Protein AF-0000000068137401 (afdb_homodimer)

Structure (mmCIF, N/CA/C/O backbone):
data_AF-0000000068137401-model_v1
#
loop_
_entity.id
_entity.type
_entity.pdbx_description
1 polymer 'Dehydrogenase/reductase SDR family member 6'
#
loop_
_atom_site.group_PDB
_atom_site.id
_atom_site.type_symbol
_atom_site.label_atom_id
_atom_site.label_alt_id
_atom_site.label_comp_id
_atom_site.label_asym_id
_atom_site.label_entity_id
_atom_site.label_seq_id
_atom_site.pdbx_PDB_ins_code
_atom_site.Cartn_x
_atom_site.Cartn_y
_atom_site.Cartn_z
_atom_site.occupancy
_atom_site.B_iso_or_equiv
_atom_site.auth_seq_id
_atom_site.auth_comp_id
_atom_site.auth_asym_id
_atom_site.auth_atom_id
_atom_site.pdbx_PDB_model_num
ATOM 1 N N . MET A 1 1 ? 6.516 -38.094 0.939 1 82.19 1 MET A N 1
ATOM 2 C CA . MET A 1 1 ? 5.812 -37.062 0.195 1 82.19 1 MET A CA 1
ATOM 3 C C . MET A 1 1 ? 6.242 -35.656 0.659 1 82.19 1 MET A C 1
ATOM 5 O O . MET A 1 1 ? 6.512 -35.469 1.843 1 82.19 1 MET A O 1
ATOM 9 N N . GLY A 1 2 ? 6.625 -34.875 -0.435 1 92.94 2 GLY A N 1
ATOM 10 C CA . GLY A 1 2 ? 7.168 -33.594 -0.04 1 92.94 2 GLY A CA 1
ATOM 11 C C . GLY A 1 2 ? 6.16 -32.719 0.669 1 92.94 2 GLY A C 1
ATOM 12 O O . GLY A 1 2 ? 4.961 -33 0.656 1 92.94 2 GLY A O 1
ATOM 13 N N . ARG A 1 3 ? 6.512 -31.828 1.413 1 96.62 3 ARG A N 1
ATOM 14 C CA . ARG A 1 3 ? 5.703 -30.938 2.236 1 96.62 3 ARG A CA 1
ATOM 15 C C . ARG A 1 3 ? 4.648 -30.219 1.397 1 96.62 3 ARG A C 1
ATOM 17 O O . ARG A 1 3 ? 3.676 -29.688 1.936 1 96.62 3 ARG A O 1
ATOM 24 N N . LEU A 1 4 ? 4.801 -30.266 -0.001 1 98.44 4 LEU A N 1
ATOM 25 C CA . LEU A 1 4 ? 3.91 -29.531 -0.886 1 98.44 4 LEU A CA 1
ATOM 26 C C . LEU A 1 4 ? 3.299 -30.453 -1.937 1 98.44 4 LEU A C 1
ATOM 28 O O . LEU A 1 4 ? 2.887 -30 -3.006 1 98.44 4 LEU A O 1
ATOM 32 N N . ASP A 1 5 ? 3.346 -31.703 -1.618 1 97.5 5 ASP A N 1
ATOM 33 C CA . ASP A 1 5 ? 2.824 -32.688 -2.559 1 97.5 5 ASP A CA 1
ATOM 34 C C . ASP A 1 5 ? 1.378 -32.375 -2.936 1 97.5 5 ASP A C 1
ATOM 36 O O . ASP A 1 5 ? 0.535 -32.156 -2.062 1 97.5 5 ASP A O 1
ATOM 40 N N . GLY A 1 6 ? 1.179 -32.312 -4.238 1 95.06 6 GLY A N 1
ATOM 41 C CA . GLY A 1 6 ? -0.168 -32.125 -4.758 1 95.06 6 GLY A CA 1
ATOM 42 C C . GLY A 1 6 ? -0.564 -30.656 -4.875 1 95.06 6 GLY A C 1
ATOM 43 O O . GLY A 1 6 ? -1.617 -30.344 -5.43 1 95.06 6 GLY A O 1
ATOM 44 N N . LYS A 1 7 ? 0.212 -29.812 -4.426 1 97.94 7 LYS A N 1
ATOM 45 C CA . LYS A 1 7 ? -0.122 -28.391 -4.477 1 97.94 7 LYS A CA 1
ATOM 46 C C . LYS A 1 7 ? 0.263 -27.781 -5.82 1 97.94 7 LYS A C 1
ATOM 48 O O . LYS A 1 7 ? 1.309 -28.109 -6.383 1 97.94 7 LYS A O 1
ATOM 53 N N . VAL A 1 8 ? -0.596 -26.875 -6.281 1 98.75 8 VAL A N 1
ATOM 54 C CA . VAL A 1 8 ? -0.31 -26.062 -7.461 1 98.75 8 VAL A CA 1
ATOM 55 C C . VAL A 1 8 ? 0.09 -24.656 -7.039 1 98.75 8 VAL A C 1
ATOM 57 O O . VAL A 1 8 ? -0.681 -23.953 -6.375 1 98.75 8 VAL A O 1
ATOM 60 N N . ILE A 1 9 ? 1.311 -24.266 -7.477 1 98.94 9 ILE A N 1
ATOM 61 C CA . ILE A 1 9 ? 1.869 -23 -7.035 1 98.94 9 ILE A CA 1
ATOM 62 C C . ILE A 1 9 ? 2.229 -22.141 -8.25 1 98.94 9 ILE A C 1
ATOM 64 O O . ILE A 1 9 ? 2.887 -22.609 -9.18 1 98.94 9 ILE A O 1
ATOM 68 N N . ILE A 1 10 ? 1.747 -20.938 -8.289 1 98.94 10 ILE A N 1
ATOM 69 C CA . ILE A 1 10 ? 2.182 -19.922 -9.25 1 98.94 10 ILE A CA 1
ATOM 70 C C . ILE A 1 10 ? 3.068 -18.891 -8.555 1 98.94 10 ILE A C 1
ATOM 72 O O . ILE A 1 10 ? 2.74 -18.422 -7.469 1 98.94 10 ILE A O 1
ATOM 76 N N . LEU A 1 11 ? 4.234 -18.641 -9.102 1 98.88 11 LEU A N 1
ATOM 77 C CA . LEU A 1 11 ? 5.055 -17.562 -8.555 1 98.88 11 LEU A CA 1
ATOM 78 C C . LEU A 1 11 ? 5.562 -16.641 -9.672 1 98.88 11 LEU A C 1
ATOM 80 O O . LEU A 1 11 ? 5.73 -17.094 -10.812 1 98.88 11 LEU A O 1
ATOM 84 N N . THR A 1 12 ? 5.727 -15.352 -9.336 1 98.88 12 THR A N 1
ATOM 85 C CA . THR A 1 12 ? 6.23 -14.344 -10.258 1 98.88 12 THR A CA 1
ATOM 86 C C . THR A 1 12 ? 7.723 -14.117 -10.055 1 98.88 12 THR A C 1
ATOM 88 O O . THR A 1 12 ? 8.266 -14.438 -8.992 1 98.88 12 THR A O 1
ATOM 91 N N . ALA A 1 13 ? 8.398 -13.586 -11.117 1 98.69 13 ALA A N 1
ATOM 92 C CA . ALA A 1 13 ? 9.82 -13.281 -11.078 1 98.69 13 ALA A CA 1
ATOM 93 C C . ALA A 1 13 ? 10.633 -14.508 -10.68 1 98.69 13 ALA A C 1
ATOM 95 O O . ALA A 1 13 ? 11.461 -14.438 -9.766 1 98.69 13 ALA A O 1
ATOM 96 N N . ALA A 1 14 ? 10.43 -15.633 -11.43 1 98.75 14 ALA A N 1
ATOM 97 C CA . ALA A 1 14 ? 10.992 -16.922 -11.047 1 98.75 14 ALA A CA 1
ATOM 98 C C . ALA A 1 14 ? 12.367 -17.141 -11.672 1 98.75 14 ALA A C 1
ATOM 100 O O . ALA A 1 14 ? 13.07 -18.094 -11.336 1 98.75 14 ALA A O 1
ATOM 101 N N . ALA A 1 15 ? 12.781 -16.25 -12.555 1 98.19 15 ALA A N 1
ATOM 102 C CA . ALA A 1 15 ? 13.93 -16.531 -13.406 1 98.19 15 ALA A CA 1
ATOM 103 C C . ALA A 1 15 ? 15.234 -16.438 -12.617 1 98.19 15 ALA A C 1
ATOM 105 O O . ALA A 1 15 ? 16.25 -17.031 -13 1 98.19 15 ALA A O 1
ATOM 106 N N . GLN A 1 16 ? 15.281 -15.695 -11.602 1 96.94 16 GLN A N 1
ATOM 107 C CA . GLN A 1 16 ? 16.516 -15.539 -10.852 1 96.94 16 GLN A CA 1
ATOM 108 C C . GLN A 1 16 ? 16.234 -15.234 -9.383 1 96.94 16 GLN A C 1
ATOM 110 O O . GLN A 1 16 ? 15.086 -15.031 -9 1 96.94 16 GLN A O 1
ATOM 115 N N . GLY A 1 17 ? 17.266 -15.281 -8.562 1 97.88 17 GLY A N 1
ATOM 116 C CA . GLY A 1 17 ? 17.203 -14.828 -7.184 1 97.88 17 GLY A CA 1
ATOM 117 C C . GLY A 1 17 ? 16.266 -15.664 -6.328 1 97.88 17 GLY A C 1
ATOM 118 O O . GLY A 1 17 ? 16.281 -16.891 -6.398 1 97.88 17 GLY A O 1
ATOM 119 N N . ILE A 1 18 ? 15.57 -14.969 -5.496 1 98.56 18 ILE A N 1
ATOM 120 C CA . ILE A 1 18 ? 14.672 -15.594 -4.535 1 98.56 18 ILE A CA 1
ATOM 121 C C . ILE A 1 18 ? 13.586 -16.375 -5.273 1 98.56 18 ILE A C 1
ATOM 123 O O . ILE A 1 18 ? 13.234 -17.484 -4.875 1 98.56 18 ILE A O 1
ATOM 127 N N . GLY A 1 19 ? 13.055 -15.75 -6.383 1 98.75 19 GLY A N 1
ATOM 128 C CA . GLY A 1 19 ? 12.039 -16.438 -7.164 1 98.75 19 GLY A CA 1
ATOM 129 C C . GLY A 1 19 ? 12.508 -17.781 -7.695 1 98.75 19 GLY A C 1
ATOM 130 O O . GLY A 1 19 ? 11.805 -18.781 -7.57 1 98.75 19 GLY A O 1
ATOM 131 N N . ARG A 1 20 ? 13.664 -17.766 -8.203 1 98.81 20 ARG A N 1
ATOM 132 C CA . ARG A 1 20 ? 14.211 -19.016 -8.742 1 98.81 20 ARG A CA 1
ATOM 133 C C . ARG A 1 20 ? 14.43 -20.047 -7.637 1 98.81 20 ARG A C 1
ATOM 135 O O . ARG A 1 20 ? 14.055 -21.203 -7.785 1 98.81 20 ARG A O 1
ATOM 142 N N . ALA A 1 21 ? 15.039 -19.609 -6.52 1 98.81 21 ALA A N 1
ATOM 143 C CA . ALA A 1 21 ? 15.281 -20.5 -5.395 1 98.81 21 ALA A CA 1
ATOM 144 C C . ALA A 1 21 ? 13.969 -21.094 -4.871 1 98.81 21 ALA A C 1
ATOM 146 O O . ALA A 1 21 ? 13.898 -22.266 -4.535 1 98.81 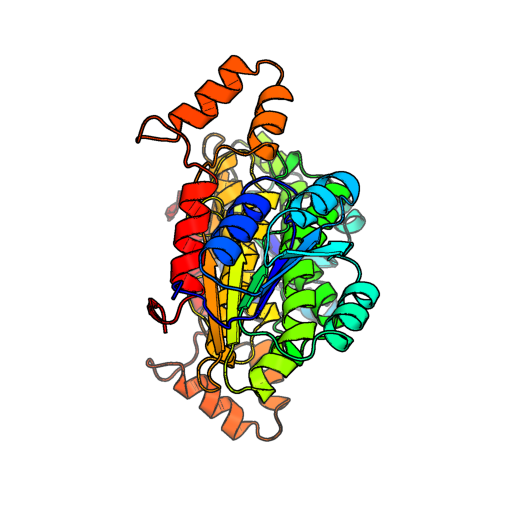21 ALA A O 1
ATOM 147 N N . ALA A 1 22 ? 12.969 -20.281 -4.824 1 98.88 22 ALA A N 1
ATOM 148 C CA . ALA A 1 22 ? 11.672 -20.734 -4.332 1 98.88 22 ALA A CA 1
ATOM 149 C C . ALA A 1 22 ? 11.039 -21.734 -5.297 1 98.88 22 ALA A C 1
ATOM 151 O O . ALA A 1 22 ? 10.516 -22.781 -4.875 1 98.88 22 ALA A O 1
ATOM 152 N N . ALA A 1 23 ? 11.078 -21.391 -6.59 1 98.94 23 ALA A N 1
ATOM 153 C CA . ALA A 1 23 ? 10.531 -22.328 -7.582 1 98.94 23 ALA A CA 1
ATOM 154 C C . ALA A 1 23 ? 11.148 -23.703 -7.434 1 98.94 23 ALA A C 1
ATOM 156 O O . ALA A 1 23 ? 10.438 -24.719 -7.406 1 98.94 23 ALA A O 1
ATOM 157 N N . LEU A 1 24 ? 12.414 -23.719 -7.301 1 98.81 24 LEU A N 1
ATOM 158 C CA . LEU A 1 24 ? 13.125 -24.984 -7.184 1 98.81 24 LEU A CA 1
ATOM 159 C C . LEU A 1 24 ? 12.773 -25.688 -5.879 1 98.81 24 LEU A C 1
ATOM 161 O O . LEU A 1 24 ? 12.547 -26.891 -5.867 1 98.81 24 LEU A O 1
ATOM 165 N N . ALA A 1 25 ? 12.727 -24.969 -4.805 1 98.81 25 ALA A N 1
ATOM 166 C CA . ALA A 1 25 ? 12.406 -25.547 -3.508 1 98.81 25 ALA A CA 1
ATOM 167 C C . ALA A 1 25 ? 10.984 -26.094 -3.494 1 98.81 25 ALA A C 1
ATOM 169 O O . ALA A 1 25 ? 10.734 -27.188 -2.961 1 98.81 25 ALA A O 1
ATOM 170 N N . PHE A 1 26 ? 10.039 -25.359 -4.078 1 98.88 26 PHE A N 1
ATOM 171 C CA . PHE A 1 26 ? 8.664 -25.812 -4.156 1 98.88 26 PHE A CA 1
ATOM 172 C C . PHE A 1 26 ? 8.57 -27.141 -4.914 1 98.88 26 PHE A C 1
ATOM 174 O O . PHE A 1 26 ? 7.91 -28.078 -4.465 1 98.88 26 PHE A O 1
ATOM 181 N N . ALA A 1 27 ? 9.211 -27.172 -6.039 1 98.62 27 ALA A N 1
ATOM 182 C CA . ALA A 1 27 ? 9.188 -28.375 -6.859 1 98.62 27 ALA A CA 1
ATOM 183 C C . ALA A 1 27 ? 9.82 -29.547 -6.125 1 98.62 27 ALA A C 1
ATOM 185 O O . ALA A 1 27 ? 9.305 -30.672 -6.164 1 98.62 27 ALA A O 1
ATOM 186 N N . ARG A 1 28 ? 10.906 -29.281 -5.465 1 98.25 28 ARG A N 1
ATOM 187 C CA . ARG A 1 28 ? 11.594 -30.328 -4.711 1 98.25 28 ARG A CA 1
ATOM 188 C C . ARG A 1 28 ? 10.68 -30.922 -3.639 1 98.25 28 ARG A C 1
ATOM 190 O O . ARG A 1 28 ? 10.781 -32.094 -3.309 1 98.25 28 ARG A O 1
ATOM 197 N N . GLU A 1 29 ? 9.797 -30.125 -3.195 1 98.56 29 GLU A N 1
ATOM 198 C CA . GLU A 1 29 ? 8.891 -30.562 -2.135 1 98.56 29 GLU A CA 1
ATOM 199 C C . GLU A 1 29 ? 7.613 -31.156 -2.715 1 98.56 29 GLU A C 1
ATOM 201 O O . GLU A 1 29 ? 6.664 -31.422 -1.979 1 98.56 29 GLU A O 1
ATOM 206 N N . GLY A 1 30 ? 7.504 -31.266 -3.984 1 98.25 30 GLY A N 1
ATOM 207 C CA . GLY A 1 30 ? 6.445 -32.062 -4.586 1 98.25 30 GLY A CA 1
ATOM 208 C C . GLY A 1 30 ? 5.363 -31.219 -5.242 1 98.25 30 GLY A C 1
ATOM 209 O O . GLY A 1 30 ? 4.402 -31.75 -5.797 1 98.25 30 GLY A O 1
ATOM 210 N N . ALA A 1 31 ? 5.496 -29.969 -5.312 1 98.69 31 ALA A N 1
ATOM 211 C CA . ALA A 1 31 ? 4.484 -29.094 -5.898 1 98.69 31 ALA A CA 1
ATOM 212 C C . ALA A 1 31 ? 4.551 -29.109 -7.422 1 98.69 31 ALA A C 1
ATOM 214 O O . ALA A 1 31 ? 5.602 -29.406 -8 1 98.69 31 ALA A O 1
ATOM 215 N N . LYS A 1 32 ? 3.438 -28.844 -7.992 1 98.62 32 LYS A N 1
ATOM 216 C CA . LYS A 1 32 ? 3.395 -28.406 -9.383 1 98.62 32 LYS A CA 1
ATOM 217 C C . LYS A 1 32 ? 3.541 -26.891 -9.492 1 98.62 32 LYS A C 1
ATOM 219 O O . LYS A 1 32 ? 2.631 -26.141 -9.125 1 98.62 32 LYS A O 1
ATOM 224 N N . VAL A 1 33 ? 4.652 -26.531 -10.062 1 98.88 33 VAL A N 1
ATOM 225 C CA . VAL A 1 33 ? 5.008 -25.109 -10.047 1 98.88 33 VAL A CA 1
ATOM 226 C C . VAL A 1 33 ? 4.809 -24.516 -11.438 1 98.88 33 VAL A C 1
ATOM 228 O O . VAL A 1 33 ? 5.258 -25.078 -12.438 1 98.88 33 VAL A O 1
ATOM 231 N N . ILE A 1 34 ? 4.086 -23.453 -11.516 1 98.88 34 ILE A N 1
ATOM 232 C CA . ILE A 1 34 ? 4.062 -22.609 -12.703 1 98.88 34 ILE A CA 1
ATOM 233 C C . ILE A 1 34 ? 4.875 -21.344 -12.445 1 98.88 34 ILE A C 1
ATOM 235 O O . ILE A 1 34 ? 4.406 -20.422 -11.773 1 98.88 34 ILE A O 1
ATOM 239 N N . ALA A 1 35 ? 6.059 -21.391 -12.984 1 98.94 35 ALA A N 1
ATOM 240 C CA . ALA A 1 35 ? 7.02 -20.297 -12.797 1 98.94 35 ALA A CA 1
ATOM 241 C C . ALA A 1 35 ? 6.855 -19.234 -13.875 1 98.94 35 ALA A C 1
ATOM 243 O O . ALA A 1 35 ? 6.891 -19.531 -15.07 1 98.94 35 ALA A O 1
ATOM 244 N N . THR A 1 36 ? 6.66 -17.969 -13.461 1 98.94 36 THR A N 1
ATOM 245 C CA . THR A 1 36 ? 6.473 -16.906 -14.445 1 98.94 36 THR A CA 1
ATOM 246 C C . THR A 1 36 ? 7.559 -15.836 -14.305 1 98.94 36 THR A C 1
ATOM 248 O O . THR A 1 36 ? 8.125 -15.656 -13.227 1 98.94 36 THR A O 1
ATOM 251 N N . ASP A 1 37 ? 7.875 -15.258 -15.367 1 98.81 37 ASP A N 1
ATOM 252 C CA . ASP A 1 37 ? 8.82 -14.148 -15.453 1 98.81 37 ASP A CA 1
ATOM 253 C C . ASP A 1 37 ? 8.734 -13.469 -16.812 1 98.81 37 ASP A C 1
ATOM 255 O O . ASP A 1 37 ? 8.266 -14.07 -17.797 1 98.81 37 ASP A O 1
ATOM 259 N N . ILE A 1 38 ? 9.156 -12.242 -16.828 1 98.44 38 ILE A N 1
ATOM 260 C CA . ILE A 1 38 ? 9.203 -11.555 -18.125 1 98.44 38 ILE A CA 1
ATOM 261 C C . ILE A 1 38 ? 10.461 -11.969 -18.875 1 98.44 38 ILE A C 1
ATOM 263 O O . ILE A 1 38 ? 10.508 -11.867 -20.109 1 98.44 38 ILE A O 1
ATOM 267 N N . ASN A 1 39 ? 11.555 -12.344 -18.156 1 97.81 39 ASN A N 1
ATOM 268 C CA . ASN A 1 39 ? 12.805 -12.789 -18.766 1 97.81 39 ASN A CA 1
ATOM 269 C C . ASN A 1 39 ? 12.695 -14.211 -19.297 1 97.81 39 ASN A C 1
ATOM 271 O O . ASN A 1 39 ? 13.023 -15.172 -18.594 1 97.81 39 ASN A O 1
ATOM 275 N N . GLU A 1 40 ? 12.359 -14.305 -20.547 1 97.94 40 GLU A N 1
ATOM 276 C CA . GLU A 1 40 ? 12.062 -15.602 -21.141 1 97.94 40 GLU A CA 1
ATOM 277 C C . GLU A 1 40 ? 13.297 -16.5 -21.141 1 97.94 40 GLU A C 1
ATOM 279 O O . GLU A 1 40 ? 13.211 -17.672 -20.781 1 97.94 40 GLU A O 1
ATOM 284 N N . SER A 1 41 ? 14.43 -15.969 -21.516 1 98 41 SER A N 1
ATOM 285 C CA . SER A 1 41 ? 15.625 -16.781 -21.688 1 98 41 SER A CA 1
ATOM 286 C C . SER A 1 41 ? 16.047 -17.438 -20.375 1 98 41 SER A C 1
ATOM 288 O O . SER A 1 41 ? 16.281 -18.641 -20.328 1 98 41 SER A O 1
ATOM 290 N N . LYS A 1 42 ? 16.078 -16.703 -19.266 1 97.69 42 LYS A N 1
ATOM 291 C CA . LYS A 1 42 ? 16.438 -17.25 -17.969 1 97.69 42 LYS A CA 1
ATOM 292 C C . LYS A 1 42 ? 15.336 -18.125 -17.406 1 97.69 42 LYS A C 1
ATOM 294 O O . LYS A 1 42 ? 15.602 -19.141 -16.75 1 97.69 42 LYS A O 1
ATOM 299 N N . LEU A 1 43 ? 14.148 -17.75 -17.703 1 98.62 43 LEU A N 1
ATOM 300 C CA . LEU A 1 43 ? 12.992 -18.5 -17.219 1 98.62 43 LEU A CA 1
ATOM 301 C C . LEU A 1 43 ? 12.984 -19.922 -17.781 1 98.62 43 LEU A C 1
ATOM 303 O O . LEU A 1 43 ? 12.695 -20.875 -17.062 1 98.62 43 LEU A O 1
ATOM 307 N N . GLN A 1 44 ? 13.297 -20.062 -19.016 1 98 44 GLN A N 1
ATOM 308 C CA . GLN A 1 44 ? 13.234 -21.344 -19.719 1 98 44 GLN A CA 1
ATOM 309 C C . GLN A 1 44 ? 14.18 -22.359 -19.094 1 98 44 GLN A C 1
ATOM 311 O O . GLN A 1 44 ? 13.969 -23.578 -19.219 1 98 44 GLN A O 1
ATOM 316 N N . GLU A 1 45 ? 15.195 -21.844 -18.359 1 98.12 45 GLU A N 1
ATOM 317 C CA . GLU A 1 45 ? 16.141 -22.75 -17.703 1 98.12 45 GLU A CA 1
ATOM 318 C C . GLU A 1 45 ? 15.445 -23.594 -16.641 1 98.12 45 GLU A C 1
ATOM 320 O O . GLU A 1 45 ? 15.945 -24.641 -16.25 1 98.12 45 GLU A O 1
ATOM 325 N N . LEU A 1 46 ? 14.352 -23.156 -16.156 1 98.62 46 LEU A N 1
ATOM 326 C CA . LEU A 1 46 ? 13.641 -23.844 -15.078 1 98.62 46 LEU A CA 1
ATOM 327 C C . LEU A 1 46 ? 12.867 -25.031 -15.617 1 98.62 46 LEU A C 1
ATOM 329 O O . LEU A 1 46 ? 12.445 -25.906 -14.852 1 98.62 46 LEU A O 1
ATOM 333 N N . GLU A 1 47 ? 12.68 -25.109 -16.906 1 97.06 47 GLU A N 1
ATOM 334 C CA . GLU A 1 47 ? 11.891 -26.188 -17.516 1 97.06 47 GLU A CA 1
ATOM 335 C C . GLU A 1 47 ? 12.57 -27.531 -17.344 1 97.06 47 GLU A C 1
ATOM 337 O O . GLU A 1 47 ? 11.922 -28.578 -17.438 1 97.06 47 GLU A O 1
ATOM 342 N N . LYS A 1 48 ? 13.805 -27.531 -17.141 1 97.38 48 LYS A N 1
ATOM 343 C CA . LYS A 1 48 ? 14.539 -28.797 -17.016 1 97.38 48 LYS A CA 1
ATOM 344 C C . LYS A 1 48 ? 14.258 -29.469 -15.68 1 97.38 48 LYS A C 1
ATOM 346 O O . LYS A 1 48 ? 14.602 -30.641 -15.484 1 97.38 48 LYS A O 1
ATOM 351 N N . TYR A 1 49 ? 13.711 -28.797 -14.758 1 97.69 49 TYR A N 1
ATOM 352 C CA . TYR A 1 49 ? 13.438 -29.359 -13.438 1 97.69 49 TYR A CA 1
ATOM 353 C C . TYR A 1 49 ? 12.039 -29.969 -13.383 1 97.69 49 TYR A C 1
ATOM 355 O O . TYR A 1 49 ? 11.055 -29.297 -13.711 1 97.69 49 TYR A O 1
ATOM 363 N N . PRO A 1 50 ? 11.977 -31.203 -12.961 1 97.38 50 PRO A N 1
ATOM 364 C CA . PRO A 1 50 ? 10.656 -31.828 -12.852 1 97.38 50 PRO A CA 1
ATOM 365 C C . PRO A 1 50 ? 9.719 -31.04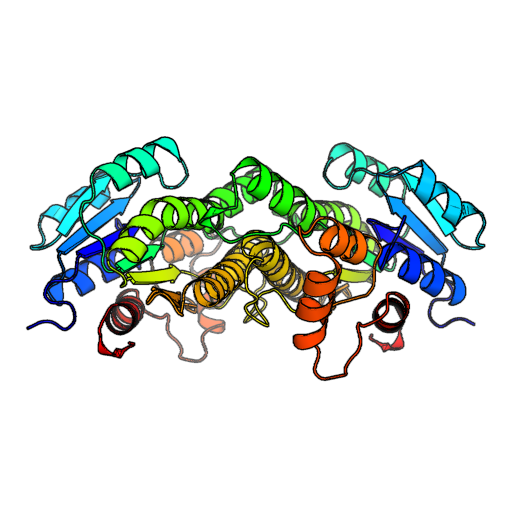7 -11.93 1 97.38 50 PRO A C 1
ATOM 367 O O . PRO A 1 50 ? 10.141 -30.547 -10.891 1 97.38 50 PRO A O 1
ATOM 370 N N . GLY A 1 51 ? 8.5 -30.891 -12.406 1 97.81 51 GLY A N 1
ATOM 371 C CA . GLY A 1 51 ? 7.48 -30.25 -11.594 1 97.81 51 GLY A CA 1
ATOM 372 C C . GLY A 1 51 ? 7.344 -28.766 -11.867 1 97.81 51 GLY A C 1
ATOM 373 O O . GLY A 1 51 ? 6.469 -28.094 -11.305 1 97.81 51 GLY A O 1
ATOM 374 N N . ILE A 1 52 ? 8.18 -28.25 -12.773 1 98.69 52 ILE A N 1
ATOM 375 C CA . ILE A 1 52 ? 8.125 -26.812 -13.07 1 98.69 52 ILE A CA 1
ATOM 376 C C . ILE A 1 52 ? 7.723 -26.609 -14.523 1 98.69 52 ILE A C 1
ATOM 378 O O . ILE A 1 52 ? 8.328 -27.188 -15.43 1 98.69 52 ILE A O 1
ATOM 382 N N . GLN A 1 53 ? 6.695 -25.891 -14.68 1 98.44 53 GLN A N 1
ATOM 383 C CA . GLN A 1 53 ? 6.332 -25.328 -15.969 1 98.44 53 GLN A CA 1
ATOM 384 C C . GLN A 1 53 ? 6.559 -23.812 -15.992 1 98.44 53 GLN A C 1
ATOM 386 O O . GLN A 1 53 ? 6.445 -23.156 -14.961 1 98.44 53 GLN A O 1
ATOM 391 N N . THR A 1 54 ? 6.891 -23.344 -17.203 1 98.62 54 THR A N 1
ATOM 392 C CA . THR A 1 54 ? 7.188 -21.922 -17.281 1 98.62 54 THR A CA 1
ATOM 393 C C . THR A 1 54 ? 6.133 -21.188 -18.109 1 98.62 54 THR A C 1
ATOM 395 O O . THR A 1 54 ? 5.5 -21.781 -18.984 1 98.62 54 THR A O 1
ATOM 398 N N . ARG A 1 55 ? 5.898 -19.953 -17.797 1 98.5 55 ARG A N 1
ATOM 399 C CA . ARG A 1 55 ? 5.023 -19.031 -18.531 1 98.5 55 ARG A CA 1
ATOM 400 C C . ARG A 1 55 ? 5.578 -17.609 -18.516 1 98.5 55 ARG A C 1
ATOM 402 O O . ARG A 1 55 ? 5.77 -17.031 -17.438 1 98.5 55 ARG A O 1
ATOM 409 N N . VAL A 1 56 ? 5.852 -17.125 -19.75 1 98.81 56 VAL A N 1
ATOM 410 C CA . VAL A 1 56 ? 6.273 -15.727 -19.812 1 98.81 56 VAL A CA 1
ATOM 411 C C . VAL A 1 56 ? 5.109 -14.812 -19.438 1 98.81 56 VAL A C 1
ATOM 413 O O . VAL A 1 56 ? 4.016 -14.93 -20 1 98.81 56 VAL A O 1
ATOM 416 N N . LEU A 1 57 ? 5.352 -13.938 -18.484 1 98.88 57 LEU A N 1
ATOM 417 C CA . LEU A 1 57 ? 4.285 -13.086 -17.984 1 98.88 57 LEU A CA 1
ATOM 418 C C . LEU A 1 57 ? 4.836 -11.734 -17.547 1 98.88 57 LEU A C 1
ATOM 420 O O . LEU A 1 57 ? 5.809 -11.672 -16.781 1 98.88 57 LEU A O 1
ATOM 424 N N . ASP A 1 58 ? 4.32 -10.695 -18.156 1 98.88 58 ASP A N 1
ATOM 425 C CA . ASP A 1 58 ? 4.512 -9.352 -17.625 1 98.88 58 ASP A CA 1
ATOM 426 C C . ASP A 1 58 ? 3.426 -9 -16.609 1 98.88 58 ASP A C 1
ATOM 428 O O . ASP A 1 58 ? 2.287 -8.719 -16.984 1 98.88 58 ASP A O 1
ATOM 432 N N . VAL A 1 59 ? 3.826 -8.984 -15.312 1 98.88 59 VAL A N 1
ATOM 433 C CA . VAL A 1 59 ? 2.85 -8.883 -14.227 1 98.88 59 VAL A CA 1
ATOM 434 C C . VAL A 1 59 ? 2.316 -7.457 -14.148 1 98.88 59 VAL A C 1
ATOM 436 O O . VAL A 1 59 ? 1.435 -7.164 -13.336 1 98.88 59 VAL A O 1
ATOM 439 N N . THR A 1 60 ? 2.826 -6.543 -14.969 1 98.62 60 THR A N 1
ATOM 440 C CA . THR A 1 60 ? 2.293 -5.184 -15.008 1 98.62 60 THR A CA 1
ATOM 441 C C . THR A 1 60 ? 1.206 -5.059 -16.062 1 98.62 60 THR A C 1
ATOM 443 O O . THR A 1 60 ? 0.611 -3.992 -16.234 1 98.62 60 THR A O 1
ATOM 446 N N . LYS A 1 61 ? 0.966 -6.117 -16.828 1 98.62 61 LYS A N 1
ATOM 447 C CA . LYS A 1 61 ? -0.04 -6.109 -17.891 1 98.62 61 LYS A CA 1
ATOM 448 C C . LYS A 1 61 ? -1.27 -6.918 -17.484 1 98.62 61 LYS A C 1
ATOM 450 O O . LYS A 1 61 ? -1.271 -8.148 -17.578 1 98.62 61 LYS A O 1
ATOM 455 N N . LYS A 1 62 ? -2.309 -6.215 -17.172 1 98.31 62 LYS A N 1
ATOM 456 C CA . LYS A 1 62 ? -3.539 -6.824 -16.672 1 98.31 62 LYS A CA 1
ATOM 457 C C . LYS A 1 62 ? -4.086 -7.852 -17.672 1 98.31 62 LYS A C 1
ATOM 459 O O . LYS A 1 62 ? -4.535 -8.93 -17.266 1 98.31 62 LYS A O 1
ATOM 464 N N . LYS A 1 63 ? -4.109 -7.52 -18.875 1 98.38 63 LYS A N 1
ATOM 465 C CA . LYS A 1 63 ? -4.664 -8.422 -19.891 1 98.38 63 LYS A CA 1
ATOM 466 C C . LYS A 1 63 ? -3.928 -9.758 -19.891 1 98.38 63 LYS A C 1
ATOM 468 O O . LYS A 1 63 ? -4.551 -10.812 -20 1 98.38 63 LYS A O 1
ATOM 473 N N . GLN A 1 64 ? -2.59 -9.68 -19.828 1 98.75 64 GLN A N 1
ATOM 474 C CA . GLN A 1 64 ? -1.81 -10.914 -19.766 1 98.75 64 GLN A CA 1
ATOM 475 C C . GLN A 1 64 ? -2.135 -11.719 -18.516 1 98.75 64 GLN A C 1
ATOM 477 O O . GLN A 1 64 ? -2.26 -12.945 -18.578 1 98.75 64 GLN A O 1
ATOM 482 N N . ILE A 1 65 ? -2.291 -11.086 -17.406 1 98.88 65 ILE A N 1
ATOM 483 C CA . ILE A 1 65 ? -2.598 -11.742 -16.141 1 98.88 65 ILE A CA 1
ATOM 484 C C . ILE A 1 65 ? -3.971 -12.406 -16.219 1 98.88 65 ILE A C 1
ATOM 486 O O . ILE A 1 65 ? -4.129 -13.562 -15.844 1 98.88 65 ILE A O 1
ATOM 490 N N . ASP A 1 66 ? -4.945 -11.672 -16.734 1 98.5 66 ASP A N 1
ATOM 491 C CA . ASP A 1 66 ? -6.301 -12.211 -16.828 1 98.5 66 ASP A CA 1
ATOM 492 C C . ASP A 1 66 ? -6.34 -13.438 -17.75 1 98.5 66 ASP A C 1
ATOM 494 O O . ASP A 1 66 ? -6.992 -14.438 -17.422 1 98.5 66 ASP A O 1
ATOM 498 N N . GLN A 1 67 ? -5.699 -13.344 -18.875 1 98.56 67 GLN A N 1
ATOM 499 C CA . GLN A 1 67 ? -5.621 -14.492 -19.766 1 98.56 67 GLN A CA 1
ATOM 500 C C . GLN A 1 67 ? -4.988 -15.695 -19.078 1 98.56 67 GLN A C 1
ATOM 502 O O . GLN A 1 67 ? -5.496 -16.812 -19.188 1 98.56 67 GLN A O 1
ATOM 507 N N . PHE A 1 68 ? -3.922 -15.438 -18.422 1 98.75 68 PHE A N 1
ATOM 508 C CA . PHE A 1 68 ? -3.232 -16.5 -17.703 1 98.75 68 PHE A CA 1
ATOM 509 C C . PHE A 1 68 ? -4.129 -17.109 -16.625 1 98.75 68 PHE A C 1
ATOM 511 O O . PHE A 1 68 ? -4.242 -18.328 -16.516 1 98.75 68 PHE A O 1
ATOM 518 N N . ALA A 1 69 ? -4.766 -16.312 -15.859 1 98.5 69 ALA A N 1
ATOM 519 C CA . ALA A 1 69 ? -5.652 -16.781 -14.797 1 98.5 69 ALA A CA 1
ATOM 520 C C . ALA A 1 69 ? -6.762 -17.656 -15.359 1 98.5 69 ALA A C 1
ATOM 522 O O . ALA A 1 69 ? -7.148 -18.656 -14.742 1 98.5 69 ALA A O 1
ATOM 523 N N . ASN A 1 70 ? -7.238 -17.281 -16.531 1 97.81 70 ASN A N 1
ATOM 524 C CA . ASN A 1 70 ? -8.305 -18.047 -17.172 1 97.81 70 ASN A CA 1
ATOM 525 C C . ASN A 1 70 ? -7.828 -19.438 -17.578 1 97.81 70 ASN A C 1
ATOM 527 O O . ASN A 1 70 ? -8.633 -20.359 -17.688 1 97.81 70 ASN A O 1
ATOM 531 N N . GLU A 1 71 ? -6.578 -19.562 -17.797 1 97.62 71 GLU A N 1
ATOM 532 C CA . GLU A 1 71 ? -6.008 -20.828 -18.219 1 97.62 71 GLU A CA 1
ATOM 533 C C . GLU A 1 71 ? -5.746 -21.75 -17.031 1 97.62 71 GLU A C 1
ATOM 535 O O . GLU A 1 71 ? -5.535 -22.953 -17.219 1 97.62 71 GLU A O 1
ATOM 540 N N . VAL A 1 72 ? -5.703 -21.234 -15.852 1 97.25 72 VAL A N 1
ATOM 541 C CA . VAL A 1 72 ? -5.367 -22 -14.656 1 97.25 72 VAL A CA 1
ATOM 542 C C . VAL A 1 72 ? -6.641 -22.547 -14.016 1 97.25 72 VAL A C 1
ATOM 544 O O . VAL A 1 72 ? -7.562 -21.797 -13.703 1 97.25 72 VAL A O 1
ATOM 547 N N . GLU A 1 73 ? -6.691 -23.859 -13.883 1 94.75 73 GLU A N 1
ATOM 548 C CA . GLU A 1 73 ? -7.895 -24.5 -13.359 1 94.75 73 GLU A CA 1
ATOM 549 C C . GLU A 1 73 ? -7.926 -24.453 -11.836 1 94.75 73 GLU A C 1
ATOM 551 O O . GLU A 1 73 ? -8.977 -24.203 -11.234 1 94.75 73 GLU A O 1
ATOM 556 N N . ARG A 1 74 ? -6.793 -24.719 -11.281 1 96 74 ARG A N 1
ATOM 557 C CA . ARG A 1 74 ? -6.684 -24.781 -9.828 1 96 74 ARG A CA 1
ATOM 558 C C . ARG A 1 74 ? -5.414 -24.094 -9.344 1 96 74 ARG A C 1
ATOM 560 O O . ARG A 1 74 ? -4.371 -24.172 -10 1 96 74 ARG A O 1
ATOM 567 N N . LEU A 1 75 ? -5.539 -23.438 -8.18 1 98.5 75 LEU A N 1
ATOM 568 C CA . LEU A 1 75 ? -4.379 -22.766 -7.59 1 98.5 75 LEU A CA 1
ATOM 569 C C . LEU A 1 75 ? -4.418 -22.875 -6.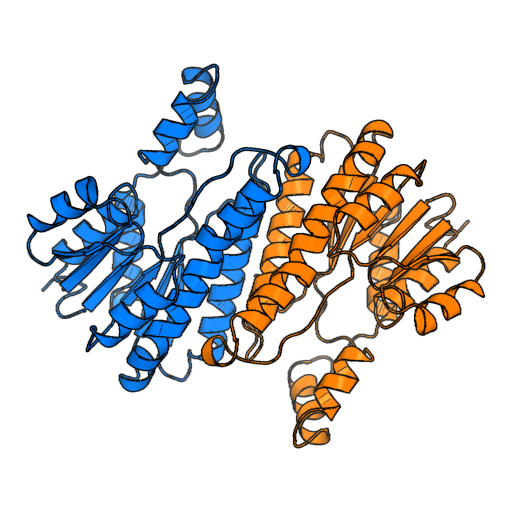07 1 98.5 75 LEU A C 1
ATOM 571 O O . LEU A 1 75 ? -5.387 -22.438 -5.438 1 98.5 75 LEU A O 1
ATOM 575 N N . ASP A 1 76 ? -3.365 -23.438 -5.504 1 98.69 76 ASP A N 1
ATOM 576 C CA . ASP A 1 76 ? -3.281 -23.578 -4.055 1 98.69 76 ASP A CA 1
ATOM 577 C C . ASP A 1 76 ? -2.484 -22.422 -3.436 1 98.69 76 ASP A C 1
ATOM 579 O O . ASP A 1 76 ? -2.801 -21.969 -2.338 1 98.69 76 ASP A O 1
ATOM 583 N N . VAL A 1 77 ? -1.414 -22.016 -4.129 1 98.88 77 VAL A N 1
ATOM 584 C CA . VAL A 1 77 ? -0.516 -21 -3.568 1 98.88 77 VAL A CA 1
ATOM 585 C C . VAL A 1 77 ? -0.129 -20 -4.648 1 98.88 77 VAL A C 1
ATOM 587 O O . VAL A 1 77 ? 0.278 -20.375 -5.746 1 98.88 77 VAL A O 1
ATOM 590 N N . LEU A 1 78 ? -0.362 -18.734 -4.426 1 98.94 78 LEU A N 1
ATOM 591 C CA . LEU A 1 78 ? 0.146 -17.625 -5.227 1 98.94 78 LEU A CA 1
ATOM 592 C C . LEU A 1 78 ? 1.287 -16.922 -4.508 1 98.94 78 LEU A C 1
ATOM 594 O O . LEU A 1 78 ? 1.1 -16.375 -3.41 1 98.94 78 LEU A O 1
ATOM 598 N N . PHE A 1 79 ? 2.506 -17 -5.062 1 98.94 79 PHE A N 1
ATOM 599 C CA . PHE A 1 79 ? 3.672 -16.344 -4.484 1 98.94 79 PHE A CA 1
ATOM 600 C C . PHE A 1 79 ? 4.121 -15.18 -5.355 1 98.94 79 PHE A C 1
ATOM 602 O O . PHE A 1 79 ? 4.727 -15.383 -6.41 1 98.94 79 PHE A O 1
ATOM 609 N N . ASN A 1 80 ? 3.814 -13.953 -4.918 1 98.94 80 ASN A N 1
ATOM 610 C CA . ASN A 1 80 ? 4.195 -12.727 -5.609 1 98.94 80 ASN A CA 1
ATOM 611 C C . ASN A 1 80 ? 5.582 -12.25 -5.184 1 98.94 80 ASN A C 1
ATOM 613 O O . ASN A 1 80 ? 5.742 -11.68 -4.102 1 98.94 80 ASN A O 1
ATOM 617 N N . VAL A 1 81 ? 6.582 -12.406 -6.176 1 98.75 81 VAL A N 1
ATOM 618 C CA . VAL A 1 81 ? 7.969 -12.133 -5.816 1 98.75 81 VAL A CA 1
ATOM 619 C C . VAL A 1 81 ? 8.5 -10.977 -6.656 1 98.75 81 VAL A C 1
ATOM 621 O O . VAL A 1 81 ? 9.508 -10.352 -6.297 1 98.75 81 VAL A O 1
ATOM 624 N N . ALA A 1 82 ? 7.836 -10.672 -7.793 1 98.56 82 ALA A N 1
ATOM 625 C CA . ALA A 1 82 ? 8.328 -9.641 -8.703 1 98.56 82 ALA A CA 1
ATOM 626 C C . ALA A 1 82 ? 8.531 -8.32 -7.977 1 98.56 82 ALA A C 1
ATOM 628 O O . ALA A 1 82 ? 7.691 -7.914 -7.168 1 98.56 82 ALA A O 1
ATOM 629 N N . GLY A 1 83 ? 9.672 -7.723 -8.219 1 97.75 83 GLY A N 1
ATOM 630 C CA . GLY A 1 83 ? 9.977 -6.441 -7.598 1 97.75 83 GLY A CA 1
ATOM 631 C C . GLY A 1 83 ? 11.273 -5.828 -8.094 1 97.75 83 GLY A C 1
ATOM 632 O O . GLY A 1 83 ? 12.055 -6.488 -8.781 1 97.75 83 GLY A O 1
ATOM 633 N N . PHE A 1 84 ? 11.438 -4.625 -7.762 1 97.56 84 PHE A N 1
ATOM 634 C CA . PHE A 1 84 ? 12.586 -3.809 -8.133 1 97.56 84 PHE A CA 1
ATOM 635 C C . PHE A 1 84 ? 13.031 -2.93 -6.969 1 97.56 84 PHE A C 1
ATOM 637 O O . PHE A 1 84 ? 12.195 -2.359 -6.266 1 97.56 84 PHE A O 1
ATOM 644 N N . VAL A 1 85 ? 14.406 -2.93 -6.797 1 97.69 85 VAL A N 1
ATOM 645 C CA . VAL A 1 85 ? 14.977 -2.1 -5.742 1 97.69 85 VAL A CA 1
ATOM 646 C C . VAL A 1 85 ? 15.531 -0.81 -6.34 1 97.69 85 VAL A C 1
ATOM 648 O O . VAL A 1 85 ? 16.594 -0.819 -6.98 1 97.69 85 VAL A O 1
ATOM 651 N N . HIS A 1 86 ? 14.812 0.277 -6.191 1 97.19 86 HIS A N 1
ATOM 652 C CA . HIS A 1 86 ? 15.344 1.588 -6.555 1 97.19 86 HIS A CA 1
ATOM 653 C C . HIS A 1 86 ? 16.328 2.094 -5.512 1 97.19 86 HIS A C 1
ATOM 655 O O . HIS A 1 86 ? 16.109 1.93 -4.312 1 97.19 86 HIS A O 1
ATOM 661 N N . HIS A 1 87 ? 17.453 2.66 -5.98 1 94.5 87 HIS A N 1
ATOM 662 C CA . HIS A 1 87 ? 18.453 3.281 -5.117 1 94.5 87 HIS A CA 1
ATOM 663 C C . HIS A 1 87 ? 18.297 4.801 -5.105 1 94.5 87 HIS A C 1
ATOM 665 O O . HIS A 1 87 ? 18.344 5.441 -6.156 1 94.5 87 HIS A O 1
ATOM 671 N N . GLY A 1 88 ? 18.109 5.363 -3.814 1 96.69 88 GLY A N 1
ATOM 672 C CA . GLY A 1 88 ? 18.062 6.812 -3.723 1 96.69 88 GLY A CA 1
ATOM 673 C C . GLY A 1 88 ? 17.062 7.316 -2.701 1 96.69 88 GLY A C 1
ATOM 674 O O . GLY A 1 88 ? 16.203 6.559 -2.236 1 96.69 88 GLY A O 1
ATOM 675 N N . THR A 1 89 ? 17.266 8.57 -2.316 1 98.62 89 THR A N 1
ATOM 676 C CA . THR A 1 89 ? 16.328 9.266 -1.437 1 98.62 89 THR A CA 1
ATOM 677 C C . THR A 1 89 ? 15.125 9.766 -2.219 1 98.62 89 THR A C 1
ATOM 679 O O . THR A 1 89 ? 15.031 9.562 -3.432 1 98.62 89 THR A O 1
ATOM 682 N N . VAL A 1 90 ? 14.211 10.438 -1.505 1 98.81 90 VAL A N 1
ATOM 683 C CA . VAL A 1 90 ? 13.031 11.039 -2.127 1 98.81 90 VAL A CA 1
ATOM 684 C C . VAL A 1 90 ? 13.469 12.07 -3.164 1 98.81 90 VAL A C 1
ATOM 686 O O . VAL A 1 90 ? 12.789 12.266 -4.18 1 98.81 90 VAL A O 1
ATOM 689 N N . LEU A 1 91 ? 14.625 12.719 -2.939 1 98.62 91 LEU A N 1
ATOM 690 C CA . LEU A 1 91 ? 15.109 13.758 -3.838 1 98.62 91 LEU A CA 1
ATOM 691 C C . LEU A 1 91 ? 15.695 13.156 -5.109 1 98.62 91 LEU A C 1
ATOM 693 O O . LEU A 1 91 ? 15.727 13.805 -6.156 1 98.62 91 LEU A O 1
ATOM 697 N N . ASP A 1 92 ? 16.141 11.883 -5.066 1 98.12 92 ASP A N 1
ATOM 698 C CA . ASP A 1 92 ? 16.734 11.195 -6.203 1 98.12 92 ASP A CA 1
ATOM 699 C C . ASP A 1 92 ? 15.68 10.5 -7.055 1 98.12 92 ASP A C 1
ATOM 701 O O . ASP A 1 92 ? 15.938 10.125 -8.195 1 98.12 92 ASP A O 1
ATOM 705 N N . CYS A 1 93 ? 14.539 10.32 -6.48 1 98.5 93 CYS A N 1
ATOM 706 C CA . CYS A 1 93 ? 13.5 9.539 -7.133 1 98.5 93 CYS A CA 1
ATOM 707 C C . CYS A 1 93 ? 12.711 10.398 -8.117 1 98.5 93 CYS A C 1
ATOM 709 O O . CYS A 1 93 ? 11.938 11.266 -7.715 1 98.5 93 CYS A O 1
ATOM 711 N N . GLU A 1 94 ? 12.891 10.133 -9.383 1 98.19 94 GLU A N 1
ATOM 712 C CA . GLU A 1 94 ? 12.109 10.812 -10.406 1 98.19 94 GLU A CA 1
ATOM 713 C C . GLU A 1 94 ? 10.742 10.156 -10.578 1 98.19 94 GLU A C 1
ATOM 715 O O . GLU A 1 94 ? 10.539 9.008 -10.172 1 98.19 94 GLU A O 1
ATOM 720 N N . GLU A 1 95 ? 9.852 10.891 -11.203 1 98 95 GLU A N 1
ATOM 721 C CA . GLU A 1 95 ? 8.484 10.406 -11.367 1 98 95 GLU A CA 1
ATOM 722 C C . GLU A 1 95 ? 8.453 9.07 -12.102 1 98 95 GLU A C 1
ATOM 724 O O . GLU A 1 95 ? 7.668 8.18 -11.766 1 98 95 GLU A O 1
ATOM 729 N N . LYS A 1 96 ? 9.242 8.938 -13.141 1 98.19 96 LYS A N 1
ATOM 730 C CA . LYS A 1 96 ? 9.281 7.684 -13.891 1 98.19 96 LYS A CA 1
ATOM 731 C C . LYS A 1 96 ? 9.719 6.52 -13.008 1 98.19 96 LYS A C 1
ATOM 733 O O . LYS A 1 96 ? 9.203 5.406 -13.133 1 98.19 96 LYS A O 1
ATOM 738 N N . ASP A 1 97 ? 10.688 6.77 -12.086 1 98.38 97 ASP A N 1
ATOM 739 C CA . ASP A 1 97 ? 11.148 5.746 -11.156 1 98.38 97 ASP A CA 1
ATOM 740 C C . ASP A 1 97 ? 10.07 5.402 -10.141 1 98.38 97 ASP A C 1
ATOM 742 O O . ASP A 1 97 ? 9.867 4.23 -9.812 1 98.38 97 ASP A O 1
ATOM 746 N N . TRP A 1 98 ? 9.391 6.418 -9.672 1 98.75 98 TRP A N 1
ATOM 747 C CA . TRP A 1 98 ? 8.273 6.219 -8.758 1 98.75 98 TRP A CA 1
ATOM 748 C C . TRP A 1 98 ? 7.199 5.344 -9.391 1 98.75 98 TRP A C 1
ATOM 750 O O . TRP A 1 98 ? 6.781 4.344 -8.797 1 98.75 98 TRP A O 1
ATOM 760 N N . ASP A 1 99 ? 6.801 5.75 -10.57 1 98.38 99 ASP A N 1
ATOM 761 C CA . ASP A 1 99 ? 5.719 5.059 -11.266 1 98.38 99 ASP A CA 1
ATOM 762 C C . ASP A 1 99 ? 6.098 3.607 -11.555 1 98.38 99 ASP A C 1
ATOM 764 O O . ASP A 1 99 ? 5.285 2.699 -11.367 1 98.38 99 ASP A O 1
ATOM 768 N N . PHE A 1 100 ? 7.309 3.402 -12.023 1 98.62 100 PHE A N 1
ATOM 769 C CA . PHE A 1 100 ? 7.762 2.047 -12.32 1 98.62 100 PHE A CA 1
ATOM 770 C C . PHE A 1 100 ? 7.781 1.197 -11.055 1 98.62 100 PHE A C 1
ATOM 772 O O . PHE A 1 100 ? 7.281 0.071 -11.047 1 98.62 100 PHE A O 1
ATOM 779 N N . SER A 1 101 ? 8.328 1.731 -9.93 1 98.88 101 SER A N 1
ATOM 780 C CA . SER A 1 101 ? 8.438 0.995 -8.672 1 98.88 101 SER A CA 1
ATOM 781 C C . SER A 1 101 ? 7.066 0.623 -8.125 1 98.88 101 SER A C 1
ATOM 783 O O . SER A 1 101 ? 6.836 -0.524 -7.738 1 98.88 101 SER A O 1
ATOM 785 N N . MET A 1 102 ? 6.176 1.569 -8.156 1 98.88 102 MET A N 1
ATOM 786 C CA . MET A 1 102 ? 4.836 1.31 -7.625 1 98.88 102 MET A CA 1
ATOM 787 C C . MET A 1 102 ? 4.094 0.308 -8.5 1 98.88 102 MET A C 1
ATOM 789 O O . MET A 1 102 ? 3.371 -0.552 -7.992 1 98.88 102 MET A O 1
ATOM 793 N N . ASN A 1 103 ? 4.246 0.478 -9.797 1 98.81 103 ASN A N 1
ATOM 794 C CA . ASN A 1 103 ? 3.574 -0.416 -10.734 1 98.81 103 ASN A CA 1
ATOM 795 C C . ASN A 1 103 ? 4.047 -1.858 -10.57 1 98.81 103 ASN A C 1
ATOM 797 O O . ASN A 1 103 ? 3.229 -2.773 -10.453 1 98.81 103 ASN A O 1
ATOM 801 N N . LEU A 1 104 ? 5.316 -2.023 -10.5 1 98.81 104 LEU A N 1
ATOM 802 C CA . LEU A 1 104 ? 5.879 -3.369 -10.453 1 98.81 104 LEU A CA 1
ATOM 803 C C . LEU A 1 104 ? 5.773 -3.959 -9.055 1 98.81 104 LEU A C 1
ATOM 805 O O . LEU A 1 104 ? 5.34 -5.102 -8.883 1 98.81 104 LEU A O 1
ATOM 809 N N . ASN A 1 105 ? 6.137 -3.188 -8.031 1 98.94 105 ASN A N 1
ATOM 810 C CA . ASN A 1 105 ? 6.289 -3.746 -6.691 1 98.94 105 ASN A CA 1
ATOM 811 C C . ASN A 1 105 ? 4.938 -3.914 -6 1 98.94 105 ASN A C 1
ATOM 813 O O . ASN A 1 105 ? 4.809 -4.719 -5.074 1 98.94 105 ASN A O 1
ATOM 817 N N . VAL A 1 106 ? 3.957 -3.137 -6.367 1 98.94 106 VAL A N 1
ATOM 818 C CA . VAL A 1 106 ? 2.719 -3.146 -5.594 1 98.94 106 VAL A CA 1
ATOM 819 C C . VAL A 1 106 ? 1.543 -3.484 -6.512 1 98.94 106 VAL A C 1
ATOM 821 O O . VAL A 1 106 ? 0.843 -4.477 -6.293 1 98.94 106 VAL A O 1
ATOM 824 N N . ARG A 1 107 ? 1.311 -2.67 -7.547 1 98.88 107 ARG A N 1
ATOM 825 C CA . ARG A 1 107 ? 0.145 -2.832 -8.406 1 98.88 107 ARG A CA 1
ATOM 826 C C . ARG A 1 107 ? 0.124 -4.219 -9.047 1 98.88 107 ARG A C 1
ATOM 828 O O . ARG A 1 107 ? -0.944 -4.797 -9.25 1 98.88 107 ARG A O 1
ATOM 835 N N . SER A 1 108 ? 1.308 -4.711 -9.391 1 98.88 108 SER A N 1
ATOM 836 C CA . SER A 1 108 ? 1.385 -6.047 -9.969 1 98.88 108 SER A CA 1
ATOM 837 C C . SER A 1 108 ? 0.798 -7.094 -9.031 1 98.88 108 SER A C 1
ATOM 839 O O . SER A 1 108 ? 0.111 -8.016 -9.469 1 98.88 108 SER A O 1
ATOM 841 N N . MET A 1 109 ? 1.056 -7.004 -7.711 1 98.94 109 MET A N 1
ATOM 842 C CA . MET A 1 109 ? 0.516 -7.949 -6.738 1 98.94 109 MET A CA 1
ATOM 843 C C . MET A 1 109 ? -0.995 -7.789 -6.605 1 98.94 109 MET A C 1
ATOM 845 O O . MET A 1 109 ? -1.72 -8.781 -6.484 1 98.94 109 MET A O 1
ATOM 849 N N . TYR A 1 110 ? -1.463 -6.547 -6.613 1 98.94 110 TYR A N 1
ATOM 850 C CA . TYR A 1 110 ? -2.895 -6.273 -6.645 1 98.94 110 TYR A CA 1
ATOM 851 C C . TYR A 1 110 ? -3.561 -6.977 -7.824 1 98.94 110 TYR A C 1
ATOM 853 O O . TYR A 1 110 ? -4.562 -7.672 -7.652 1 98.94 110 TYR A O 1
ATOM 861 N N . LEU A 1 111 ? -2.988 -6.844 -9.016 1 98.88 111 LEU A N 1
ATOM 862 C CA . LEU A 1 111 ? -3.553 -7.438 -10.227 1 98.88 111 LEU A CA 1
ATOM 863 C C . LEU A 1 111 ? -3.535 -8.961 -10.141 1 98.88 111 LEU A C 1
ATOM 865 O O . LEU A 1 111 ? -4.527 -9.617 -10.477 1 98.88 111 LEU A O 1
ATOM 869 N N . MET A 1 112 ? -2.449 -9.5 -9.672 1 98.94 112 MET A N 1
ATOM 870 C CA . MET A 1 112 ? -2.326 -10.953 -9.562 1 98.94 112 MET A CA 1
ATOM 871 C C . MET A 1 112 ? -3.336 -11.508 -8.562 1 98.94 112 MET A C 1
ATOM 873 O O . MET A 1 112 ? -4.016 -12.5 -8.852 1 98.94 112 MET A O 1
ATOM 877 N N . ILE A 1 113 ? -3.416 -10.906 -7.426 1 98.94 113 ILE A N 1
ATOM 878 C CA . ILE A 1 113 ? -4.34 -11.367 -6.398 1 98.94 113 ILE A CA 1
ATOM 879 C C . ILE A 1 113 ? -5.773 -11.281 -6.918 1 98.94 113 ILE A C 1
ATOM 881 O O . ILE A 1 113 ? -6.547 -12.242 -6.789 1 98.94 113 ILE A O 1
ATOM 885 N N . LYS A 1 114 ? -6.109 -10.133 -7.504 1 98.81 114 LYS A N 1
ATOM 886 C CA . LYS A 1 114 ? -7.469 -9.945 -7.996 1 98.81 114 LYS A CA 1
ATOM 887 C C . LYS A 1 114 ? -7.832 -11.008 -9.031 1 98.81 114 LYS A C 1
ATOM 889 O O . LYS A 1 114 ? -8.961 -11.5 -9.055 1 98.81 114 LYS A O 1
ATOM 894 N N . ALA A 1 115 ? -6.914 -11.383 -9.859 1 98.75 115 ALA A N 1
ATOM 895 C CA . ALA A 1 115 ? -7.16 -12.336 -10.938 1 98.75 115 ALA A CA 1
ATOM 896 C C . ALA A 1 115 ? -7.301 -13.75 -10.398 1 98.75 115 ALA A C 1
ATOM 898 O O . ALA A 1 115 ? -8.125 -14.531 -10.883 1 98.75 115 ALA A O 1
ATOM 899 N N . PHE A 1 116 ? -6.598 -14.133 -9.352 1 98.88 116 PHE A N 1
ATOM 900 C CA . PHE A 1 116 ? -6.496 -15.547 -9 1 98.88 116 PHE A CA 1
ATOM 901 C C . PHE A 1 116 ? -7.312 -15.844 -7.746 1 98.88 116 PHE A C 1
ATOM 903 O O . PHE A 1 116 ? -7.66 -17 -7.492 1 98.88 116 PHE A O 1
ATOM 910 N N . LEU A 1 117 ? -7.609 -14.859 -6.969 1 98.75 117 LEU A N 1
ATOM 911 C CA . LEU A 1 117 ? -8.305 -15.047 -5.699 1 98.75 117 LEU A CA 1
ATOM 912 C C . LEU A 1 117 ? -9.648 -15.727 -5.914 1 98.75 117 LEU A C 1
ATOM 914 O O . LEU A 1 117 ? -10.047 -16.594 -5.129 1 98.75 117 LEU A O 1
ATOM 918 N N . PRO A 1 118 ? -10.422 -15.359 -6.953 1 98.31 118 PRO A N 1
ATOM 919 C CA . PRO A 1 118 ? -11.711 -16.016 -7.156 1 98.31 118 PRO A CA 1
ATOM 920 C C . PRO A 1 118 ? -11.586 -17.547 -7.258 1 98.31 118 PRO A C 1
ATOM 922 O O . PRO A 1 118 ? -12.469 -18.266 -6.801 1 98.31 118 PRO A O 1
ATOM 925 N N . LYS A 1 119 ? -10.523 -18.016 -7.879 1 98 119 LYS A N 1
ATOM 926 C CA . LYS A 1 119 ? -10.297 -19.453 -7.973 1 98 119 LYS A CA 1
ATOM 927 C C . LYS A 1 119 ? -10.086 -20.062 -6.594 1 98 119 LYS A C 1
ATOM 929 O O . LYS A 1 119 ? -10.648 -21.125 -6.289 1 98 119 LYS A O 1
ATOM 934 N N . MET A 1 120 ? -9.344 -19.469 -5.758 1 98.44 120 MET A N 1
ATOM 935 C CA . MET A 1 120 ? -9.102 -19.938 -4.395 1 98.44 120 MET A CA 1
ATOM 936 C C . MET A 1 120 ? -10.391 -19.922 -3.582 1 98.44 120 MET A C 1
ATOM 938 O O . MET A 1 120 ? -10.641 -20.844 -2.805 1 98.44 120 MET A O 1
ATOM 942 N N . LEU A 1 121 ? -11.141 -18.859 -3.789 1 98.38 121 LEU A N 1
ATOM 943 C CA . LEU A 1 121 ? -12.406 -18.766 -3.07 1 98.38 121 LEU A CA 1
ATOM 944 C C . LEU A 1 121 ? -13.352 -19.891 -3.473 1 98.38 121 LEU A C 1
ATOM 946 O O . LEU A 1 121 ? -14.031 -20.469 -2.621 1 98.38 121 LEU A O 1
ATOM 950 N N . ALA A 1 122 ? -13.375 -20.219 -4.738 1 97.69 122 ALA A N 1
ATOM 951 C CA . ALA A 1 122 ? -14.188 -21.328 -5.215 1 97.69 122 ALA A CA 1
ATOM 952 C C . ALA A 1 122 ? -13.734 -22.656 -4.59 1 97.69 122 ALA A C 1
ATOM 954 O O . ALA A 1 122 ? -14.555 -23.516 -4.297 1 97.69 122 ALA A O 1
ATOM 955 N N . GLN A 1 123 ? -12.508 -22.781 -4.375 1 97.38 123 GLN A N 1
ATOM 956 C CA . GLN A 1 123 ? -11.914 -23.969 -3.771 1 97.38 123 GLN A CA 1
ATOM 957 C C . GLN A 1 123 ? -12.07 -23.953 -2.254 1 97.38 123 GLN A C 1
ATOM 959 O O . GLN A 1 123 ? -11.836 -24.969 -1.589 1 97.38 123 GLN A O 1
ATOM 964 N N . LYS A 1 124 ? -12.398 -22.812 -1.663 1 97.62 124 LYS A N 1
ATOM 965 C CA . LYS A 1 124 ? -12.492 -22.578 -0.225 1 97.62 124 LYS A CA 1
ATOM 966 C C . LYS A 1 124 ? -11.156 -22.844 0.465 1 97.62 124 LYS A C 1
ATOM 968 O O . LYS A 1 124 ? -11.125 -23.328 1.601 1 97.62 124 LYS A O 1
ATOM 973 N N . SER A 1 125 ? -10.141 -22.719 -0.322 1 97.5 125 SER A N 1
ATOM 974 C CA . SER A 1 125 ? -8.773 -22.859 0.151 1 97.5 125 SER A CA 1
ATOM 975 C C . SER A 1 125 ? -7.797 -22.094 -0.743 1 97.5 125 SER A C 1
ATOM 977 O O . SER A 1 125 ? -7.953 -22.078 -1.966 1 97.5 125 SER A O 1
ATOM 979 N N . GLY A 1 126 ? -6.887 -21.438 -0.165 1 97.81 126 GLY A N 1
ATOM 980 C CA . GLY A 1 126 ? -5.871 -20.703 -0.894 1 97.81 126 GLY A CA 1
ATOM 981 C C . GLY A 1 126 ? -4.879 -20 0.015 1 97.81 126 GLY A C 1
ATOM 982 O O . GLY A 1 126 ? -5.195 -19.688 1.163 1 97.81 126 GLY A O 1
ATOM 983 N N . ASN A 1 127 ? -3.691 -19.891 -0.521 1 98.62 127 ASN A N 1
ATOM 984 C CA . ASN A 1 127 ? -2.588 -19.25 0.195 1 98.62 127 ASN A CA 1
ATOM 985 C C . ASN A 1 127 ? -1.857 -18.25 -0.682 1 98.62 127 ASN A C 1
ATOM 987 O O . ASN A 1 127 ? -1.378 -18.578 -1.764 1 98.62 127 ASN A O 1
ATOM 991 N N . ILE A 1 128 ? -1.874 -17.016 -0.217 1 98.88 128 ILE A N 1
ATOM 992 C CA . ILE A 1 128 ? -1.165 -15.953 -0.92 1 98.88 128 ILE A CA 1
ATOM 993 C C . ILE A 1 128 ? 0.055 -15.523 -0.109 1 98.88 128 ILE A C 1
ATOM 995 O O . ILE A 1 128 ? -0.05 -15.258 1.092 1 98.88 128 ILE A O 1
ATOM 999 N N . ILE A 1 129 ? 1.22 -15.555 -0.744 1 98.94 129 ILE A N 1
ATOM 1000 C CA . ILE A 1 129 ? 2.475 -15.094 -0.158 1 98.94 129 ILE A CA 1
ATOM 1001 C C . ILE A 1 129 ? 3.02 -13.922 -0.966 1 98.94 129 ILE A C 1
ATOM 1003 O O . ILE A 1 129 ? 3.232 -14.031 -2.176 1 98.94 129 ILE A O 1
ATOM 1007 N N . ASN A 1 130 ? 3.188 -12.797 -0.328 1 98.94 130 ASN A N 1
ATOM 1008 C CA . ASN A 1 130 ? 3.76 -11.617 -0.965 1 98.94 130 ASN A CA 1
ATOM 1009 C C . ASN A 1 130 ? 5.176 -11.336 -0.469 1 98.94 130 ASN A C 1
ATOM 1011 O O . ASN A 1 130 ? 5.473 -11.531 0.711 1 98.94 130 ASN A O 1
ATOM 1015 N N . MET A 1 131 ? 6.055 -10.938 -1.395 1 98.88 131 MET A N 1
ATOM 1016 C CA . MET A 1 131 ? 7.418 -10.586 -1.007 1 98.88 131 MET A CA 1
ATOM 1017 C C . MET A 1 131 ? 7.52 -9.109 -0.632 1 98.88 131 MET A C 1
ATOM 1019 O O . MET A 1 131 ? 7.348 -8.234 -1.483 1 98.88 131 MET A O 1
ATOM 1023 N N . SER A 1 132 ? 7.664 -8.867 0.592 1 98.81 132 SER A N 1
ATOM 1024 C CA . SER A 1 132 ? 7.973 -7.527 1.091 1 98.81 132 SER A CA 1
ATOM 1025 C C . SER A 1 132 ? 9.453 -7.398 1.441 1 98.81 132 SER A C 1
ATOM 1027 O O . SER A 1 132 ? 10.312 -7.875 0.699 1 98.81 132 SER A O 1
ATOM 1029 N N . SER A 1 133 ? 9.828 -6.629 2.436 1 98.56 133 SER A N 1
ATOM 1030 C CA . SER A 1 133 ? 11.195 -6.383 2.883 1 98.56 133 SER A CA 1
ATOM 1031 C C . SER A 1 133 ? 11.219 -5.844 4.309 1 98.56 133 SER A C 1
ATOM 1033 O O . SER A 1 133 ? 10.219 -5.316 4.797 1 98.56 133 SER A O 1
ATOM 1035 N N . VAL A 1 134 ? 12.43 -6.031 4.957 1 97.69 134 VAL A N 1
ATOM 1036 C CA . VAL A 1 134 ? 12.633 -5.305 6.207 1 97.69 134 VAL A CA 1
ATOM 1037 C C . VAL A 1 134 ? 12.633 -3.801 5.934 1 97.69 134 VAL A C 1
ATOM 1039 O O . VAL A 1 134 ? 12.219 -3.012 6.785 1 97.69 134 VAL A O 1
ATOM 1042 N N . ALA A 1 135 ? 13.234 -3.43 4.738 1 97.81 135 ALA A N 1
ATOM 1043 C CA . ALA A 1 135 ? 13.07 -2.049 4.293 1 97.81 135 ALA A CA 1
ATOM 1044 C C . ALA A 1 135 ? 11.625 -1.767 3.904 1 97.81 135 ALA A C 1
ATOM 1046 O O . ALA A 1 135 ? 11.234 -1.959 2.748 1 97.81 135 ALA A O 1
ATOM 1047 N N . SER A 1 136 ? 10.75 -1.381 4.824 1 98.69 136 SER A N 1
ATOM 1048 C CA . SER A 1 136 ? 9.305 -1.187 4.75 1 98.69 136 SER A CA 1
ATOM 1049 C C . SER A 1 136 ? 8.789 -0.416 5.961 1 98.69 136 SER A C 1
ATOM 1051 O O . SER A 1 136 ? 9.453 0.506 6.441 1 98.69 136 SER A O 1
ATOM 1053 N N . SER A 1 137 ? 7.574 -0.779 6.461 1 98.44 137 SER A N 1
ATOM 1054 C CA . SER A 1 137 ? 7.066 -0.219 7.707 1 98.44 137 SER A CA 1
ATOM 1055 C C . SER A 1 137 ? 7.781 -0.818 8.914 1 98.44 137 SER A C 1
ATOM 1057 O O . SER A 1 137 ? 7.645 -0.318 10.031 1 98.44 137 SER A O 1
ATOM 1059 N N . ILE A 1 138 ? 8.57 -1.849 8.688 1 97.31 138 ILE A N 1
ATOM 1060 C CA . ILE A 1 138 ? 9.312 -2.508 9.758 1 97.31 138 ILE A CA 1
ATOM 1061 C C . ILE A 1 138 ? 10.523 -1.665 10.141 1 97.31 138 ILE A C 1
ATOM 1063 O O . ILE A 1 138 ? 10.742 -1.388 11.32 1 97.31 138 ILE A O 1
ATOM 1067 N N . LYS A 1 139 ? 11.328 -1.256 9.203 1 96.31 139 LYS A N 1
ATOM 1068 C CA . LYS A 1 139 ? 12.562 -0.511 9.445 1 96.31 139 LYS A CA 1
ATOM 1069 C C . LYS A 1 139 ? 12.789 0.54 8.359 1 96.31 139 LYS A C 1
ATOM 1071 O O . LYS A 1 139 ? 12.617 0.262 7.176 1 96.31 139 LYS A O 1
ATOM 1076 N N . GLY A 1 140 ? 13.117 1.717 8.797 1 96.38 140 GLY A N 1
ATOM 1077 C CA . GLY A 1 140 ? 13.609 2.717 7.863 1 96.38 140 GLY A CA 1
ATOM 1078 C C . GLY A 1 140 ? 15.039 2.459 7.41 1 96.38 140 GLY A C 1
ATOM 1079 O O . GLY A 1 140 ? 15.93 2.248 8.234 1 96.38 140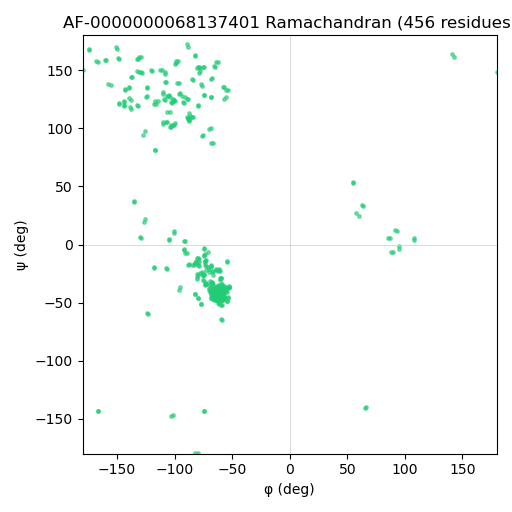 GLY A O 1
ATOM 1080 N N . VAL A 1 141 ? 15.25 2.465 6.137 1 95.75 141 VAL A N 1
ATOM 1081 C CA . VAL A 1 141 ? 16.562 2.207 5.559 1 95.75 141 VAL A CA 1
ATOM 1082 C C . VAL A 1 141 ? 16.969 3.371 4.656 1 95.75 141 VAL A C 1
ATOM 1084 O O . VAL A 1 141 ? 16.172 3.842 3.846 1 95.75 141 VAL A O 1
ATOM 1087 N N . VAL A 1 142 ? 18.234 3.82 4.766 1 96 142 VAL A N 1
ATOM 1088 C CA . VAL A 1 142 ? 18.734 4.965 4.012 1 96 142 VAL A CA 1
ATOM 1089 C C . VAL A 1 142 ? 18.812 4.613 2.529 1 96 142 VAL A C 1
ATOM 1091 O O . VAL A 1 142 ? 19.141 3.482 2.168 1 96 142 VAL A O 1
ATOM 1094 N N . ASN A 1 143 ? 18.484 5.598 1.694 1 96.06 143 ASN A N 1
ATOM 1095 C CA . ASN A 1 143 ? 18.625 5.531 0.243 1 96.06 143 ASN A CA 1
ATOM 1096 C C . ASN A 1 143 ? 17.719 4.441 -0.346 1 96.06 143 ASN A C 1
ATOM 1098 O O . ASN A 1 143 ? 18.109 3.775 -1.311 1 96.06 143 ASN A O 1
ATOM 1102 N N . ARG A 1 144 ? 16.578 4.246 0.265 1 97.94 144 ARG A N 1
ATOM 1103 C CA . ARG A 1 144 ? 15.609 3.26 -0.213 1 97.94 144 ARG A CA 1
ATOM 1104 C C . ARG A 1 144 ? 14.195 3.832 -0.21 1 97.94 144 ARG A C 1
ATOM 1106 O O . ARG A 1 144 ? 13.234 3.113 0.057 1 97.94 144 ARG A O 1
ATOM 1113 N N . CYS A 1 145 ? 14.086 5.078 -0.534 1 98.75 145 CYS A N 1
ATOM 1114 C CA . CYS A 1 145 ? 12.836 5.781 -0.276 1 98.75 145 CYS A CA 1
ATOM 1115 C C . CYS A 1 145 ? 11.672 5.109 -0.993 1 98.75 145 CYS A C 1
ATOM 1117 O O . CYS A 1 145 ? 10.75 4.602 -0.349 1 98.75 145 CYS A O 1
ATOM 1119 N N . VAL A 1 146 ? 11.672 5.109 -2.361 1 98.88 146 VAL A N 1
ATOM 1120 C CA . VAL A 1 146 ? 10.516 4.574 -3.068 1 98.88 146 VAL A CA 1
ATOM 1121 C C . VAL A 1 146 ? 10.43 3.062 -2.857 1 98.88 146 VAL A C 1
ATOM 1123 O O . VAL A 1 146 ? 9.336 2.502 -2.756 1 98.88 146 VAL A O 1
ATOM 1126 N N . TYR A 1 147 ? 11.562 2.383 -2.74 1 98.75 147 TYR A N 1
ATOM 1127 C CA . TYR A 1 147 ? 11.547 0.949 -2.477 1 98.75 147 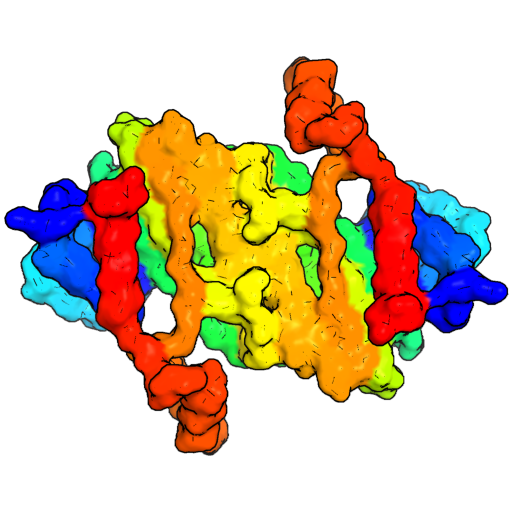TYR A CA 1
ATOM 1128 C C . TYR A 1 147 ? 10.867 0.646 -1.146 1 98.75 147 TYR A C 1
ATOM 1130 O O . TYR A 1 147 ? 9.945 -0.173 -1.084 1 98.75 147 TYR A O 1
ATOM 1138 N N . SER A 1 148 ? 11.281 1.324 -0.046 1 98.88 148 SER A N 1
ATOM 1139 C CA . SER A 1 148 ? 10.68 1.134 1.27 1 98.88 148 SER A CA 1
ATOM 1140 C C . SER A 1 148 ? 9.195 1.459 1.25 1 98.88 148 SER A C 1
ATOM 1142 O O . SER A 1 148 ? 8.398 0.783 1.904 1 98.88 148 SER A O 1
ATOM 1144 N N . THR A 1 149 ? 8.867 2.504 0.513 1 98.94 149 THR A N 1
ATOM 1145 C CA . THR A 1 149 ? 7.465 2.885 0.384 1 98.94 149 THR A CA 1
ATOM 1146 C C . THR A 1 149 ? 6.648 1.747 -0.226 1 98.94 149 THR A C 1
ATOM 1148 O O . THR A 1 149 ? 5.598 1.378 0.302 1 98.94 149 THR A O 1
ATOM 1151 N N . THR A 1 150 ? 7.141 1.147 -1.308 1 98.94 150 THR A N 1
ATOM 1152 C CA . THR A 1 150 ? 6.43 0.074 -1.991 1 98.94 150 THR A CA 1
ATOM 1153 C C . THR A 1 150 ? 6.316 -1.157 -1.097 1 98.94 150 THR A C 1
ATOM 1155 O O . THR A 1 150 ? 5.266 -1.796 -1.041 1 98.94 150 THR A O 1
ATOM 1158 N N . LYS A 1 151 ? 7.383 -1.508 -0.408 1 98.94 151 LYS A N 1
ATOM 1159 C CA . LYS A 1 151 ? 7.363 -2.74 0.373 1 98.94 151 LYS A CA 1
ATOM 1160 C C . LYS A 1 151 ? 6.531 -2.576 1.642 1 98.94 151 LYS A C 1
ATOM 1162 O O . LYS A 1 151 ? 5.938 -3.539 2.131 1 98.94 151 LYS A O 1
ATOM 1167 N N . ALA A 1 152 ? 6.383 -1.361 2.164 1 98.94 152 ALA A N 1
ATOM 1168 C CA . ALA A 1 152 ? 5.387 -1.096 3.199 1 98.94 152 ALA A CA 1
ATOM 1169 C C . ALA A 1 152 ? 3.973 -1.274 2.656 1 98.94 152 ALA A C 1
ATOM 1171 O O . ALA A 1 152 ? 3.107 -1.832 3.334 1 98.94 152 ALA A O 1
ATOM 1172 N N . ALA A 1 153 ? 3.742 -0.746 1.445 1 98.94 153 ALA A N 1
ATOM 1173 C CA . ALA A 1 153 ? 2.443 -0.929 0.801 1 98.94 153 ALA A CA 1
ATOM 1174 C C . ALA A 1 153 ? 2.082 -2.408 0.706 1 98.94 153 ALA A C 1
ATOM 1176 O O . ALA A 1 153 ? 0.931 -2.787 0.933 1 98.94 153 ALA A O 1
ATOM 1177 N N . VAL A 1 154 ? 3.039 -3.252 0.388 1 98.94 154 VAL A N 1
ATOM 1178 C CA . VAL A 1 154 ? 2.824 -4.688 0.262 1 98.94 154 VAL A CA 1
ATOM 1179 C C . VAL A 1 154 ? 2.34 -5.258 1.593 1 98.94 154 VAL A C 1
ATOM 1181 O O . VAL A 1 154 ? 1.445 -6.109 1.624 1 98.94 154 VAL A O 1
ATOM 1184 N N . ILE A 1 155 ? 2.924 -4.812 2.711 1 98.94 155 ILE A N 1
ATOM 1185 C CA . ILE A 1 155 ? 2.484 -5.27 4.023 1 98.94 155 ILE A CA 1
ATOM 1186 C C . ILE A 1 155 ? 1.028 -4.871 4.25 1 98.94 155 ILE A C 1
ATOM 1188 O O . ILE A 1 155 ? 0.222 -5.68 4.719 1 98.94 155 ILE A O 1
ATOM 1192 N N . GLY A 1 156 ? 0.667 -3.617 3.932 1 98.94 156 GLY A N 1
ATOM 1193 C CA . GLY A 1 156 ? -0.716 -3.188 4.055 1 98.94 156 GLY A CA 1
ATOM 1194 C C . GLY A 1 156 ? -1.671 -3.988 3.191 1 98.94 156 GLY A C 1
ATOM 1195 O O . GLY A 1 156 ? -2.75 -4.375 3.643 1 98.94 156 GLY A O 1
ATOM 1196 N N . LEU A 1 157 ? -1.308 -4.238 1.951 1 98.94 157 LEU A N 1
ATOM 1197 C CA . LEU A 1 157 ? -2.088 -5.059 1.029 1 98.94 157 LEU A CA 1
ATOM 1198 C C . LEU A 1 157 ? -2.314 -6.453 1.601 1 98.94 157 LEU A C 1
ATOM 1200 O O . LEU A 1 157 ? -3.439 -6.961 1.584 1 98.94 157 LEU A O 1
ATOM 1204 N N . THR A 1 158 ? -1.236 -7.055 2.143 1 98.94 158 THR A N 1
ATOM 1205 C CA . THR A 1 158 ? -1.277 -8.406 2.695 1 98.94 158 THR A CA 1
ATOM 1206 C C . THR A 1 158 ? -2.256 -8.477 3.863 1 98.94 158 THR A C 1
ATOM 1208 O O . THR A 1 158 ? -3.109 -9.367 3.908 1 98.94 158 THR A O 1
ATOM 1211 N N . LYS A 1 159 ? -2.176 -7.559 4.781 1 98.81 159 LYS A N 1
ATOM 1212 C CA . LYS A 1 159 ? -3.049 -7.555 5.949 1 98.81 159 LYS A CA 1
ATOM 1213 C C . LYS A 1 159 ? -4.508 -7.355 5.551 1 98.81 159 LYS A C 1
ATOM 1215 O O . LYS A 1 159 ? -5.41 -7.941 6.152 1 98.81 159 LYS A O 1
ATOM 1220 N N . SER A 1 160 ? -4.734 -6.484 4.57 1 98.75 160 SER A N 1
ATOM 1221 C CA . SER A 1 160 ? -6.105 -6.219 4.148 1 98.75 160 SER A CA 1
ATOM 1222 C C . SER A 1 160 ? -6.73 -7.453 3.504 1 98.75 160 SER A C 1
ATOM 1224 O O . SER A 1 160 ? -7.883 -7.785 3.785 1 98.75 160 SER A O 1
ATOM 1226 N N . VAL A 1 161 ? -5.992 -8.156 2.629 1 98.88 161 VAL A N 1
ATOM 1227 C CA . VAL A 1 161 ? -6.496 -9.375 1.994 1 98.88 161 VAL A CA 1
ATOM 1228 C C . VAL A 1 161 ? -6.766 -10.438 3.055 1 98.88 161 VAL A C 1
ATOM 1230 O O . VAL A 1 161 ? -7.801 -11.109 3.021 1 98.88 161 VAL A O 1
ATOM 1233 N N . ALA A 1 162 ? -5.828 -10.586 3.984 1 98.75 162 ALA A N 1
ATOM 1234 C CA . ALA A 1 162 ? -6.023 -11.555 5.059 1 98.75 162 ALA A CA 1
ATOM 1235 C C . ALA A 1 162 ? -7.293 -11.258 5.852 1 98.75 162 ALA A C 1
ATOM 1237 O O . ALA A 1 162 ? -8.102 -12.148 6.098 1 98.75 162 ALA A O 1
ATOM 1238 N N . ALA A 1 163 ? -7.477 -10.016 6.238 1 98.38 163 ALA A N 1
ATOM 1239 C CA . ALA A 1 163 ? -8.633 -9.617 7.031 1 98.38 163 ALA A CA 1
ATOM 1240 C C . ALA A 1 163 ? -9.938 -9.891 6.285 1 98.38 163 ALA A C 1
ATOM 1242 O O . ALA A 1 163 ? -10.922 -10.328 6.887 1 98.38 163 ALA A O 1
ATOM 1243 N N . ASP A 1 164 ? -9.938 -9.68 5.023 1 98.56 164 ASP A N 1
ATOM 1244 C CA . ASP A 1 164 ? -11.156 -9.781 4.227 1 98.56 164 ASP A CA 1
ATOM 1245 C C . ASP A 1 164 ? -11.547 -11.242 4.012 1 98.56 164 ASP A C 1
ATOM 1247 O O . ASP A 1 164 ? -12.734 -11.57 3.945 1 98.56 164 ASP A O 1
ATOM 1251 N N . PHE A 1 165 ? -10.555 -12.164 3.947 1 98.75 165 PHE A N 1
ATOM 1252 C CA . PHE A 1 165 ? -10.922 -13.445 3.344 1 98.75 165 PHE A CA 1
ATOM 1253 C C . PHE A 1 165 ? -10.508 -14.602 4.238 1 98.75 165 PHE A C 1
ATOM 1255 O O . PHE A 1 165 ? -10.688 -15.766 3.873 1 98.75 165 PHE A O 1
ATOM 1262 N N . ILE A 1 166 ? -10.008 -14.328 5.434 1 97.69 166 ILE A N 1
ATOM 1263 C CA . ILE A 1 166 ? -9.523 -15.383 6.316 1 97.69 166 ILE A CA 1
ATOM 1264 C C . ILE A 1 166 ? -10.672 -16.344 6.652 1 97.69 166 ILE A C 1
ATOM 1266 O O . ILE A 1 166 ? -10.469 -17.547 6.754 1 97.69 166 ILE A O 1
ATOM 1270 N N . GLN A 1 167 ? -11.859 -15.828 6.797 1 97.62 167 GLN A N 1
ATOM 1271 C CA . GLN A 1 167 ? -13 -16.656 7.168 1 97.62 167 GLN A CA 1
ATOM 1272 C C . GLN A 1 167 ? -13.445 -17.531 5.996 1 97.62 167 GLN A C 1
ATOM 1274 O O . GLN A 1 167 ? -14.242 -18.469 6.176 1 97.62 167 GLN A O 1
ATOM 1279 N N . GLN A 1 168 ? -12.969 -17.219 4.887 1 98 168 GLN A N 1
ATOM 1280 C CA . GLN A 1 168 ? -13.336 -17.984 3.703 1 98 168 GLN A CA 1
ATOM 1281 C C . GLN A 1 168 ? -12.242 -18.984 3.324 1 98 168 GLN A C 1
ATOM 1283 O O . GLN A 1 168 ? -12.219 -19.484 2.201 1 98 168 GLN A O 1
ATOM 1288 N N . GLY A 1 169 ? -11.281 -19.156 4.191 1 97.38 169 GLY A N 1
ATOM 1289 C CA . GLY A 1 169 ? -10.273 -20.203 4.004 1 97.38 169 GLY A CA 1
ATOM 1290 C C . GLY A 1 169 ? -9.039 -19.703 3.277 1 97.38 169 GLY A C 1
ATOM 1291 O O . GLY A 1 169 ? -8.227 -20.516 2.818 1 97.38 169 GLY A O 1
ATOM 1292 N N . ILE A 1 170 ? -8.961 -18.375 3.145 1 98.38 170 ILE A N 1
ATOM 1293 C CA . ILE A 1 170 ? -7.809 -17.812 2.441 1 98.38 170 ILE A CA 1
ATOM 1294 C C . ILE A 1 170 ? -6.793 -17.281 3.451 1 98.38 170 ILE A C 1
ATOM 1296 O O . ILE A 1 170 ? -7.137 -16.5 4.34 1 98.38 170 ILE A O 1
ATOM 1300 N N . ARG A 1 171 ? -5.566 -17.781 3.344 1 98.12 171 ARG A N 1
ATOM 1301 C CA . ARG A 1 171 ? -4.449 -17.219 4.102 1 98.12 171 ARG A CA 1
ATOM 1302 C C . ARG A 1 171 ? -3.648 -16.25 3.25 1 98.12 171 ARG A C 1
ATOM 1304 O O . ARG A 1 171 ? -3.453 -16.469 2.055 1 98.12 171 ARG A O 1
ATOM 1311 N N . CYS A 1 172 ? -3.25 -15.18 3.807 1 98.69 172 CYS A N 1
ATOM 1312 C CA . CYS A 1 172 ? -2.408 -14.203 3.127 1 98.69 172 CYS A CA 1
ATOM 1313 C C . CYS A 1 172 ? -1.325 -13.68 4.062 1 98.69 172 CYS A C 1
ATOM 1315 O O . CYS A 1 172 ? -1.628 -13.078 5.098 1 98.69 172 CYS A O 1
ATOM 1317 N N . ASN A 1 173 ? 0.003 -13.922 3.695 1 98.31 173 ASN A N 1
ATOM 1318 C CA . ASN A 1 173 ? 1.173 -13.5 4.453 1 98.31 173 ASN A CA 1
ATOM 1319 C C . ASN A 1 173 ? 2.197 -12.805 3.561 1 98.31 173 ASN A C 1
ATOM 1321 O O . ASN A 1 173 ? 2.109 -12.875 2.334 1 98.31 173 ASN A O 1
ATOM 1325 N N . CYS A 1 174 ? 3.045 -12.086 4.195 1 98.62 174 CYS A N 1
ATOM 1326 C CA . CYS A 1 174 ? 4.18 -11.578 3.434 1 98.62 174 CYS A CA 1
ATOM 1327 C C . CYS A 1 174 ? 5.496 -11.891 4.141 1 98.62 174 CYS A C 1
ATOM 1329 O O . CYS A 1 174 ? 5.523 -12.062 5.359 1 98.62 174 CYS A O 1
ATOM 1331 N N . VAL A 1 175 ? 6.578 -12.102 3.334 1 98.62 175 VAL A N 1
ATOM 1332 C CA . VAL A 1 175 ? 7.945 -12.32 3.795 1 98.62 175 VAL A CA 1
ATOM 1333 C C . VAL A 1 175 ? 8.711 -10.992 3.77 1 98.62 175 VAL A C 1
ATOM 1335 O O . VAL A 1 175 ? 8.609 -10.234 2.809 1 98.62 175 VAL A O 1
ATOM 1338 N N . CYS A 1 176 ? 9.375 -10.641 4.863 1 98.62 176 CYS A N 1
ATOM 1339 C CA . CYS A 1 176 ? 10.141 -9.406 4.957 1 98.62 176 CYS A CA 1
ATOM 1340 C C . CYS A 1 176 ? 11.625 -9.703 5.176 1 98.62 176 CYS A C 1
ATOM 1342 O O . CYS A 1 176 ? 12.125 -9.602 6.297 1 98.62 176 CYS A O 1
ATOM 1344 N N . PRO A 1 177 ? 12.359 -10.008 4.102 1 97.06 177 PRO A N 1
ATOM 1345 C CA . PRO A 1 177 ? 13.773 -10.359 4.25 1 97.06 177 PRO A CA 1
ATOM 1346 C C . PRO A 1 177 ? 14.656 -9.148 4.531 1 97.06 177 PRO A C 1
ATOM 1348 O O . PRO A 1 177 ? 14.281 -8.016 4.203 1 97.06 177 PRO A O 1
ATOM 1351 N N . GLY A 1 178 ? 15.781 -9.445 5.215 1 95.25 178 GLY A N 1
ATOM 1352 C CA . GLY A 1 178 ? 16.891 -8.492 5.176 1 95.25 178 GLY A CA 1
ATOM 1353 C C . GLY A 1 178 ? 17.641 -8.508 3.857 1 95.25 178 GLY A C 1
ATOM 1354 O O . GLY A 1 178 ? 17.031 -8.609 2.791 1 95.25 178 GLY A O 1
ATOM 1355 N N . THR A 1 179 ? 18.953 -8.328 3.969 1 95.12 179 THR A N 1
ATOM 1356 C CA . THR A 1 179 ? 19.734 -8.344 2.742 1 95.12 179 THR A CA 1
ATOM 1357 C C . THR A 1 179 ? 20 -9.773 2.287 1 95.12 179 THR A C 1
ATOM 1359 O O . THR A 1 179 ? 20.578 -10.57 3.031 1 95.12 179 THR A O 1
ATOM 1362 N N . VAL A 1 180 ? 19.547 -10.102 1.107 1 96.31 180 VAL A N 1
ATOM 1363 C CA . VAL A 1 180 ? 19.688 -11.438 0.539 1 96.31 180 VAL A CA 1
ATOM 1364 C C . VAL A 1 180 ? 20.672 -11.406 -0.629 1 96.31 180 VAL A C 1
ATOM 1366 O O . VAL A 1 180 ? 20.609 -10.516 -1.477 1 96.31 180 VAL A O 1
ATOM 1369 N N . ASP A 1 181 ? 21.594 -12.344 -0.578 1 96.12 181 ASP A N 1
ATOM 1370 C CA . ASP A 1 181 ? 22.547 -12.453 -1.675 1 96.12 181 ASP A CA 1
ATOM 1371 C C . ASP A 1 181 ? 21.875 -12.961 -2.945 1 96.12 181 ASP A C 1
ATOM 1373 O O . ASP A 1 181 ? 21.641 -14.164 -3.098 1 96.12 181 ASP A O 1
ATOM 1377 N N . THR A 1 182 ? 21.547 -12.031 -3.863 1 96.44 182 THR A N 1
ATOM 1378 C CA . THR A 1 182 ? 20.891 -12.297 -5.141 1 96.44 182 THR A CA 1
ATOM 1379 C C . THR A 1 182 ? 21.625 -11.594 -6.281 1 96.44 182 THR A C 1
ATOM 1381 O O . THR A 1 182 ? 22.438 -10.703 -6.043 1 96.44 182 THR A O 1
ATOM 1384 N N . PRO A 1 183 ? 21.375 -12.102 -7.539 1 94.19 183 PRO A N 1
ATOM 1385 C CA . PRO A 1 183 ? 21.953 -11.367 -8.664 1 94.19 183 PRO A CA 1
ATOM 1386 C C . PRO A 1 183 ? 21.594 -9.883 -8.648 1 94.19 183 PRO A C 1
ATOM 1388 O O . PRO A 1 183 ? 22.422 -9.039 -8.984 1 94.19 183 PRO A O 1
ATOM 1391 N N . SER A 1 184 ? 20.375 -9.602 -8.227 1 92 184 SER A N 1
ATOM 1392 C CA . SER A 1 184 ? 19.953 -8.211 -8.133 1 92 184 SER A CA 1
ATOM 1393 C C . SER A 1 184 ? 20.812 -7.43 -7.145 1 92 184 SER A C 1
ATOM 1395 O O . SER A 1 184 ? 21.188 -6.285 -7.406 1 92 184 SER A O 1
ATOM 1397 N N . LEU A 1 185 ? 21.125 -7.965 -5.969 1 94.38 185 LEU A N 1
ATOM 1398 C CA . LEU A 1 185 ? 22 -7.309 -5.008 1 94.38 185 LEU A CA 1
ATOM 1399 C C . LEU A 1 185 ? 23.391 -7.102 -5.594 1 94.38 185 LEU A C 1
ATOM 1401 O O . LEU A 1 185 ? 23.969 -6.016 -5.473 1 94.38 185 LEU A O 1
ATOM 1405 N N . GLN A 1 186 ? 23.875 -8.172 -6.258 1 93.69 186 GLN A N 1
ATOM 1406 C CA . GLN A 1 186 ? 25.219 -8.102 -6.844 1 93.69 186 GLN A CA 1
ATOM 1407 C C . GLN A 1 186 ? 25.297 -7.016 -7.91 1 93.69 186 GLN A C 1
ATOM 1409 O O . GLN A 1 186 ? 26.297 -6.301 -8.008 1 93.69 186 GLN A O 1
ATOM 1414 N N . GLU A 1 187 ? 24.234 -6.98 -8.664 1 92.69 187 GLU A N 1
ATOM 1415 C CA . GLU A 1 187 ? 24.172 -5.938 -9.688 1 92.69 187 GLU A CA 1
ATOM 1416 C C . GLU A 1 187 ? 24.203 -4.547 -9.055 1 92.69 187 GLU A C 1
ATOM 1418 O O . GLU A 1 187 ? 24.891 -3.648 -9.562 1 92.69 187 GLU A O 1
ATOM 1423 N N . ARG A 1 188 ? 23.562 -4.297 -7.988 1 90.38 188 ARG A N 1
ATOM 1424 C CA . ARG A 1 188 ? 23.516 -3.006 -7.309 1 90.38 188 ARG A CA 1
ATOM 1425 C C . ARG A 1 188 ? 24.859 -2.662 -6.695 1 90.38 188 ARG A C 1
ATOM 1427 O O . ARG A 1 188 ? 25.281 -1.503 -6.715 1 90.38 188 ARG A O 1
ATOM 1434 N N . ILE A 1 189 ? 25.5 -3.699 -6.133 1 92.44 189 ILE A N 1
ATOM 1435 C CA . ILE A 1 189 ? 26.812 -3.508 -5.555 1 92.44 189 ILE A CA 1
ATOM 1436 C C . ILE A 1 189 ? 27.812 -3.105 -6.648 1 92.44 189 ILE A C 1
ATOM 1438 O O . ILE A 1 189 ? 28.562 -2.143 -6.488 1 92.44 189 ILE A O 1
ATOM 1442 N N . GLN A 1 190 ? 27.672 -3.811 -7.824 1 92 190 GLN A N 1
ATOM 1443 C CA . GLN A 1 190 ? 28.609 -3.586 -8.922 1 92 190 GLN A CA 1
ATOM 1444 C C . GLN A 1 190 ? 28.359 -2.238 -9.594 1 92 190 GLN A C 1
ATOM 1446 O O . GLN A 1 190 ? 29.266 -1.668 -10.211 1 92 190 GLN A O 1
ATOM 1451 N N . ALA A 1 191 ? 27.156 -1.741 -9.43 1 88.06 191 ALA A N 1
ATOM 1452 C CA . ALA A 1 191 ? 26.781 -0.498 -10.094 1 88.06 191 ALA A CA 1
ATOM 1453 C C . ALA A 1 191 ? 27.297 0.715 -9.328 1 88.06 191 ALA A C 1
ATOM 1455 O O . ALA A 1 191 ? 27.328 1.829 -9.859 1 88.06 191 ALA A O 1
ATOM 1456 N N . ARG A 1 192 ? 27.75 0.457 -8.148 1 87.5 192 ARG A N 1
ATOM 1457 C CA . ARG A 1 192 ? 28.281 1.557 -7.352 1 87.5 192 ARG A CA 1
ATOM 1458 C C . ARG A 1 192 ? 29.719 1.897 -7.773 1 87.5 192 ARG A C 1
ATOM 1460 O O . ARG A 1 192 ? 30.391 1.082 -8.406 1 87.5 192 ARG A O 1
ATOM 1467 N N . GLY A 1 193 ? 30.047 3.164 -7.559 1 86 193 GLY A N 1
ATOM 1468 C CA . GLY A 1 193 ? 31.391 3.6 -7.926 1 86 193 GLY A CA 1
ATOM 1469 C C . GLY A 1 193 ? 32.469 2.734 -7.332 1 86 193 GLY A C 1
ATOM 1470 O O . GLY A 1 193 ? 33.5 2.486 -7.973 1 86 193 GLY A O 1
ATOM 1471 N N . ASN A 1 194 ? 32.281 2.256 -6.168 1 92.5 194 ASN A N 1
ATOM 1472 C CA . ASN A 1 194 ? 33.188 1.363 -5.469 1 92.5 194 ASN A CA 1
ATOM 1473 C C . ASN A 1 194 ? 32.5 0.112 -4.965 1 92.5 194 ASN A C 1
ATOM 1475 O O . ASN A 1 194 ? 32 0.083 -3.83 1 92.5 194 ASN A O 1
ATOM 1479 N N . PRO A 1 195 ? 32.562 -0.943 -5.754 1 92.31 195 PRO A N 1
ATOM 1480 C CA . PRO A 1 195 ? 31.812 -2.146 -5.418 1 92.31 195 PRO A CA 1
ATOM 1481 C C . PRO A 1 195 ? 32.219 -2.762 -4.086 1 92.31 195 PRO A C 1
ATOM 1483 O O . PRO A 1 195 ? 31.391 -3.277 -3.346 1 92.31 195 PRO A O 1
ATOM 1486 N N . GLU A 1 196 ? 33.5 -2.725 -3.834 1 91.31 196 GLU A N 1
ATOM 1487 C CA . GLU A 1 196 ? 33.969 -3.291 -2.574 1 91.31 196 GLU A CA 1
ATOM 1488 C C . GLU A 1 196 ? 33.406 -2.516 -1.38 1 91.31 196 GLU A C 1
ATOM 1490 O O . GLU A 1 196 ? 32.969 -3.113 -0.402 1 91.31 196 GLU A O 1
ATOM 1495 N N . GLU A 1 197 ? 33.531 -1.312 -1.506 1 91.44 197 GLU A N 1
ATOM 1496 C CA . GLU A 1 197 ? 32.969 -0.47 -0.446 1 91.44 197 GLU A CA 1
ATOM 1497 C C . GLU A 1 197 ? 31.469 -0.651 -0.321 1 91.44 197 GLU A C 1
ATOM 1499 O O . GLU A 1 197 ? 30.922 -0.696 0.789 1 91.44 197 GLU A O 1
ATOM 1504 N N . ALA A 1 198 ? 30.844 -0.746 -1.438 1 90.44 198 ALA A N 1
ATOM 1505 C CA . ALA A 1 198 ? 29.406 -0.975 -1.44 1 90.44 198 ALA A CA 1
ATOM 1506 C C . ALA A 1 198 ? 29.062 -2.279 -0.728 1 90.44 198 ALA A C 1
ATOM 1508 O O . ALA A 1 198 ? 28.141 -2.318 0.09 1 90.44 198 ALA A O 1
ATOM 1509 N N . ARG A 1 199 ? 29.812 -3.252 -1.07 1 90.69 199 ARG A N 1
ATOM 1510 C CA . ARG A 1 199 ? 29.594 -4.547 -0.435 1 90.69 199 ARG A CA 1
ATOM 1511 C C . ARG A 1 199 ? 29.781 -4.457 1.075 1 90.69 199 ARG A C 1
ATOM 1513 O O . ARG A 1 199 ? 28.984 -4.996 1.842 1 90.69 199 ARG A O 1
ATOM 1520 N N . ASN A 1 200 ? 30.766 -3.77 1.429 1 90.19 200 ASN A N 1
ATOM 1521 C CA . ASN A 1 200 ? 31.047 -3.596 2.852 1 90.19 200 ASN A CA 1
ATOM 1522 C C . ASN A 1 200 ? 29.938 -2.811 3.545 1 90.19 200 ASN A C 1
ATOM 1524 O O . ASN A 1 200 ? 29.594 -3.102 4.691 1 90.19 200 ASN A O 1
ATOM 1528 N N . ASP A 1 201 ? 29.469 -1.925 2.883 1 87.62 201 ASP A N 1
ATOM 1529 C CA . ASP A 1 201 ? 28.375 -1.125 3.434 1 87.62 201 ASP A CA 1
ATOM 1530 C C . ASP A 1 201 ? 27.141 -1.98 3.68 1 87.62 201 ASP A C 1
ATOM 1532 O O . ASP A 1 201 ? 26.469 -1.834 4.707 1 87.62 201 ASP A O 1
ATOM 1536 N N . PHE A 1 202 ? 26.844 -2.83 2.766 1 90.44 202 PHE A N 1
ATOM 1537 C CA . PHE A 1 202 ? 25.703 -3.732 2.951 1 90.44 202 PHE A CA 1
ATOM 1538 C C . PHE A 1 202 ? 25.969 -4.695 4.105 1 90.44 202 PHE A C 1
ATOM 1540 O O . PHE A 1 202 ? 25.062 -4.973 4.902 1 90.44 202 PHE A O 1
ATOM 1547 N N . LEU A 1 203 ? 27.219 -5.129 4.16 1 89.38 203 LEU A N 1
ATOM 1548 C CA . LEU A 1 203 ? 27.562 -6.109 5.188 1 89.38 203 LEU A CA 1
ATOM 1549 C C . LEU A 1 203 ? 27.516 -5.48 6.574 1 89.38 203 LEU A C 1
ATOM 1551 O O . LEU A 1 203 ? 27.156 -6.141 7.551 1 89.38 203 LEU A O 1
ATOM 1555 N N . LYS A 1 204 ? 27.875 -4.258 6.734 1 86.75 204 LYS A N 1
ATOM 1556 C CA . LYS A 1 204 ? 27.891 -3.545 8.008 1 86.75 204 LYS A CA 1
ATOM 1557 C C . LYS A 1 204 ? 26.5 -3.471 8.609 1 86.75 204 LYS A C 1
ATOM 1559 O O . LYS A 1 204 ? 26.344 -3.375 9.828 1 86.75 204 LYS A O 1
ATOM 1564 N N . ARG A 1 205 ? 25.531 -3.615 7.801 1 84.31 205 ARG A N 1
ATOM 1565 C CA . ARG A 1 205 ? 24.156 -3.568 8.266 1 84.31 205 ARG A CA 1
ATOM 1566 C C . ARG A 1 205 ? 23.719 -4.91 8.844 1 84.31 205 ARG A C 1
ATOM 1568 O O . ARG A 1 205 ? 22.672 -5.012 9.492 1 84.31 205 ARG A O 1
ATOM 1575 N N . GLN A 1 206 ? 24.516 -5.895 8.523 1 89.31 206 GLN A N 1
ATOM 1576 C CA . GLN A 1 206 ? 24.188 -7.254 8.938 1 89.31 206 GLN A CA 1
ATOM 1577 C C . GLN A 1 206 ? 25.047 -7.688 10.125 1 89.31 206 GLN A C 1
ATOM 1579 O O . GLN A 1 206 ? 26.156 -8.195 9.953 1 89.31 206 GLN A O 1
ATOM 1584 N N . LYS A 1 207 ? 24.484 -7.688 11.32 1 86.94 207 LYS A N 1
ATOM 1585 C CA . LYS A 1 207 ? 25.219 -8.031 12.531 1 86.94 207 LYS A CA 1
ATOM 1586 C C . LYS A 1 207 ? 25.594 -9.508 12.547 1 86.94 207 LYS A C 1
ATOM 1588 O O . LYS A 1 207 ? 26.516 -9.914 13.266 1 86.94 207 LYS A O 1
ATOM 1593 N N . THR A 1 208 ? 24.953 -10.359 11.719 1 89.62 208 THR A N 1
ATOM 1594 C CA . THR A 1 208 ? 25.297 -11.773 11.594 1 89.62 208 THR A CA 1
ATOM 1595 C C . THR A 1 208 ? 26.609 -11.953 10.836 1 89.62 208 THR A C 1
ATOM 1597 O O . THR A 1 208 ? 27.203 -13.031 10.867 1 89.62 208 THR A O 1
ATOM 1600 N N . GLY A 1 209 ? 27.047 -10.938 10.094 1 89.75 209 GLY A N 1
ATOM 1601 C CA . GLY A 1 209 ? 28.297 -10.977 9.352 1 89.75 209 GLY A CA 1
ATOM 1602 C C . GLY A 1 209 ? 28.156 -11.586 7.969 1 89.75 209 GLY A C 1
ATOM 1603 O O . GLY A 1 209 ? 29.156 -11.836 7.293 1 89.75 209 GLY A O 1
ATOM 1604 N N . ARG A 1 210 ? 26.891 -11.875 7.625 1 92.62 210 ARG A N 1
ATOM 1605 C CA . ARG A 1 210 ? 26.688 -12.438 6.297 1 92.62 210 ARG A CA 1
ATOM 1606 C C . ARG A 1 210 ? 25.328 -12.023 5.738 1 92.62 210 ARG A C 1
ATOM 1608 O O . ARG A 1 210 ? 24.453 -11.578 6.484 1 92.62 210 ARG A O 1
ATOM 1615 N N . PHE A 1 211 ? 25.203 -12.133 4.398 1 95.06 211 PHE A N 1
ATOM 1616 C CA . PHE A 1 211 ? 23.906 -11.992 3.748 1 95.06 211 PHE A CA 1
ATOM 1617 C C . PHE A 1 211 ? 23.078 -13.266 3.889 1 95.06 211 PHE A C 1
ATOM 1619 O O . PHE A 1 211 ? 23.641 -14.359 3.963 1 95.06 211 PHE A O 1
ATOM 1626 N N . ALA A 1 212 ? 21.781 -13.086 3.963 1 95.88 212 ALA A N 1
ATOM 1627 C CA . ALA A 1 212 ? 20.906 -14.25 3.766 1 95.88 212 ALA A CA 1
ATOM 1628 C C . ALA A 1 212 ? 21.031 -14.781 2.342 1 95.88 212 ALA A C 1
ATOM 1630 O O . ALA A 1 212 ? 21.406 -14.047 1.426 1 95.88 212 ALA A O 1
ATOM 1631 N N . THR A 1 213 ? 20.766 -16.062 2.197 1 97.38 213 THR A N 1
ATOM 1632 C CA . THR A 1 213 ? 20.781 -16.641 0.858 1 97.38 213 THR A CA 1
ATOM 1633 C C . THR A 1 213 ? 19.359 -16.766 0.316 1 97.38 213 THR A C 1
ATOM 1635 O O . THR A 1 213 ? 18.391 -16.797 1.085 1 97.38 213 THR A O 1
ATOM 1638 N N . ALA A 1 214 ? 19.25 -16.781 -0.961 1 98.38 214 ALA A N 1
ATOM 1639 C CA . ALA A 1 214 ? 17.969 -17 -1.603 1 98.38 214 ALA A CA 1
ATOM 1640 C C . ALA A 1 214 ? 17.312 -18.281 -1.12 1 98.38 214 ALA A C 1
ATOM 1642 O O . ALA A 1 214 ? 16.094 -18.359 -0.951 1 98.38 214 ALA A O 1
ATOM 1643 N N . GLU A 1 215 ? 18.094 -19.312 -0.885 1 98.12 215 GLU A N 1
ATOM 1644 C CA . GLU A 1 215 ? 17.609 -20.609 -0.438 1 98.12 215 GLU A CA 1
ATOM 1645 C C . GLU A 1 215 ? 17 -20.531 0.957 1 98.12 215 GLU A C 1
ATOM 1647 O O . GLU A 1 215 ? 16.016 -21.203 1.25 1 98.12 215 GLU A O 1
ATOM 1652 N N . GLU A 1 216 ? 17.641 -19.75 1.817 1 97.88 216 GLU A N 1
ATOM 1653 C CA . GLU A 1 216 ? 17.078 -19.562 3.156 1 97.88 216 GLU A CA 1
ATOM 1654 C C . GLU A 1 216 ? 15.688 -18.938 3.096 1 97.88 216 GLU A C 1
ATOM 1656 O O . GLU A 1 216 ? 14.789 -19.359 3.828 1 97.88 216 GLU A O 1
ATOM 1661 N N . ILE A 1 217 ? 15.484 -17.969 2.186 1 98.56 217 ILE A N 1
ATOM 1662 C CA . ILE A 1 217 ? 14.164 -17.375 2.014 1 98.56 217 ILE A CA 1
ATOM 1663 C C . ILE A 1 217 ? 13.203 -18.391 1.42 1 98.56 217 ILE A C 1
ATOM 1665 O O . ILE A 1 217 ? 12.047 -18.469 1.836 1 98.56 217 ILE A O 1
ATOM 1669 N N . ALA A 1 218 ? 13.703 -19.141 0.48 1 98.62 218 ALA A N 1
ATOM 1670 C CA . ALA A 1 218 ? 12.875 -20.156 -0.171 1 98.62 218 ALA A CA 1
ATOM 1671 C C . ALA A 1 218 ? 12.305 -21.141 0.85 1 98.62 218 ALA A C 1
ATOM 1673 O O . ALA A 1 218 ? 11.148 -21.547 0.742 1 98.62 218 ALA A O 1
ATOM 1674 N N . MET A 1 219 ? 13.07 -21.516 1.806 1 98.06 219 MET A N 1
ATOM 1675 C CA . MET A 1 219 ? 12.609 -22.5 2.795 1 98.06 219 MET A CA 1
ATOM 1676 C C . MET A 1 219 ? 11.492 -21.906 3.652 1 98.06 219 MET A C 1
ATOM 1678 O O . MET A 1 219 ? 10.562 -22.625 4.039 1 98.06 219 MET A O 1
ATOM 1682 N N . LEU A 1 220 ? 11.625 -20.672 3.979 1 98.31 220 LEU A N 1
ATOM 1683 C CA . LEU A 1 220 ? 10.523 -20 4.66 1 98.31 220 LEU A CA 1
ATOM 1684 C C . LEU A 1 220 ? 9.25 -20.062 3.816 1 98.31 220 LEU A C 1
ATOM 1686 O O . LEU A 1 220 ? 8.164 -20.297 4.34 1 98.31 220 LEU A O 1
ATOM 1690 N N . CYS A 1 221 ? 9.359 -19.859 2.486 1 98.62 221 CYS A N 1
ATOM 1691 C CA . CYS A 1 221 ? 8.211 -19.891 1.588 1 98.62 221 CYS A CA 1
ATOM 1692 C C . CYS A 1 221 ? 7.621 -21.281 1.495 1 98.62 221 CYS A C 1
ATOM 1694 O O . CYS A 1 221 ? 6.41 -21.453 1.347 1 98.62 221 CYS A O 1
ATOM 1696 N N . VAL A 1 222 ? 8.523 -22.281 1.591 1 98.75 222 VAL A N 1
ATOM 1697 C CA . VAL A 1 222 ? 8.023 -23.656 1.629 1 98.75 222 VAL A CA 1
ATOM 1698 C C . VAL A 1 222 ? 7.152 -23.859 2.867 1 98.75 222 VAL A C 1
ATOM 1700 O O . VAL A 1 222 ? 6.051 -24.406 2.779 1 98.75 222 VAL A O 1
ATOM 1703 N N . TYR A 1 223 ? 7.602 -23.438 3.994 1 98.56 223 TYR A N 1
ATOM 1704 C CA . TYR A 1 223 ? 6.828 -23.531 5.227 1 98.56 223 TYR A CA 1
ATOM 1705 C C . TYR A 1 223 ? 5.484 -22.828 5.086 1 98.56 223 TYR A C 1
ATOM 1707 O O . TYR A 1 223 ? 4.438 -23.406 5.398 1 98.56 223 TYR A O 1
ATOM 1715 N N . LEU A 1 224 ? 5.492 -21.594 4.523 1 98.44 224 LEU A N 1
ATOM 1716 C CA . LEU A 1 224 ? 4.273 -20.797 4.402 1 98.44 224 LEU A CA 1
ATOM 1717 C C . LEU A 1 224 ? 3.307 -21.453 3.412 1 98.44 224 LEU A C 1
ATOM 1719 O O . LEU A 1 224 ? 2.088 -21.344 3.578 1 98.44 224 LEU A O 1
ATOM 1723 N N . ALA A 1 225 ? 3.836 -22.109 2.395 1 98.25 225 ALA A N 1
ATOM 1724 C CA . ALA A 1 225 ? 3.014 -22.719 1.354 1 98.25 225 ALA A CA 1
ATOM 1725 C C . ALA A 1 225 ? 2.449 -24.062 1.821 1 98.25 225 ALA A C 1
ATOM 1727 O O . ALA A 1 225 ? 1.523 -24.609 1.21 1 98.25 225 ALA A O 1
ATOM 1728 N N . SER A 1 226 ? 3.061 -24.641 2.9 1 97.69 226 SER A N 1
ATOM 1729 C CA . SER A 1 226 ? 2.693 -25.984 3.338 1 97.69 226 SER A CA 1
ATOM 1730 C C . SER A 1 226 ? 1.542 -25.938 4.336 1 97.69 226 SER A C 1
ATOM 1732 O O . SER A 1 226 ? 1.121 -24.859 4.762 1 97.69 226 SER A O 1
ATOM 1734 N N . ASP A 1 227 ? 1.038 -27.125 4.602 1 94.88 227 ASP A N 1
ATOM 1735 C CA . ASP A 1 227 ? -0.04 -27.266 5.574 1 94.88 227 ASP A CA 1
ATOM 1736 C C . ASP A 1 227 ? 0.468 -27.031 6.996 1 94.88 227 ASP A C 1
ATOM 1738 O O . ASP A 1 227 ? -0.326 -26.859 7.926 1 94.88 227 ASP A O 1
ATOM 1742 N N . GLU A 1 228 ? 1.806 -26.875 7.125 1 93.56 228 GLU A N 1
ATOM 1743 C CA . GLU A 1 228 ? 2.404 -26.641 8.438 1 93.56 228 GLU A CA 1
ATOM 1744 C C . GLU A 1 228 ? 2.062 -25.234 8.953 1 93.56 228 GLU A C 1
ATOM 1746 O O . GLU A 1 228 ? 2.172 -24.969 10.148 1 93.56 228 GLU A O 1
ATOM 1751 N N . SER A 1 229 ? 1.683 -24.391 8.039 1 89.69 229 SER A N 1
ATOM 1752 C CA . SER A 1 229 ? 1.388 -23.016 8.414 1 89.69 229 SER A CA 1
ATOM 1753 C C . SER A 1 229 ? -0.115 -22.766 8.438 1 89.69 229 SER A C 1
ATOM 1755 O O . SER A 1 229 ? -0.552 -21.609 8.469 1 89.69 229 SER A O 1
ATOM 1757 N N . ALA A 1 230 ? -0.932 -23.828 8.219 1 83.25 230 ALA A N 1
ATOM 1758 C CA . ALA A 1 230 ? -2.383 -23.672 8.164 1 83.25 230 ALA A CA 1
ATOM 1759 C C . ALA A 1 230 ? -2.941 -23.281 9.531 1 83.25 230 ALA A C 1
ATOM 1761 O O . ALA A 1 230 ? -2.367 -23.625 10.57 1 83.25 230 ALA A O 1
ATOM 1762 N N . MET B 1 1 ? 3 32.875 24.172 1 81.44 1 MET B N 1
ATOM 1763 C CA . MET B 1 1 ? 3.309 32.5 22.797 1 81.44 1 MET B CA 1
ATOM 1764 C C . MET B 1 1 ? 2.893 31.078 22.5 1 81.44 1 MET B C 1
ATOM 1766 O O . MET B 1 1 ? 2.996 30.203 23.375 1 81.44 1 MET B O 1
ATOM 1770 N N . GLY B 1 2 ? 2.078 31 21.406 1 92.75 2 GLY B N 1
ATOM 1771 C CA . GLY B 1 2 ? 1.552 29.672 21.156 1 92.75 2 GLY B CA 1
ATOM 1772 C C . GLY B 1 2 ? 2.633 28.641 20.859 1 92.75 2 GLY B C 1
ATOM 1773 O O . GLY B 1 2 ? 3.785 29 20.625 1 92.75 2 GLY B O 1
ATOM 1774 N N . ARG B 1 3 ? 2.43 27.516 21.031 1 96.56 3 ARG B N 1
ATOM 1775 C CA . ARG B 1 3 ? 3.355 26.406 20.891 1 96.56 3 ARG B CA 1
ATOM 1776 C C . ARG B 1 3 ? 3.994 26.391 19.5 1 96.56 3 ARG B C 1
ATOM 1778 O O . ARG B 1 3 ? 5.023 25.75 19.297 1 96.56 3 ARG B O 1
ATOM 1785 N N . LEU B 1 4 ? 3.4 27.172 18.547 1 98.38 4 LEU B N 1
ATOM 1786 C CA . LEU B 1 4 ? 3.869 27.156 17.172 1 98.38 4 LEU B CA 1
ATOM 1787 C C . LEU B 1 4 ? 4.199 28.562 16.688 1 98.38 4 LEU B C 1
ATOM 1789 O O . LEU B 1 4 ? 4.184 28.844 15.484 1 98.38 4 LEU B O 1
ATOM 1793 N N . ASP B 1 5 ? 4.438 29.422 17.672 1 97.25 5 ASP B N 1
ATOM 1794 C CA . ASP B 1 5 ? 4.727 30.812 17.344 1 97.25 5 ASP B CA 1
ATOM 1795 C C . ASP B 1 5 ? 5.922 30.922 16.406 1 97.25 5 ASP B C 1
ATOM 1797 O O . ASP B 1 5 ? 6.973 30.328 16.656 1 97.25 5 ASP B O 1
ATOM 1801 N N . GLY B 1 6 ? 5.645 31.609 15.289 1 94.88 6 GLY B N 1
ATOM 1802 C CA . GLY B 1 6 ? 6.715 31.891 14.344 1 94.88 6 GLY B CA 1
ATOM 1803 C C . GLY B 1 6 ? 6.891 30.812 13.305 1 94.88 6 GLY B C 1
ATOM 1804 O O . GLY B 1 6 ? 7.652 30.969 12.352 1 94.88 6 GLY B O 1
ATOM 1805 N N . LYS B 1 7 ? 6.234 29.766 13.406 1 97.94 7 LYS B N 1
ATOM 1806 C CA . LYS B 1 7 ? 6.383 28.672 12.461 1 97.94 7 LYS B CA 1
ATOM 1807 C C . LYS B 1 7 ? 5.516 28.891 11.219 1 97.94 7 LYS B C 1
ATOM 1809 O O . LYS B 1 7 ? 4.387 29.375 11.328 1 97.94 7 LYS B O 1
ATOM 1814 N N . VAL B 1 8 ? 6.059 28.531 10.094 1 98.75 8 VAL B N 1
ATOM 1815 C CA . VAL B 1 8 ? 5.32 28.5 8.836 1 98.75 8 VAL B CA 1
ATOM 1816 C C . VAL B 1 8 ? 4.934 27.062 8.492 1 98.75 8 VAL B C 1
ATOM 1818 O O . VAL B 1 8 ? 5.801 26.203 8.352 1 98.75 8 VAL B O 1
ATOM 1821 N N . ILE B 1 9 ? 3.617 26.875 8.352 1 98.94 9 ILE B N 1
ATOM 1822 C CA . ILE B 1 9 ? 3.104 25.516 8.156 1 98.94 9 ILE B CA 1
ATOM 1823 C C . ILE B 1 9 ? 2.277 25.453 6.871 1 98.94 9 ILE B C 1
ATOM 1825 O O . ILE B 1 9 ? 1.407 26.297 6.648 1 98.94 9 ILE B O 1
ATOM 1829 N N . ILE B 1 10 ? 2.566 24.547 6.004 1 98.94 10 ILE B N 1
ATOM 1830 C CA . ILE B 1 10 ? 1.737 24.203 4.852 1 98.94 10 ILE B CA 1
ATOM 1831 C C . ILE B 1 10 ? 1.023 22.891 5.098 1 98.94 10 ILE B C 1
ATOM 1833 O O . ILE B 1 10 ? 1.637 21.922 5.551 1 98.94 10 ILE B O 1
ATOM 1837 N N . LEU B 1 11 ? -0.266 22.844 4.91 1 98.88 11 LEU B N 1
ATOM 1838 C CA . LEU B 1 11 ? -0.972 21.562 4.984 1 98.88 11 LEU B CA 1
ATOM 1839 C C . LEU B 1 11 ? -1.91 21.391 3.797 1 98.88 11 LEU B C 1
ATOM 1841 O O . LEU B 1 11 ? -2.396 22.375 3.234 1 98.88 11 LEU B O 1
ATOM 1845 N N . THR B 1 12 ? -2.105 20.141 3.383 1 98.88 12 THR B N 1
ATOM 1846 C CA . THR B 1 12 ? -2.988 19.781 2.279 1 98.88 12 THR B CA 1
ATOM 1847 C C . THR B 1 12 ? -4.348 19.312 2.801 1 98.88 12 THR B C 1
ATOM 1849 O O . THR B 1 12 ? -4.473 18.938 3.965 1 98.88 12 THR B O 1
ATOM 1852 N N . ALA B 1 13 ? -5.406 19.406 1.887 1 98.69 13 ALA B N 1
ATOM 1853 C CA . ALA B 1 13 ? -6.766 18.984 2.215 1 98.69 13 ALA B CA 1
ATOM 1854 C C . ALA B 1 13 ? -7.266 19.688 3.477 1 98.69 13 ALA B C 1
ATOM 1856 O O . ALA B 1 13 ? -7.75 19.031 4.402 1 98.69 13 ALA B O 1
ATOM 1857 N N . ALA B 1 14 ? -7.18 21.031 3.479 1 98.75 14 ALA B N 1
ATOM 1858 C CA . ALA B 1 14 ? -7.445 21.828 4.68 1 98.75 14 ALA B CA 1
ATOM 1859 C C . ALA B 1 14 ? -8.922 22.203 4.77 1 98.75 14 ALA B C 1
ATOM 1861 O O . ALA B 1 14 ? -9.375 22.719 5.797 1 98.75 14 ALA B O 1
ATOM 1862 N N . ALA B 1 15 ? -9.688 21.922 3.75 1 98.12 15 ALA B N 1
ATOM 1863 C CA . ALA B 1 15 ? -11.016 22.531 3.648 1 98.12 15 ALA B CA 1
ATOM 1864 C C . ALA B 1 15 ? -11.992 21.875 4.617 1 98.12 15 ALA B C 1
ATOM 1866 O O . ALA B 1 15 ? -13 22.469 4.996 1 98.12 15 ALA B O 1
ATOM 1867 N N . GLN B 1 16 ? -11.789 20.672 4.961 1 96.69 16 GLN B N 1
ATOM 1868 C CA . GLN B 1 16 ? -12.727 20 5.852 1 96.69 16 GLN B CA 1
ATOM 1869 C C . GLN B 1 16 ? -12.016 18.938 6.703 1 96.69 16 GLN B C 1
ATOM 1871 O O . GLN B 1 16 ? -10.82 18.688 6.508 1 96.69 16 GLN B O 1
ATOM 1876 N N . GLY B 1 17 ? -12.703 18.438 7.703 1 97.81 17 GLY B N 1
ATOM 1877 C CA . GLY B 1 17 ? -12.25 17.297 8.484 1 97.81 17 GLY B CA 1
ATOM 1878 C C . GLY B 1 17 ? -11 17.594 9.289 1 97.81 17 GLY B C 1
ATOM 1879 O O . GLY B 1 17 ? -10.898 18.641 9.93 1 97.81 17 GLY B O 1
ATOM 1880 N N . ILE B 1 18 ? -10.141 16.609 9.297 1 98.56 18 ILE B N 1
ATOM 1881 C CA . ILE B 1 18 ? -8.914 16.672 10.078 1 98.56 18 ILE B CA 1
ATOM 1882 C C . ILE B 1 18 ? -8.062 17.844 9.602 1 98.56 18 ILE B C 1
ATOM 1884 O O . ILE B 1 18 ? -7.48 18.578 10.414 1 98.56 18 ILE B O 1
ATOM 1888 N N . GLY B 1 19 ? -7.992 18.031 8.25 1 98.75 19 GLY B N 1
ATOM 1889 C CA . GLY B 1 19 ? -7.223 19.125 7.707 1 98.75 19 GLY B CA 1
ATOM 1890 C C . GLY B 1 19 ? -7.691 20.484 8.203 1 98.75 19 GLY B C 1
ATOM 1891 O O . GLY B 1 19 ? -6.879 21.312 8.625 1 98.75 19 GLY B O 1
ATOM 1892 N N . ARG B 1 20 ? -8.945 20.609 8.211 1 98.75 20 ARG B N 1
ATOM 1893 C CA . ARG B 1 20 ? -9.5 21.875 8.68 1 98.75 20 ARG B CA 1
ATOM 1894 C C . ARG B 1 20 ? -9.227 22.078 10.164 1 98.75 20 ARG B C 1
ATOM 1896 O O . ARG B 1 20 ? -8.805 23.156 10.586 1 98.75 20 ARG B O 1
ATOM 1903 N N . ALA B 1 21 ? -9.477 21.062 10.938 1 98.81 21 ALA B N 1
ATOM 1904 C CA . ALA B 1 21 ? -9.234 21.141 12.375 1 98.81 21 ALA B CA 1
ATOM 1905 C C . ALA B 1 21 ? -7.773 21.453 12.672 1 98.81 21 ALA B C 1
ATOM 1907 O O . ALA B 1 21 ? -7.469 22.25 13.562 1 98.81 21 ALA B O 1
ATOM 1908 N N . ALA B 1 22 ? -6.914 20.875 11.938 1 98.88 22 ALA B N 1
ATOM 1909 C CA . ALA B 1 22 ? -5.484 21.109 12.141 1 98.88 22 ALA B CA 1
ATOM 1910 C C . ALA B 1 22 ? -5.102 22.531 11.766 1 98.88 22 ALA B C 1
ATOM 1912 O O . ALA B 1 22 ? -4.359 23.203 12.492 1 98.88 22 ALA B O 1
ATOM 1913 N N . ALA B 1 23 ? -5.594 22.984 10.609 1 98.88 23 ALA B N 1
ATOM 1914 C CA . ALA B 1 23 ? -5.309 24.359 10.203 1 98.88 23 ALA B CA 1
ATOM 1915 C C . ALA B 1 23 ? -5.691 25.344 11.297 1 98.88 23 ALA B C 1
ATOM 1917 O O . ALA B 1 23 ? -4.906 26.234 11.641 1 98.88 23 ALA B O 1
ATOM 1918 N N . LEU B 1 24 ? -6.82 25.125 11.82 1 98.81 24 LEU B N 1
ATOM 1919 C CA . LEU B 1 24 ? -7.32 26.031 12.859 1 98.81 24 LEU B CA 1
ATOM 1920 C C . LEU B 1 24 ? -6.48 25.906 14.133 1 98.81 24 LEU B C 1
ATOM 1922 O O . LEU B 1 24 ? -6.129 26.922 14.742 1 98.81 24 LEU B O 1
ATOM 1926 N N . ALA B 1 25 ? -6.176 24.734 14.492 1 98.81 25 ALA B N 1
ATOM 1927 C CA . ALA B 1 25 ? -5.387 24.516 15.703 1 98.81 25 ALA B CA 1
ATOM 1928 C C . ALA B 1 25 ? -3.986 25.109 15.555 1 98.81 25 ALA B C 1
ATOM 1930 O O . ALA B 1 25 ? -3.467 25.719 16.484 1 98.81 25 ALA B O 1
ATOM 1931 N N . PHE B 1 26 ? -3.381 24.922 14.406 1 98.88 26 PHE B N 1
ATOM 1932 C CA . PHE B 1 26 ? -2.061 25.484 14.148 1 98.88 26 PHE B CA 1
ATOM 1933 C C . PHE B 1 26 ? -2.084 27 14.289 1 98.88 26 PHE B C 1
ATOM 1935 O O . PHE B 1 26 ? -1.214 27.594 14.938 1 98.88 26 PHE B O 1
ATOM 1942 N N . ALA B 1 27 ? -3.049 27.594 13.672 1 98.62 27 ALA B N 1
ATOM 1943 C CA . ALA B 1 27 ? -3.166 29.047 13.719 1 98.62 27 ALA B CA 1
ATOM 1944 C C . ALA B 1 27 ? -3.395 29.531 15.148 1 98.62 27 ALA B C 1
ATOM 1946 O O . ALA B 1 27 ? -2.801 30.516 15.578 1 98.62 27 ALA B O 1
ATOM 1947 N N . ARG B 1 28 ? -4.199 28.844 15.836 1 98.25 28 ARG B N 1
ATOM 1948 C CA . ARG B 1 28 ? -4.48 29.203 17.219 1 98.25 28 ARG B CA 1
ATOM 1949 C C . ARG B 1 28 ? -3.213 29.172 18.062 1 98.25 28 ARG B C 1
ATOM 1951 O O . ARG B 1 28 ? -3.07 29.938 19.016 1 98.25 28 ARG B O 1
ATOM 1958 N N . GLU B 1 29 ? -2.348 28.359 17.672 1 98.5 29 GLU B N 1
ATOM 1959 C CA . GLU B 1 29 ? -1.104 28.203 18.422 1 98.5 29 GLU B CA 1
ATOM 1960 C C . GLU B 1 29 ? -0.026 29.156 17.906 1 98.5 29 GLU B C 1
ATOM 1962 O O . GLU B 1 29 ? 1.136 29.062 18.297 1 98.5 29 GLU B O 1
ATOM 1967 N N . GLY B 1 30 ? -0.323 30 16.953 1 98.25 30 GLY B N 1
ATOM 1968 C CA . GLY B 1 30 ? 0.563 31.094 16.609 1 98.25 30 GLY B CA 1
ATOM 1969 C C . GLY B 1 30 ? 1.273 30.875 15.281 1 98.25 30 GLY B C 1
ATOM 1970 O O . GLY B 1 30 ? 2.049 31.734 14.836 1 98.25 30 GLY B O 1
ATOM 1971 N N . ALA B 1 31 ? 0.975 29.844 14.586 1 98.69 31 ALA B N 1
ATOM 1972 C CA . ALA B 1 31 ? 1.641 29.562 13.312 1 98.69 31 ALA B CA 1
ATOM 1973 C C . ALA B 1 31 ? 1.08 30.438 12.195 1 98.69 31 ALA B C 1
ATOM 1975 O O . ALA B 1 31 ? -0.062 30.891 12.266 1 98.69 31 ALA B O 1
ATOM 1976 N N . LYS B 1 32 ? 1.946 30.688 11.211 1 98.56 32 LYS B N 1
ATOM 1977 C CA . LYS B 1 32 ? 1.489 31.125 9.891 1 98.56 32 LYS B CA 1
ATOM 1978 C C . LYS B 1 32 ? 1.153 29.922 9.008 1 98.56 32 LYS B C 1
ATOM 1980 O O . LYS B 1 32 ? 2.049 29.188 8.57 1 98.56 32 LYS B O 1
ATOM 1985 N N . VAL B 1 33 ? -0.15 29.812 8.773 1 98.88 33 VAL B N 1
ATOM 1986 C CA . VAL B 1 33 ? -0.628 28.609 8.109 1 98.88 33 VAL B CA 1
ATOM 1987 C C . VAL B 1 33 ? -0.96 28.922 6.652 1 98.88 33 VAL B C 1
ATOM 1989 O O . VAL B 1 33 ? -1.655 29.891 6.363 1 98.88 33 VAL B O 1
ATOM 1992 N N . ILE B 1 34 ? -0.404 28.172 5.73 1 98.88 34 ILE B N 1
ATOM 1993 C CA . ILE B 1 34 ? -0.859 28.156 4.344 1 98.88 34 ILE B CA 1
ATOM 1994 C C . ILE B 1 34 ? -1.677 26.891 4.094 1 98.88 34 ILE B C 1
ATOM 1996 O O . ILE B 1 34 ? -1.116 25.797 3.939 1 98.88 34 ILE B O 1
ATOM 2000 N N . ALA B 1 35 ? -2.965 27.094 4.105 1 98.94 35 ALA B N 1
ATOM 2001 C CA . ALA B 1 35 ? -3.92 26 3.953 1 98.94 35 ALA B CA 1
ATOM 2002 C C . ALA B 1 35 ? -4.234 25.75 2.48 1 98.94 35 ALA B C 1
ATOM 2004 O O . ALA B 1 35 ? -4.629 26.672 1.757 1 98.94 35 ALA B O 1
ATOM 2005 N N . THR B 1 36 ? -4.055 24.5 2.018 1 98.94 36 THR B N 1
ATOM 2006 C CA . THR B 1 36 ? -4.312 24.203 0.614 1 98.94 36 THR B CA 1
ATOM 2007 C C . THR B 1 36 ? -5.398 23.141 0.478 1 98.94 36 THR B C 1
ATOM 2009 O O . THR B 1 36 ? -5.594 22.328 1.385 1 98.94 36 THR B O 1
ATOM 2012 N N . ASP B 1 37 ? -6.094 23.203 -0.547 1 98.81 37 ASP B N 1
ATOM 2013 C CA . ASP B 1 37 ? -7.125 22.25 -0.929 1 98.81 37 ASP B CA 1
ATOM 2014 C C . ASP B 1 37 ? -7.566 22.469 -2.375 1 98.81 37 ASP B C 1
ATOM 2016 O O . ASP B 1 37 ? -7.391 23.547 -2.928 1 98.81 37 ASP B O 1
ATOM 2020 N N . ILE B 1 38 ? -8.109 21.438 -2.93 1 98.44 38 ILE B N 1
ATOM 2021 C CA . ILE B 1 38 ? -8.648 21.578 -4.277 1 98.44 38 ILE B CA 1
ATOM 2022 C C . ILE B 1 38 ? -10.031 22.219 -4.211 1 98.44 38 ILE B C 1
ATOM 2024 O O . ILE B 1 38 ? -10.492 22.828 -5.184 1 98.44 38 ILE B O 1
ATOM 2028 N N . ASN B 1 39 ? -10.781 22 -3.102 1 97.81 39 ASN B N 1
ATOM 2029 C CA . ASN B 1 39 ? -12.102 22.578 -2.9 1 97.81 39 ASN B CA 1
ATOM 2030 C C . ASN B 1 39 ? -12.016 24.062 -2.541 1 97.81 39 ASN B C 1
ATOM 2032 O O . ASN B 1 39 ? -11.977 24.422 -1.362 1 97.81 39 ASN B O 1
ATOM 2036 N N . GLU B 1 40 ? -12.117 24.875 -3.531 1 97.88 40 GLU B N 1
ATOM 2037 C CA . GLU B 1 40 ? -11.898 26.312 -3.359 1 97.88 40 GLU B CA 1
ATOM 2038 C C . GLU B 1 40 ? -12.953 26.922 -2.449 1 97.88 40 GLU B C 1
ATOM 2040 O O . GLU B 1 40 ? -12.633 27.688 -1.542 1 97.88 40 GLU B O 1
ATOM 2045 N N . SER B 1 41 ? -14.195 26.578 -2.672 1 97.88 41 SER B N 1
ATOM 2046 C CA . SER B 1 41 ? -15.289 27.203 -1.947 1 97.88 41 SER B CA 1
ATOM 2047 C C . SER B 1 41 ? -15.172 26.969 -0.446 1 97.88 41 SER B C 1
ATOM 2049 O O . SER B 1 41 ? -15.25 27.906 0.35 1 97.88 41 SER B O 1
ATOM 2051 N N . LYS B 1 42 ? -14.93 25.719 -0.019 1 97.62 42 LYS B N 1
ATOM 2052 C CA . LYS B 1 42 ? -14.789 25.406 1.399 1 97.62 42 LYS B CA 1
ATOM 2053 C C . LYS B 1 42 ? -13.469 25.922 1.956 1 97.62 42 LYS B C 1
ATOM 2055 O O . LYS B 1 42 ? -13.406 26.359 3.107 1 97.62 42 LYS B O 1
ATOM 2060 N N . LEU B 1 43 ? -12.516 25.906 1.142 1 98.62 43 LEU B N 1
ATOM 2061 C CA . LEU B 1 43 ? -11.188 26.375 1.544 1 98.62 43 LEU B CA 1
ATOM 2062 C C . LEU B 1 43 ? -11.219 27.859 1.909 1 98.62 43 LEU B C 1
ATOM 2064 O O . LEU B 1 43 ? -10.609 28.266 2.896 1 98.62 43 LEU B O 1
ATOM 2068 N N . GLN B 1 44 ? -11.891 28.625 1.182 1 97.88 44 GLN B N 1
ATOM 2069 C CA . GLN B 1 44 ? -11.93 30.078 1.346 1 97.88 44 GLN B CA 1
ATOM 2070 C C . GLN B 1 44 ? -12.5 30.469 2.709 1 97.88 44 GLN B C 1
ATOM 2072 O O . GLN B 1 44 ? -12.211 31.547 3.223 1 97.88 44 GLN B O 1
ATOM 2077 N N . GLU B 1 45 ? -13.266 29.531 3.279 1 98.06 45 GLU B N 1
ATOM 2078 C CA . GLU B 1 45 ? -13.836 29.797 4.594 1 98.06 45 GLU B CA 1
ATOM 2079 C C . GLU B 1 45 ? -12.742 29.953 5.648 1 98.06 45 GLU B C 1
ATOM 2081 O O . GLU B 1 45 ? -12.969 30.562 6.703 1 98.06 45 GLU B O 1
ATOM 2086 N N . LEU B 1 46 ? -11.602 29.453 5.414 1 98.62 46 LEU B N 1
ATOM 2087 C CA . LEU B 1 46 ? -10.508 29.484 6.379 1 98.62 46 LEU B CA 1
ATOM 2088 C C . LEU B 1 46 ? -9.828 30.844 6.387 1 98.62 46 LEU B C 1
ATOM 2090 O O . LEU B 1 46 ? -9.102 31.172 7.324 1 98.62 46 LEU B O 1
ATOM 2094 N N . GLU B 1 47 ? -10.102 31.656 5.43 1 96.88 47 GLU B N 1
ATOM 2095 C CA . GLU B 1 47 ? -9.438 32.938 5.316 1 96.88 47 GLU B CA 1
ATOM 2096 C C . GLU B 1 47 ? -9.883 33.906 6.43 1 96.88 47 GLU B C 1
ATOM 2098 O O . GLU B 1 47 ? -9.188 34.875 6.734 1 96.88 47 GLU B O 1
ATOM 2103 N N . LYS B 1 48 ? -10.953 33.656 6.98 1 97.25 48 LYS B N 1
ATOM 2104 C CA . LYS B 1 48 ? -11.469 34.531 8.023 1 97.25 48 LYS B CA 1
ATOM 2105 C C . LYS B 1 48 ? -10.688 34.375 9.32 1 97.25 48 LYS B C 1
ATOM 2107 O O . LYS B 1 48 ? -10.812 35.188 10.234 1 97.25 48 LYS B O 1
ATOM 2112 N N . TYR B 1 49 ? -9.93 33.375 9.422 1 97.62 49 TYR B N 1
ATOM 2113 C CA . TYR B 1 49 ? -9.18 33.125 10.648 1 97.62 49 TYR B CA 1
ATOM 2114 C C . TYR B 1 49 ? -7.785 33.719 10.57 1 97.62 49 TYR B C 1
ATOM 2116 O O . TYR B 1 49 ? -7.039 33.469 9.625 1 97.62 49 TYR B O 1
ATOM 2124 N N . PRO B 1 50 ? -7.469 34.531 11.625 1 97.12 50 PRO B N 1
ATOM 2125 C CA . PRO B 1 50 ? -6.121 35.094 11.617 1 97.12 50 PRO B CA 1
ATOM 2126 C C . PRO B 1 50 ? -5.023 34.031 11.562 1 97.12 50 PRO B C 1
ATOM 2128 O O . PRO B 1 50 ? -5.145 32.969 12.195 1 97.12 50 PRO B O 1
ATOM 2131 N N . GLY B 1 51 ? -4.035 34.312 10.695 1 97.81 51 GLY B N 1
ATOM 2132 C CA . GLY B 1 51 ? -2.881 33.438 10.617 1 97.81 51 GLY B CA 1
ATOM 2133 C C . GLY B 1 51 ? -3.002 32.406 9.531 1 97.81 51 GLY B C 1
ATOM 2134 O O . GLY B 1 51 ? -2.068 31.625 9.297 1 97.81 51 GLY B O 1
ATOM 2135 N N . ILE B 1 52 ? -4.137 32.375 8.875 1 98.75 52 ILE B N 1
ATOM 2136 C CA . ILE B 1 52 ? -4.332 31.375 7.828 1 98.75 52 ILE B CA 1
ATOM 2137 C C . ILE B 1 52 ? -4.457 32.062 6.473 1 98.75 52 ILE B C 1
ATOM 2139 O O . ILE B 1 52 ? -5.258 33 6.309 1 98.75 52 ILE B O 1
ATOM 2143 N N . GLN B 1 53 ? -3.623 31.688 5.555 1 98.44 53 GLN B N 1
ATOM 2144 C CA . GLN B 1 53 ? -3.764 31.984 4.133 1 98.44 53 GLN B CA 1
ATOM 2145 C C . GLN B 1 53 ? -4.141 30.734 3.344 1 98.44 53 GLN B C 1
ATOM 2147 O O . GLN B 1 53 ? -3.756 29.625 3.709 1 98.44 53 GLN B O 1
ATOM 2152 N N . THR B 1 54 ? -4.922 30.984 2.301 1 98.62 54 THR B N 1
ATOM 2153 C CA . THR B 1 54 ? -5.375 29.828 1.538 1 98.62 54 THR B CA 1
ATOM 2154 C C . THR B 1 54 ? -4.738 29.797 0.152 1 98.62 54 THR B C 1
ATOM 2156 O O . THR B 1 54 ? -4.375 30.844 -0.385 1 98.62 54 THR B O 1
ATOM 2159 N N . ARG B 1 55 ? -4.539 28.656 -0.398 1 98.44 55 ARG B N 1
ATOM 2160 C CA . ARG B 1 55 ? -4.059 28.406 -1.754 1 98.44 55 ARG B CA 1
ATOM 2161 C C . ARG B 1 55 ? -4.727 27.172 -2.357 1 98.44 55 ARG B C 1
ATOM 2163 O O . ARG B 1 55 ? -4.625 26.078 -1.812 1 98.44 55 ARG B O 1
ATOM 2170 N N . VAL B 1 56 ? -5.434 27.406 -3.484 1 98.81 56 VAL B N 1
ATOM 2171 C CA . VAL B 1 56 ? -6 26.266 -4.18 1 98.81 56 VAL B CA 1
ATOM 2172 C C . VAL B 1 56 ? -4.879 25.422 -4.797 1 98.81 56 VAL B C 1
ATOM 2174 O O . VAL B 1 56 ? -4.027 25.953 -5.512 1 98.81 56 VAL B O 1
ATOM 2177 N N . LEU B 1 57 ? -4.902 24.156 -4.492 1 98.88 57 LEU B N 1
ATOM 2178 C CA . LEU B 1 57 ? -3.822 23.281 -4.938 1 98.88 57 LEU B CA 1
ATOM 2179 C C . LEU B 1 57 ? -4.336 21.875 -5.184 1 98.88 57 LEU B C 1
ATOM 2181 O O . LEU B 1 57 ? -5.012 21.297 -4.328 1 98.88 57 LEU B O 1
ATOM 2185 N N . ASP B 1 58 ? -4.172 21.406 -6.387 1 98.88 58 ASP B N 1
ATOM 2186 C CA . ASP B 1 58 ? -4.312 19.984 -6.68 1 98.88 58 ASP B CA 1
ATOM 2187 C C . ASP B 1 58 ? -2.998 19.25 -6.461 1 98.88 58 ASP B C 1
ATOM 2189 O O . ASP B 1 58 ? -2.08 19.344 -7.277 1 98.88 58 ASP B O 1
ATOM 2193 N N . VAL B 1 59 ? -2.961 18.469 -5.348 1 98.88 59 VAL B N 1
ATOM 2194 C CA . VAL B 1 59 ? -1.702 17.875 -4.902 1 98.88 59 VAL B CA 1
ATOM 2195 C C . VAL B 1 59 ? -1.323 16.719 -5.816 1 98.88 59 VAL B C 1
ATOM 2197 O O . VAL B 1 59 ? -0.261 16.109 -5.656 1 98.88 59 VAL B O 1
ATOM 2200 N N . THR B 1 60 ? -2.174 16.375 -6.785 1 98.62 60 THR B N 1
ATOM 2201 C CA . THR B 1 60 ? -1.824 15.336 -7.746 1 98.62 60 THR B CA 1
ATOM 2202 C C . THR B 1 60 ? -1.168 15.945 -8.984 1 98.62 60 THR B C 1
ATOM 2204 O O . THR B 1 60 ? -0.777 15.219 -9.906 1 98.62 60 THR B O 1
ATOM 2207 N N . LYS B 1 61 ? -1.075 17.25 -9.055 1 98.69 61 LYS B N 1
ATOM 2208 C CA . LYS B 1 61 ? -0.482 17.938 -10.195 1 98.69 61 LYS B CA 1
ATOM 2209 C C . LYS B 1 61 ? 0.889 18.516 -9.844 1 98.69 61 LYS B C 1
ATOM 2211 O O . LYS B 1 61 ? 0.986 19.578 -9.234 1 98.69 61 LYS B O 1
ATOM 2216 N N . LYS B 1 62 ? 1.899 17.875 -10.336 1 98.38 62 LYS B N 1
ATOM 2217 C CA . LYS B 1 62 ? 3.283 18.234 -10.023 1 98.38 62 LYS B CA 1
ATOM 2218 C C . LYS B 1 62 ? 3.574 19.688 -10.383 1 98.38 62 LYS B C 1
ATOM 2220 O O . LYS B 1 62 ? 4.242 20.391 -9.625 1 98.38 62 LYS B O 1
ATOM 2225 N N . LYS B 1 63 ? 3.154 20.078 -11.508 1 98.38 63 LYS B N 1
ATOM 2226 C CA . LYS B 1 63 ? 3.441 21.438 -11.953 1 98.38 63 LYS B CA 1
ATOM 2227 C C . LYS B 1 63 ? 2.887 22.469 -10.977 1 98.38 63 LYS B C 1
ATOM 2229 O O . LYS B 1 63 ? 3.551 23.469 -10.672 1 98.38 63 LYS B O 1
ATOM 2234 N N . GLN B 1 64 ? 1.631 22.25 -10.492 1 98.75 64 GLN B N 1
ATOM 2235 C CA . GLN B 1 64 ? 1.043 23.156 -9.508 1 98.75 64 GLN B CA 1
ATOM 2236 C C . GLN B 1 64 ? 1.846 23.156 -8.211 1 98.75 64 GLN B C 1
ATOM 2238 O O . GLN B 1 64 ? 2.068 24.203 -7.613 1 98.75 64 GLN B O 1
ATOM 2243 N N . ILE B 1 65 ? 2.32 22.016 -7.797 1 98.81 65 ILE B N 1
ATOM 2244 C CA . ILE B 1 65 ? 3.094 21.859 -6.57 1 98.81 65 ILE B CA 1
ATOM 2245 C C . ILE B 1 65 ? 4.426 22.609 -6.707 1 98.81 65 ILE B C 1
ATOM 2247 O O . ILE B 1 65 ? 4.82 23.359 -5.816 1 98.81 65 ILE B O 1
ATOM 2251 N N . ASP B 1 66 ? 5.082 22.406 -7.816 1 98.5 66 ASP B N 1
ATOM 2252 C CA . ASP B 1 66 ? 6.375 23.031 -8.039 1 98.5 66 ASP B CA 1
ATOM 2253 C C . ASP B 1 66 ? 6.242 24.562 -8.055 1 98.5 66 ASP B C 1
ATOM 2255 O O . ASP B 1 66 ? 7.07 25.266 -7.473 1 98.5 66 ASP B O 1
ATOM 2259 N N . GLN B 1 67 ? 5.266 25.031 -8.742 1 98.56 67 GLN B N 1
ATOM 2260 C CA . GLN B 1 67 ? 5.016 26.469 -8.766 1 98.56 67 GLN B CA 1
ATOM 2261 C C . GLN B 1 67 ? 4.773 27.016 -7.355 1 98.56 67 GLN B C 1
ATOM 2263 O O . GLN B 1 67 ? 5.336 28.047 -6.973 1 98.56 67 GLN B O 1
ATOM 2268 N N . PHE B 1 68 ? 3.959 26.328 -6.641 1 98.69 68 PHE B N 1
ATOM 2269 C CA . PHE B 1 68 ? 3.658 26.734 -5.27 1 98.69 68 PHE B CA 1
ATOM 2270 C C . PHE B 1 68 ? 4.918 26.719 -4.414 1 98.69 68 PHE B C 1
ATOM 2272 O O . PHE B 1 68 ? 5.184 27.672 -3.678 1 98.69 68 PHE B O 1
ATOM 2279 N N . ALA B 1 69 ? 5.695 25.672 -4.5 1 98.5 69 ALA B N 1
ATOM 2280 C CA . ALA B 1 69 ? 6.93 25.562 -3.729 1 98.5 69 ALA B CA 1
ATOM 2281 C C . ALA B 1 69 ? 7.875 26.719 -4.023 1 98.5 69 ALA B C 1
ATOM 2283 O O . ALA B 1 69 ? 8.539 27.234 -3.123 1 98.5 69 ALA B O 1
ATOM 2284 N N . ASN B 1 70 ? 7.898 27.125 -5.277 1 97.81 70 ASN B N 1
ATOM 2285 C CA . ASN B 1 70 ? 8.773 28.219 -5.684 1 97.81 70 ASN B CA 1
ATOM 2286 C C . ASN B 1 70 ? 8.336 29.547 -5.066 1 97.81 70 ASN B C 1
ATOM 2288 O O . ASN B 1 70 ? 9.156 30.453 -4.887 1 97.81 70 ASN B O 1
ATOM 2292 N N . GLU B 1 71 ? 7.086 29.625 -4.711 1 97.56 71 GLU B N 1
ATOM 2293 C CA . GLU B 1 71 ? 6.543 30.859 -4.137 1 97.56 71 GLU B CA 1
ATOM 2294 C C . GLU B 1 71 ? 6.785 30.922 -2.633 1 97.56 71 GLU B C 1
ATOM 2296 O O . GLU B 1 71 ? 6.656 31.984 -2.021 1 97.56 71 GLU B O 1
ATOM 2301 N N . VAL B 1 72 ? 7.086 29.812 -2.027 1 97.25 72 VAL B N 1
ATOM 2302 C CA . VAL B 1 72 ? 7.246 29.734 -0.58 1 97.25 72 VAL B CA 1
ATOM 2303 C C . VAL B 1 72 ? 8.711 29.953 -0.209 1 97.25 72 VAL B C 1
ATOM 2305 O O . VAL B 1 72 ? 9.594 29.25 -0.695 1 97.25 72 VAL B O 1
ATOM 2308 N N . GLU B 1 73 ? 8.977 30.969 0.63 1 94.62 73 GLU B N 1
ATOM 2309 C CA . GLU B 1 73 ? 10.352 31.312 0.994 1 94.62 73 GLU B CA 1
ATOM 2310 C C . GLU B 1 73 ? 10.875 30.422 2.109 1 94.62 73 GLU B C 1
ATOM 2312 O O . GLU B 1 73 ? 12.023 29.969 2.066 1 94.62 73 GLU B O 1
ATOM 2317 N N . ARG B 1 74 ? 10.008 30.219 3.049 1 96.06 74 ARG B N 1
ATOM 2318 C CA . ARG B 1 74 ? 10.383 29.438 4.223 1 96.06 74 ARG B CA 1
ATOM 2319 C C . ARG B 1 74 ? 9.273 28.469 4.617 1 96.06 74 ARG B C 1
ATOM 2321 O O . ARG B 1 74 ? 8.094 28.781 4.504 1 96.06 74 ARG B O 1
ATOM 2328 N N . LEU B 1 75 ? 9.711 27.281 5.086 1 98.56 75 LEU B N 1
ATOM 2329 C CA . LEU B 1 75 ? 8.742 26.297 5.551 1 98.56 75 LEU B CA 1
ATOM 2330 C C . LEU B 1 75 ? 9.289 25.516 6.746 1 98.56 75 LEU B C 1
ATOM 2332 O O . LEU B 1 75 ? 10.352 24.906 6.668 1 98.56 75 LEU B O 1
ATOM 2336 N N . ASP B 1 76 ? 8.531 25.562 7.852 1 98.69 76 ASP B N 1
ATOM 2337 C CA . ASP B 1 76 ? 8.945 24.859 9.062 1 98.69 76 ASP B CA 1
ATOM 2338 C C . ASP B 1 76 ? 8.281 23.484 9.148 1 98.69 76 ASP B C 1
ATOM 2340 O O . ASP B 1 76 ? 8.883 22.516 9.617 1 98.69 76 ASP B O 1
ATOM 2344 N N . VAL B 1 77 ? 7.035 23.422 8.711 1 98.88 77 VAL B N 1
ATOM 2345 C CA . VAL B 1 77 ? 6.273 22.188 8.867 1 98.88 77 VAL B CA 1
ATOM 2346 C C . VAL B 1 77 ? 5.449 21.922 7.609 1 98.88 77 VAL B C 1
ATOM 2348 O O . VAL B 1 77 ? 4.75 22.812 7.125 1 98.88 77 VAL B O 1
ATOM 2351 N N . LEU B 1 78 ? 5.566 20.797 7.008 1 98.94 78 LEU B N 1
ATOM 2352 C CA . LEU B 1 78 ? 4.711 20.297 5.941 1 98.94 78 LEU B CA 1
ATOM 2353 C C . LEU B 1 78 ? 3.797 19.188 6.465 1 98.94 78 LEU B C 1
ATOM 2355 O O . LEU B 1 78 ? 4.273 18.156 6.945 1 98.94 78 LEU B O 1
ATOM 2359 N N . PHE B 1 79 ? 2.5 19.438 6.484 1 98.94 79 PHE B N 1
ATOM 2360 C CA . PHE B 1 79 ? 1.527 18.438 6.934 1 98.94 79 PHE B CA 1
ATOM 2361 C C . PHE B 1 79 ? 0.695 17.938 5.766 1 98.94 79 PHE B C 1
ATOM 2363 O O . PHE B 1 79 ? -0.197 18.625 5.277 1 98.94 79 PHE B O 1
ATOM 2370 N N . ASN B 1 80 ? 0.989 16.719 5.324 1 98.94 80 ASN B N 1
ATOM 2371 C CA . ASN B 1 80 ? 0.275 16.062 4.234 1 98.94 80 ASN B CA 1
ATOM 2372 C C . ASN B 1 80 ? -0.938 15.289 4.746 1 98.94 80 ASN B C 1
ATOM 2374 O O . ASN B 1 80 ? -0.796 14.195 5.297 1 98.94 80 ASN B O 1
ATOM 2378 N N . VAL B 1 81 ? -2.176 15.867 4.406 1 98.75 81 VAL B N 1
ATOM 2379 C CA . VAL B 1 81 ? -3.391 15.297 4.98 1 98.75 81 VAL B CA 1
ATOM 2380 C C . VAL B 1 81 ? -4.285 14.758 3.869 1 98.75 81 VAL B C 1
ATOM 2382 O O . VAL B 1 81 ? -5.176 13.938 4.121 1 98.75 81 VAL B O 1
ATOM 2385 N N . ALA B 1 82 ? -4.086 15.219 2.629 1 98.56 82 ALA B N 1
ATOM 2386 C CA . ALA B 1 82 ? -4.953 14.828 1.519 1 98.56 82 ALA B CA 1
ATOM 2387 C C . ALA B 1 82 ? -5.043 13.312 1.397 1 98.56 82 ALA B C 1
ATOM 2389 O O . ALA B 1 82 ? -4.031 12.609 1.51 1 98.56 82 ALA B O 1
ATOM 2390 N N . GLY B 1 83 ? -6.254 12.836 1.248 1 97.75 83 GLY B N 1
ATOM 2391 C CA . GLY B 1 83 ? -6.469 11.406 1.096 1 97.75 83 GLY B CA 1
ATOM 2392 C C . GLY B 1 83 ? -7.914 11.047 0.805 1 97.75 83 GLY B C 1
ATOM 2393 O O . GLY B 1 83 ? -8.805 11.891 0.909 1 97.75 83 GLY B O 1
ATOM 2394 N N . PHE B 1 84 ? -8.094 9.844 0.438 1 97.56 84 PHE B N 1
ATOM 2395 C CA . PHE B 1 84 ? -9.383 9.258 0.075 1 97.56 84 PHE B CA 1
ATOM 2396 C C . PHE B 1 84 ? -9.508 7.84 0.619 1 97.56 84 PHE B C 1
ATOM 2398 O O . PHE B 1 84 ? -8.547 7.062 0.567 1 97.56 84 PHE B O 1
ATOM 2405 N N . VAL B 1 85 ? -10.734 7.609 1.201 1 97.69 85 VAL B N 1
ATOM 2406 C CA . VAL B 1 85 ? -11.016 6.277 1.729 1 97.69 85 VAL B CA 1
ATOM 2407 C C . VAL B 1 85 ? -11.867 5.496 0.734 1 97.69 85 VAL B C 1
ATOM 2409 O O . VAL B 1 85 ? -13.062 5.75 0.597 1 97.69 85 VAL B O 1
ATOM 2412 N N . HIS B 1 86 ? -11.273 4.562 0.018 1 97.19 86 HIS B N 1
ATOM 2413 C CA . HIS B 1 86 ? -12.023 3.635 -0.819 1 97.19 86 HIS B CA 1
ATOM 2414 C C . HIS B 1 86 ? -12.672 2.537 0.018 1 97.19 86 HIS B C 1
ATOM 2416 O O . HIS B 1 86 ? -12.055 2.029 0.961 1 97.19 86 HIS B O 1
ATOM 2422 N N . HIS B 1 87 ? -13.906 2.211 -0.305 1 94.5 87 HIS B N 1
ATOM 2423 C CA . HIS B 1 87 ? -14.625 1.111 0.327 1 94.5 87 HIS B CA 1
ATOM 2424 C C . HIS B 1 87 ? -14.633 -0.127 -0.562 1 94.5 87 HIS B C 1
ATOM 2426 O O . HIS B 1 87 ? -15.078 -0.071 -1.709 1 94.5 87 HIS B O 1
ATOM 2432 N N . GLY B 1 88 ? -14.117 -1.314 0.081 1 96.62 88 GLY B N 1
ATOM 2433 C CA . GLY B 1 88 ? -14.195 -2.555 -0.673 1 96.62 88 GLY B CA 1
ATOM 2434 C C . GLY B 1 88 ? -12.977 -3.436 -0.501 1 96.62 88 GLY B C 1
ATOM 2435 O O . GLY B 1 88 ? -11.945 -2.984 0.002 1 96.62 88 GLY B O 1
ATOM 2436 N N . THR B 1 89 ? -13.164 -4.695 -0.885 1 98.62 89 THR B N 1
ATOM 2437 C CA . THR B 1 89 ? -12.062 -5.66 -0.903 1 98.62 89 THR B CA 1
ATOM 2438 C C . THR B 1 89 ? -11.234 -5.512 -2.176 1 98.62 89 THR B C 1
A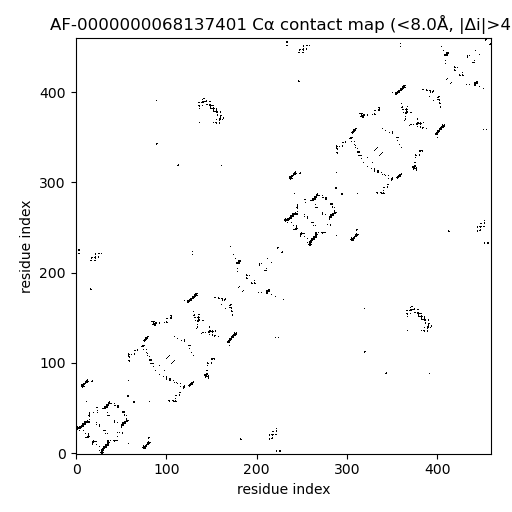TOM 2440 O O . THR B 1 89 ? -11.523 -4.66 -3.018 1 98.62 89 THR B O 1
ATOM 2443 N N . VAL B 1 90 ? -10.211 -6.367 -2.271 1 98.81 90 VAL B N 1
ATOM 2444 C CA . VAL B 1 90 ? -9.375 -6.391 -3.467 1 98.81 90 VAL B CA 1
ATOM 2445 C C . VAL B 1 90 ? -10.227 -6.715 -4.691 1 98.81 90 VAL B C 1
ATOM 2447 O O . VAL B 1 90 ? -9.945 -6.238 -5.793 1 98.81 90 VAL B O 1
ATOM 2450 N N . LEU B 1 91 ? -11.297 -7.453 -4.531 1 98.69 91 LEU B N 1
ATOM 2451 C CA . LEU B 1 91 ? -12.148 -7.863 -5.641 1 98.69 91 LEU B CA 1
ATOM 2452 C C . LEU B 1 91 ? -13.055 -6.719 -6.082 1 98.69 91 LEU B C 1
ATOM 2454 O O . LEU B 1 91 ? -13.492 -6.668 -7.234 1 98.69 91 LEU B O 1
ATOM 2458 N N . ASP B 1 92 ? -13.336 -5.746 -5.164 1 98.19 92 ASP B N 1
ATOM 2459 C CA . ASP B 1 92 ? -14.203 -4.605 -5.445 1 98.19 92 ASP B CA 1
ATOM 2460 C C . ASP B 1 92 ? -13.414 -3.451 -6.055 1 98.19 92 ASP B C 1
ATOM 2462 O O . ASP B 1 92 ? -13.992 -2.523 -6.621 1 98.19 92 ASP B O 1
ATOM 2466 N N . CYS B 1 93 ? -12.141 -3.508 -5.914 1 98.5 93 CYS B N 1
ATOM 2467 C CA . CYS B 1 93 ? -11.289 -2.395 -6.316 1 98.5 93 CYS B CA 1
ATOM 2468 C C . CYS B 1 93 ? -10.961 -2.467 -7.805 1 98.5 93 CYS B C 1
ATOM 2470 O O . CYS B 1 93 ? -10.211 -3.338 -8.242 1 98.5 93 CYS B O 1
ATOM 2472 N N . GLU B 1 94 ? -11.531 -1.54 -8.547 1 98.19 94 GLU B N 1
ATOM 2473 C CA . GLU B 1 94 ? -11.203 -1.441 -9.961 1 98.19 94 GLU B CA 1
ATOM 2474 C C . GLU B 1 94 ? -9.906 -0.666 -10.18 1 98.19 94 GLU B C 1
ATOM 2476 O O . GLU B 1 94 ? -9.469 0.072 -9.289 1 98.19 94 GLU B O 1
ATOM 2481 N N . GLU B 1 95 ? -9.352 -0.84 -11.367 1 98 95 GLU B N 1
ATOM 2482 C CA . GLU B 1 95 ? -8.07 -0.207 -11.664 1 98 95 GLU B CA 1
ATOM 2483 C C . GLU B 1 95 ? -8.148 1.306 -11.484 1 98 95 GLU B C 1
ATOM 2485 O O . GLU B 1 95 ? -7.199 1.925 -10.992 1 98 95 GLU B O 1
ATOM 2490 N N . LYS B 1 96 ? -9.211 1.909 -11.938 1 98.19 96 LYS B N 1
ATOM 2491 C CA . LYS B 1 96 ? -9.359 3.355 -11.805 1 98.19 96 LYS B CA 1
ATOM 2492 C C . LYS B 1 96 ? -9.359 3.773 -10.336 1 98.19 96 LYS B C 1
ATOM 2494 O O . LYS B 1 96 ? -8.812 4.82 -9.984 1 98.19 96 LYS B O 1
ATOM 2499 N N . ASP B 1 97 ? -10 2.953 -9.461 1 98.38 97 ASP B N 1
ATOM 2500 C CA . ASP B 1 97 ? -10.023 3.232 -8.031 1 98.38 97 ASP B CA 1
ATOM 2501 C C . ASP B 1 97 ? -8.641 3.062 -7.41 1 98.38 97 ASP B C 1
ATOM 2503 O O . ASP B 1 97 ? -8.227 3.869 -6.578 1 98.38 97 ASP B O 1
ATOM 2507 N N . TRP B 1 98 ? -7.949 2.041 -7.852 1 98.75 98 TRP B N 1
ATOM 2508 C CA . TRP B 1 98 ? -6.578 1.809 -7.41 1 98.75 98 TRP B CA 1
ATOM 2509 C C . TRP B 1 98 ? -5.684 2.996 -7.754 1 98.75 98 TRP B C 1
ATOM 2511 O O . TRP B 1 98 ? -4.992 3.533 -6.883 1 98.75 98 TRP B O 1
ATOM 2521 N N . ASP B 1 99 ? -5.754 3.363 -9.008 1 98.44 99 ASP B N 1
ATOM 2522 C CA . ASP B 1 99 ? -4.895 4.434 -9.508 1 98.44 99 ASP B CA 1
ATOM 2523 C C . ASP B 1 99 ? -5.191 5.754 -8.797 1 98.44 99 ASP B C 1
ATOM 2525 O O . ASP B 1 99 ? -4.273 6.48 -8.414 1 98.44 99 ASP B O 1
ATOM 2529 N N . PHE B 1 100 ? -6.457 6.055 -8.625 1 98.62 100 PHE B N 1
ATOM 2530 C CA . PHE B 1 100 ? -6.844 7.285 -7.941 1 98.62 100 PHE B CA 1
ATOM 2531 C C . PHE B 1 100 ? -6.359 7.277 -6.496 1 98.62 100 PHE B C 1
ATOM 2533 O O . PHE B 1 100 ? -5.773 8.258 -6.031 1 98.62 100 PHE B O 1
ATOM 2540 N N . SER B 1 101 ? -6.559 6.148 -5.781 1 98.81 101 SER B N 1
ATOM 2541 C CA . SER B 1 101 ? -6.176 6.043 -4.375 1 98.81 101 SER B CA 1
ATOM 2542 C C . SER B 1 101 ? -4.668 6.184 -4.199 1 98.81 101 SER B C 1
ATOM 2544 O O . SER B 1 101 ? -4.207 6.938 -3.338 1 98.81 101 SER B O 1
ATOM 2546 N N . MET B 1 102 ? -3.936 5.52 -5.043 1 98.88 102 MET B N 1
ATOM 2547 C CA . MET B 1 102 ? -2.48 5.574 -4.938 1 98.88 102 MET B CA 1
ATOM 2548 C C . MET B 1 102 ? -1.963 6.965 -5.285 1 98.88 102 MET B C 1
ATOM 2550 O O . MET B 1 102 ? -1.029 7.461 -4.652 1 98.88 102 MET B O 1
ATOM 2554 N N . ASN B 1 103 ? -2.537 7.543 -6.309 1 98.81 103 ASN B N 1
ATOM 2555 C CA . ASN B 1 103 ? -2.121 8.867 -6.746 1 98.81 103 ASN B CA 1
ATOM 2556 C C . ASN B 1 103 ? -2.359 9.914 -5.664 1 98.81 103 ASN B C 1
ATOM 2558 O O . ASN B 1 103 ? -1.462 10.695 -5.34 1 98.81 103 ASN B O 1
ATOM 2562 N N . LEU B 1 104 ? -3.518 9.867 -5.094 1 98.81 104 LEU B N 1
ATOM 2563 C CA . LEU B 1 104 ? -3.891 10.891 -4.125 1 98.81 104 LEU B CA 1
ATOM 2564 C C . LEU B 1 104 ? -3.27 10.602 -2.764 1 98.81 104 LEU B C 1
ATOM 2566 O O . LEU B 1 104 ? -2.688 11.492 -2.141 1 98.81 104 LEU B O 1
ATOM 2570 N N . ASN B 1 105 ? -3.348 9.359 -2.305 1 98.94 105 ASN B N 1
ATOM 2571 C CA . ASN B 1 105 ? -2.992 9.055 -0.922 1 98.94 105 ASN B CA 1
ATOM 2572 C C . ASN B 1 105 ? -1.481 8.945 -0.742 1 98.94 105 ASN B C 1
ATOM 2574 O O . ASN B 1 105 ? -0.971 9.094 0.369 1 98.94 105 ASN B O 1
ATOM 2578 N N . VAL B 1 106 ? -0.768 8.617 -1.784 1 98.94 106 VAL B N 1
ATOM 2579 C CA . VAL B 1 106 ? 0.649 8.32 -1.601 1 98.94 106 VAL B CA 1
ATOM 2580 C C . VAL B 1 106 ? 1.487 9.227 -2.496 1 98.94 106 VAL B C 1
ATOM 2582 O O . VAL B 1 106 ? 2.318 10 -2.006 1 98.94 106 VAL B O 1
ATOM 2585 N N . ARG B 1 107 ? 1.269 9.172 -3.807 1 98.88 107 ARG B N 1
ATOM 2586 C CA . ARG B 1 107 ? 2.098 9.906 -4.762 1 98.88 107 ARG B CA 1
ATOM 2587 C C . ARG B 1 107 ? 2.055 11.406 -4.484 1 98.88 107 ARG B C 1
ATOM 2589 O O . ARG B 1 107 ? 3.055 12.102 -4.664 1 98.88 107 ARG B O 1
ATOM 2596 N N . SER B 1 108 ? 0.901 11.891 -4.051 1 98.88 108 SER B N 1
ATOM 2597 C CA . SER B 1 108 ? 0.775 13.305 -3.721 1 98.88 108 SER B CA 1
ATOM 2598 C C . SER B 1 108 ? 1.746 13.703 -2.615 1 98.88 108 SER B C 1
ATOM 2600 O O . SER B 1 108 ? 2.342 14.781 -2.662 1 98.88 108 SER B O 1
ATOM 2602 N N . MET B 1 109 ? 1.926 12.836 -1.608 1 98.94 109 MET B N 1
ATOM 2603 C CA . MET B 1 109 ? 2.85 13.133 -0.516 1 98.94 109 MET B CA 1
ATOM 2604 C C . MET B 1 109 ? 4.297 13.078 -0.998 1 98.94 109 MET B C 1
ATOM 2606 O O . MET B 1 109 ? 5.121 13.898 -0.59 1 98.94 109 MET B O 1
ATOM 2610 N N . TYR B 1 110 ? 4.598 12.141 -1.835 1 98.94 110 TYR B N 1
ATOM 2611 C CA . TYR B 1 110 ? 5.902 12.078 -2.486 1 98.94 110 TYR B CA 1
ATOM 2612 C C . TYR B 1 110 ? 6.215 13.383 -3.209 1 98.94 110 TYR B C 1
ATOM 2614 O O . TYR B 1 110 ? 7.289 13.961 -3.027 1 98.94 110 TYR B O 1
ATOM 2622 N N . LEU B 1 111 ? 5.266 13.875 -4.008 1 98.88 111 LEU B N 1
ATOM 2623 C CA . LEU B 1 111 ? 5.461 15.102 -4.781 1 98.88 111 LEU B CA 1
ATOM 2624 C C . LEU B 1 111 ? 5.633 16.297 -3.865 1 98.88 111 LEU B C 1
ATOM 2626 O O . LEU B 1 111 ? 6.523 17.125 -4.082 1 98.88 111 LEU B O 1
ATOM 2630 N N . MET B 1 112 ? 4.828 16.375 -2.834 1 98.94 112 MET B N 1
ATOM 2631 C CA . MET B 1 112 ? 4.902 17.5 -1.894 1 98.94 112 MET B CA 1
ATOM 2632 C C . MET B 1 112 ? 6.238 17.5 -1.16 1 98.94 112 MET B C 1
ATOM 2634 O O . MET B 1 112 ? 6.887 18.547 -1.048 1 98.94 112 MET B O 1
ATOM 2638 N N . ILE B 1 113 ? 6.629 16.359 -0.679 1 98.94 113 ILE B N 1
ATOM 2639 C CA . ILE B 1 113 ? 7.883 16.25 0.062 1 98.94 113 ILE B CA 1
ATOM 2640 C C . ILE B 1 113 ? 9.055 16.625 -0.85 1 98.94 113 ILE B C 1
ATOM 2642 O O . ILE B 1 113 ? 9.922 17.406 -0.469 1 98.94 113 ILE B O 1
ATOM 2646 N N . LYS B 1 114 ? 9.039 16.062 -2.027 1 98.81 114 LYS B N 1
ATOM 2647 C CA . LYS B 1 114 ? 10.133 16.328 -2.957 1 98.81 114 LYS B CA 1
ATOM 2648 C C . LYS B 1 114 ? 10.25 17.812 -3.268 1 98.81 114 LYS B C 1
ATOM 2650 O O . LYS B 1 114 ? 11.359 18.344 -3.385 1 98.81 114 LYS B O 1
ATOM 2655 N N . ALA B 1 115 ? 9.164 18.469 -3.391 1 98.75 115 ALA B N 1
ATOM 2656 C CA . ALA B 1 115 ? 9.141 19.891 -3.762 1 98.75 115 ALA B CA 1
ATOM 2657 C C . ALA B 1 115 ? 9.602 20.766 -2.604 1 98.75 115 ALA B C 1
ATOM 2659 O O . ALA B 1 115 ? 10.297 21.766 -2.812 1 98.75 115 ALA B O 1
ATOM 2660 N N . PHE B 1 116 ? 9.32 20.438 -1.359 1 98.88 116 PHE B N 1
ATOM 2661 C CA . PHE B 1 116 ? 9.492 21.375 -0.264 1 98.88 116 PHE B CA 1
ATOM 2662 C C . PHE B 1 116 ? 10.703 21.016 0.587 1 98.88 116 PHE B C 1
ATOM 2664 O O . PHE B 1 116 ? 11.234 21.859 1.314 1 98.88 116 PHE B O 1
ATOM 2671 N N . LEU B 1 117 ? 11.133 19.766 0.509 1 98.75 117 LEU B N 1
ATOM 2672 C CA . LEU B 1 117 ? 12.219 19.281 1.35 1 98.75 117 LEU B CA 1
ATOM 2673 C C . LEU B 1 117 ? 13.484 20.094 1.129 1 98.75 117 LEU B C 1
ATOM 2675 O O . LEU B 1 117 ? 14.203 20.406 2.082 1 98.75 117 LEU B O 1
ATOM 2679 N N . PRO B 1 118 ? 13.805 20.5 -0.108 1 98.31 118 PRO B N 1
ATOM 2680 C CA . PRO B 1 118 ? 15.023 21.281 -0.313 1 98.31 118 PRO B CA 1
ATOM 2681 C C . PRO B 1 118 ? 15.031 22.578 0.499 1 98.31 118 PRO B C 1
ATOM 2683 O O . PRO B 1 118 ? 16.094 23.016 0.964 1 98.31 118 PRO B O 1
ATOM 2686 N N . LYS B 1 119 ? 13.914 23.172 0.673 1 97.94 119 LYS B N 1
ATOM 2687 C CA . LYS B 1 119 ? 13.82 24.375 1.482 1 97.94 119 LYS B CA 1
ATOM 2688 C C . LYS B 1 119 ? 14.133 24.094 2.945 1 97.94 119 LYS B C 1
ATOM 2690 O O . LYS B 1 119 ? 14.867 24.844 3.59 1 97.94 119 LYS B O 1
ATOM 2695 N N . MET B 1 120 ? 13.633 23.047 3.426 1 98.44 120 MET B N 1
ATOM 2696 C CA . MET B 1 120 ? 13.898 22.641 4.801 1 98.44 120 MET B CA 1
ATOM 2697 C C . MET B 1 120 ? 15.375 22.312 4.996 1 98.44 120 MET B C 1
ATOM 2699 O O . MET B 1 120 ? 15.961 22.656 6.02 1 98.44 120 MET B O 1
ATOM 2703 N N . LEU B 1 121 ? 15.891 21.656 4.047 1 98.38 121 LEU B N 1
ATOM 2704 C CA . LEU B 1 121 ? 17.297 21.312 4.113 1 98.38 121 LEU B CA 1
ATOM 2705 C C . LEU B 1 121 ? 18.172 22.562 4.141 1 98.38 121 LEU B C 1
ATOM 2707 O O . LEU B 1 121 ? 19.156 22.625 4.883 1 98.38 121 LEU B O 1
ATOM 2711 N N . ALA B 1 122 ? 17.844 23.516 3.332 1 97.69 122 ALA B N 1
ATOM 2712 C CA . ALA B 1 122 ? 18.562 24.781 3.33 1 97.69 122 ALA B CA 1
ATOM 2713 C C . ALA B 1 122 ? 18.484 25.469 4.691 1 97.69 122 ALA B C 1
ATOM 2715 O O . ALA B 1 122 ? 19.438 26.109 5.133 1 97.69 122 ALA B O 1
ATOM 2716 N N . GLN B 1 123 ? 17.391 25.312 5.367 1 97.44 123 GLN B N 1
ATOM 2717 C CA . GLN B 1 123 ? 17.156 25.891 6.688 1 97.44 123 GLN B CA 1
ATOM 2718 C C . GLN B 1 123 ? 17.797 25.047 7.777 1 97.44 123 GLN B C 1
ATOM 2720 O O . GLN B 1 123 ? 17.891 25.469 8.93 1 97.44 123 GLN B O 1
ATOM 2725 N N . LYS B 1 124 ? 18.188 23.844 7.457 1 97.62 124 LYS B N 1
ATOM 2726 C CA . LYS B 1 124 ? 18.719 22.844 8.391 1 97.62 124 LYS B CA 1
ATOM 2727 C C . LYS B 1 124 ? 17.719 22.547 9.5 1 97.62 124 LYS B C 1
ATOM 2729 O O . LYS B 1 124 ? 18.109 22.297 10.641 1 97.62 124 LYS B O 1
ATOM 2734 N N . SER B 1 125 ? 16.531 22.734 9.148 1 97.5 125 SER B N 1
ATOM 2735 C CA . SER B 1 125 ? 15.398 22.453 10.039 1 97.5 125 SER B CA 1
ATOM 2736 C C . SER B 1 125 ? 14.117 22.234 9.25 1 97.5 125 SER B C 1
ATOM 2738 O O . SER B 1 125 ? 13.867 22.922 8.258 1 97.5 125 SER B O 1
ATOM 2740 N N . GLY B 1 126 ? 13.375 21.297 9.617 1 97.81 126 GLY B N 1
ATOM 2741 C CA . GLY B 1 126 ? 12.102 20.984 8.977 1 97.81 126 GLY B CA 1
ATOM 2742 C C . GLY B 1 126 ? 11.398 19.797 9.602 1 97.81 126 GLY B C 1
ATOM 2743 O O . GLY B 1 126 ? 12.039 18.922 10.18 1 97.81 126 GLY B O 1
ATOM 2744 N N . ASN B 1 127 ? 10.094 19.891 9.531 1 98.69 127 ASN B N 1
ATOM 2745 C CA . ASN B 1 127 ? 9.227 18.859 10.078 1 98.69 127 ASN B CA 1
ATOM 2746 C C . ASN B 1 127 ? 8.148 18.438 9.086 1 98.69 127 ASN B C 1
ATOM 2748 O O . ASN B 1 127 ? 7.383 19.281 8.609 1 98.69 127 ASN B O 1
ATOM 2752 N N . ILE B 1 128 ? 8.18 17.172 8.734 1 98.88 128 ILE B N 1
ATOM 2753 C CA . ILE B 1 128 ? 7.172 16.609 7.84 1 98.88 128 ILE B CA 1
ATOM 2754 C C . ILE B 1 128 ? 6.246 15.68 8.617 1 98.88 128 ILE B C 1
ATOM 2756 O O . ILE B 1 128 ? 6.707 14.805 9.352 1 98.88 128 ILE B O 1
ATOM 2760 N N . ILE B 1 129 ? 4.957 15.961 8.539 1 98.94 129 ILE B N 1
ATOM 2761 C CA . ILE B 1 129 ? 3.924 15.125 9.133 1 98.94 129 ILE B CA 1
ATOM 2762 C C . ILE B 1 129 ? 3.025 14.547 8.039 1 98.94 129 ILE B C 1
ATOM 2764 O O . ILE B 1 129 ? 2.445 15.297 7.25 1 98.94 129 ILE B O 1
ATOM 2768 N N . ASN B 1 130 ? 2.953 13.242 7.965 1 98.94 130 ASN B N 1
ATOM 2769 C CA . ASN B 1 130 ? 2.084 12.57 7.004 1 98.94 130 ASN B CA 1
ATOM 2770 C C . ASN B 1 130 ? 0.887 11.922 7.691 1 98.94 130 ASN B C 1
ATOM 2772 O O . ASN B 1 130 ? 1.012 11.383 8.797 1 98.94 130 ASN B O 1
ATOM 2776 N N . MET B 1 131 ? -0.295 12.031 7.031 1 98.88 131 MET B N 1
ATOM 2777 C CA . MET B 1 131 ? -1.483 11.383 7.582 1 98.88 131 MET B CA 1
ATOM 2778 C C . MET B 1 131 ? -1.607 9.953 7.07 1 98.88 131 MET B C 1
ATOM 2780 O O . MET B 1 131 ? -1.815 9.734 5.875 1 98.88 131 MET B O 1
ATOM 2784 N N . SER B 1 132 ? -1.391 9.016 7.93 1 98.81 132 SER B N 1
ATOM 2785 C CA . SER B 1 132 ? -1.661 7.609 7.668 1 98.81 132 SER B CA 1
ATOM 2786 C C . SER B 1 132 ? -2.943 7.152 8.352 1 98.81 132 SER B C 1
ATOM 2788 O O . SER B 1 132 ? -3.943 7.875 8.359 1 98.81 132 SER B O 1
ATOM 2790 N N . SER B 1 133 ? -3.039 5.945 8.773 1 98.56 133 SER B N 1
ATOM 2791 C CA . SER B 1 133 ? -4.199 5.348 9.43 1 98.56 133 SER B CA 1
ATOM 2792 C C . SER B 1 133 ? -3.807 4.102 10.219 1 98.56 133 SER B C 1
ATOM 2794 O O . SER B 1 133 ? -2.756 3.506 9.969 1 98.56 133 SER B O 1
ATOM 2796 N N . VAL B 1 134 ? -4.715 3.766 11.211 1 97.75 134 VAL B N 1
ATOM 2797 C CA . VAL B 1 134 ? -4.57 2.447 11.82 1 97.75 134 VAL B CA 1
ATOM 2798 C C . VAL B 1 134 ? -4.812 1.364 10.766 1 97.75 134 VAL B C 1
ATOM 2800 O O . VAL B 1 134 ? -4.219 0.285 10.836 1 97.75 134 VAL B O 1
ATOM 2803 N N . ALA B 1 135 ? -5.805 1.637 9.875 1 97.88 135 ALA B N 1
ATOM 2804 C CA . ALA B 1 135 ? -5.941 0.765 8.711 1 97.88 135 ALA B CA 1
ATOM 2805 C C . ALA B 1 135 ? -4.738 0.901 7.781 1 97.88 135 ALA B C 1
ATOM 2807 O O . ALA B 1 135 ? -4.73 1.75 6.887 1 97.88 135 ALA B O 1
ATOM 2808 N N . SER B 1 136 ? -3.68 0.182 7.969 1 98.69 136 SER B N 1
ATOM 2809 C CA . SER B 1 136 ? -2.367 0.221 7.332 1 98.69 136 SER B CA 1
ATOM 2810 C C . SER B 1 136 ? -1.562 -1.034 7.648 1 98.69 136 SER B C 1
ATOM 2812 O O . SER B 1 136 ? -2.115 -2.135 7.715 1 98.69 136 SER B O 1
ATOM 2814 N N . SER B 1 137 ? -0.201 -0.912 7.84 1 98.5 137 SER B N 1
ATOM 2815 C CA . SER B 1 137 ? 0.627 -2.02 8.305 1 98.5 137 SER B CA 1
ATOM 2816 C C . SER B 1 137 ? 0.417 -2.279 9.797 1 98.5 137 SER B C 1
ATOM 2818 O O . SER B 1 137 ? 0.853 -3.307 10.32 1 98.5 137 SER B O 1
ATOM 2820 N N . ILE B 1 138 ? -0.308 -1.364 10.461 1 97.44 138 ILE B N 1
ATOM 2821 C CA . ILE B 1 138 ? -0.581 -1.505 11.883 1 97.44 138 ILE B CA 1
ATOM 2822 C C . ILE B 1 138 ? -1.68 -2.543 12.102 1 97.44 138 ILE B C 1
ATOM 2824 O O . ILE B 1 138 ? -1.525 -3.461 12.906 1 97.44 138 ILE B O 1
ATOM 2828 N N . LYS B 1 139 ? -2.775 -2.424 11.422 1 96.56 139 LYS B N 1
ATOM 2829 C CA . LYS B 1 139 ? -3.928 -3.301 11.602 1 96.56 139 LYS B CA 1
ATOM 2830 C C . LYS B 1 139 ? -4.609 -3.586 10.266 1 96.56 139 LYS B C 1
ATOM 2832 O O . LYS B 1 139 ? -4.82 -2.676 9.461 1 96.56 139 LYS B O 1
ATOM 2837 N N . GLY B 1 140 ? -4.922 -4.859 10.023 1 96.5 140 GLY B N 1
ATOM 2838 C CA . GLY B 1 140 ? -5.801 -5.207 8.922 1 96.5 140 GLY B CA 1
ATOM 2839 C C . GLY B 1 140 ? -7.258 -4.887 9.195 1 96.5 140 GLY B C 1
ATOM 2840 O O . GLY B 1 140 ? -7.789 -5.238 10.25 1 96.5 140 GLY B O 1
ATOM 2841 N N . VAL B 1 141 ? -7.867 -4.199 8.312 1 96 141 VAL B N 1
ATOM 2842 C CA . VAL B 1 141 ? -9.266 -3.799 8.445 1 96 141 VAL B CA 1
ATOM 2843 C C . VAL B 1 141 ? -10.062 -4.293 7.242 1 96 141 VAL B C 1
ATOM 2845 O O . VAL B 1 141 ? -9.633 -4.137 6.098 1 96 141 VAL B O 1
ATOM 2848 N N . VAL B 1 142 ? -11.266 -4.875 7.473 1 96.19 142 VAL B N 1
ATOM 2849 C CA . VAL B 1 142 ? -12.109 -5.441 6.422 1 96.19 142 VAL B CA 1
ATOM 2850 C C . VAL B 1 142 ? -12.625 -4.328 5.52 1 96.19 142 VAL B C 1
ATOM 2852 O O . VAL B 1 142 ? -12.93 -3.229 5.988 1 96.19 142 VAL B O 1
ATOM 2855 N N . ASN B 1 143 ? -12.711 -4.621 4.238 1 96.06 143 ASN B N 1
ATOM 2856 C CA . ASN B 1 143 ? -13.297 -3.762 3.217 1 96.06 143 ASN B CA 1
ATOM 2857 C C . ASN B 1 143 ? -12.531 -2.447 3.088 1 96.06 143 ASN B C 1
ATOM 2859 O O . ASN B 1 143 ? -13.133 -1.395 2.859 1 96.06 143 ASN B O 1
ATOM 2863 N N . ARG B 1 144 ? -11.227 -2.5 3.279 1 97.94 144 ARG B N 1
ATOM 2864 C CA . ARG B 1 144 ? -10.367 -1.326 3.16 1 97.94 144 ARG B CA 1
ATOM 2865 C C . ARG B 1 144 ? -9.102 -1.652 2.379 1 97.94 144 ARG B C 1
ATOM 2867 O O . ARG B 1 144 ? -8.031 -1.125 2.678 1 97.94 144 ARG B O 1
ATOM 2874 N N . CYS B 1 145 ? -9.227 -2.471 1.38 1 98.75 145 CYS B N 1
ATOM 2875 C CA . CYS B 1 145 ? -8.047 -3.068 0.769 1 98.75 145 CYS B CA 1
ATOM 2876 C C . CYS B 1 145 ? -7.113 -1.992 0.222 1 98.75 145 CYS B C 1
ATOM 2878 O O . CYS B 1 145 ? -5.984 -1.846 0.694 1 98.75 145 CYS B O 1
ATOM 2880 N N . VAL B 1 146 ? -7.582 -1.214 -0.808 1 98.88 146 VAL B N 1
ATOM 2881 C CA . VAL B 1 146 ? -6.668 -0.257 -1.424 1 98.88 146 VAL B CA 1
ATOM 2882 C C . VAL B 1 146 ? -6.367 0.875 -0.444 1 98.88 146 VAL B C 1
ATOM 2884 O O . VAL B 1 146 ? -5.246 1.391 -0.409 1 98.88 146 VAL B O 1
ATOM 2887 N N . TYR B 1 147 ? -7.312 1.227 0.41 1 98.81 147 TYR B N 1
ATOM 2888 C CA . TYR B 1 147 ? -7.07 2.26 1.411 1 98.81 147 TYR B CA 1
ATOM 2889 C C . TYR B 1 147 ? -5.961 1.839 2.369 1 98.81 147 TYR B C 1
ATOM 2891 O O . TYR B 1 147 ? -4.996 2.578 2.576 1 98.81 147 TYR B O 1
ATOM 2899 N N . SER B 1 148 ? -6.043 0.631 2.936 1 98.88 148 SER B N 1
ATOM 2900 C CA . SER B 1 148 ? -5.027 0.116 3.852 1 98.88 148 SER B CA 1
ATOM 2901 C C . SER B 1 148 ? -3.67 0.008 3.168 1 98.88 148 SER B C 1
ATOM 2903 O O . SER B 1 148 ? -2.637 0.278 3.783 1 98.88 148 SER B O 1
ATOM 2905 N N . THR B 1 149 ? -3.721 -0.387 1.911 1 98.94 149 THR B N 1
ATOM 2906 C CA . THR B 1 149 ? -2.486 -0.482 1.139 1 98.94 149 THR B CA 1
ATOM 2907 C C . THR B 1 149 ? -1.799 0.877 1.049 1 98.94 149 THR B C 1
ATOM 2909 O O . THR B 1 149 ? -0.601 0.991 1.312 1 98.94 149 THR B O 1
ATOM 2912 N N . THR B 1 150 ? -2.559 1.925 0.736 1 98.94 150 THR B N 1
ATOM 2913 C CA . THR B 1 150 ? -2 3.264 0.581 1 98.94 150 THR B CA 1
ATOM 2914 C C . THR B 1 150 ? -1.474 3.787 1.914 1 98.94 150 THR B C 1
ATOM 2916 O O . THR B 1 150 ? -0.401 4.391 1.969 1 98.94 150 THR B O 1
ATOM 2919 N N . LYS B 1 151 ? -2.197 3.562 2.977 1 98.94 151 LYS B N 1
ATOM 2920 C CA . LYS B 1 151 ? -1.8 4.145 4.258 1 98.94 151 LYS B CA 1
ATOM 2921 C C . LYS B 1 151 ? -0.62 3.387 4.859 1 98.94 151 LYS B C 1
ATOM 2923 O O . LYS B 1 151 ? 0.196 3.971 5.578 1 98.94 151 LYS B O 1
ATOM 2928 N N . ALA B 1 152 ? -0.441 2.125 4.512 1 98.94 152 ALA B N 1
ATOM 2929 C CA . ALA B 1 152 ? 0.804 1.426 4.82 1 98.94 152 ALA B CA 1
ATOM 2930 C C . ALA B 1 152 ? 1.975 2.023 4.047 1 98.94 152 ALA B C 1
ATOM 2932 O O . ALA B 1 152 ? 3.068 2.189 4.59 1 98.94 152 ALA B O 1
ATOM 2933 N N . ALA B 1 153 ? 1.736 2.299 2.76 1 98.94 153 ALA B N 1
ATOM 2934 C CA . ALA B 1 153 ? 2.762 2.945 1.943 1 98.94 153 ALA B CA 1
ATOM 2935 C C . ALA B 1 153 ? 3.229 4.25 2.582 1 98.94 153 ALA B C 1
ATOM 2937 O O . ALA B 1 153 ? 4.422 4.555 2.586 1 98.94 153 ALA B O 1
ATOM 2938 N N . VAL B 1 154 ? 2.307 5.02 3.145 1 98.94 154 VAL B N 1
ATOM 2939 C CA . VAL B 1 154 ? 2.613 6.293 3.785 1 98.94 154 VAL B CA 1
ATOM 2940 C C . VAL B 1 154 ? 3.564 6.066 4.957 1 98.94 154 VAL B C 1
ATOM 2942 O O . VAL B 1 154 ? 4.496 6.844 5.164 1 98.94 154 VAL B O 1
ATOM 2945 N N . ILE B 1 155 ? 3.352 5.016 5.719 1 98.94 155 ILE B N 1
ATOM 2946 C CA . ILE B 1 155 ? 4.242 4.703 6.832 1 98.94 155 ILE B CA 1
ATOM 2947 C C . ILE B 1 155 ? 5.641 4.395 6.305 1 98.94 155 ILE B C 1
ATOM 2949 O O . ILE B 1 155 ? 6.637 4.879 6.852 1 98.94 155 ILE B O 1
ATOM 2953 N N . GLY B 1 156 ? 5.746 3.586 5.25 1 98.94 156 GLY B N 1
ATOM 2954 C CA . GLY B 1 156 ? 7.035 3.303 4.648 1 98.94 156 GLY B CA 1
ATOM 2955 C C . GLY B 1 156 ? 7.738 4.543 4.125 1 98.94 156 GLY B C 1
ATOM 2956 O O . GLY B 1 156 ? 8.938 4.715 4.324 1 98.94 156 GLY B O 1
ATOM 2957 N N . LEU B 1 157 ? 6.992 5.418 3.457 1 98.94 157 LEU B N 1
ATOM 2958 C CA . LEU B 1 157 ? 7.504 6.688 2.955 1 98.94 157 LEU B CA 1
ATOM 2959 C C . LEU B 1 157 ? 8.055 7.543 4.094 1 98.94 157 LEU B C 1
ATOM 2961 O O . LEU B 1 157 ? 9.156 8.086 3.992 1 98.94 157 LEU B O 1
ATOM 2965 N N . THR B 1 158 ? 7.305 7.586 5.188 1 98.94 158 THR B N 1
ATOM 2966 C CA . THR B 1 158 ? 7.66 8.391 6.355 1 98.94 158 THR B CA 1
ATOM 2967 C C . THR B 1 158 ? 8.977 7.902 6.961 1 98.94 158 THR B C 1
ATOM 2969 O O . THR B 1 158 ? 9.875 8.703 7.219 1 98.94 158 THR B O 1
ATOM 2972 N N . LYS B 1 159 ? 9.102 6.645 7.148 1 98.81 159 LYS B N 1
ATOM 2973 C CA . LYS B 1 159 ? 10.305 6.078 7.758 1 98.81 159 LYS B CA 1
ATOM 2974 C C . LYS B 1 159 ? 11.523 6.285 6.859 1 98.81 159 LYS B C 1
ATOM 2976 O O . LYS B 1 159 ? 12.633 6.523 7.348 1 98.81 159 LYS B O 1
ATOM 2981 N N . SER B 1 160 ? 11.32 6.152 5.574 1 98.75 160 SER B N 1
ATOM 2982 C CA . SER B 1 160 ? 12.445 6.309 4.652 1 98.75 160 SER B CA 1
ATOM 2983 C C . SER B 1 160 ? 12.953 7.746 4.645 1 98.75 160 SER B C 1
ATOM 2985 O O . SER B 1 160 ? 14.164 7.98 4.66 1 98.75 160 SER B O 1
ATOM 2987 N N . VAL B 1 161 ? 12.031 8.719 4.617 1 98.88 161 VAL B N 1
ATOM 2988 C CA . VAL B 1 161 ? 12.422 10.125 4.648 1 98.88 161 VAL B CA 1
ATOM 2989 C C . VAL B 1 161 ? 13.133 10.438 5.961 1 98.88 161 VAL B C 1
ATOM 2991 O O . VAL B 1 161 ? 14.164 11.117 5.973 1 98.88 161 VAL B O 1
ATOM 2994 N N . ALA B 1 162 ? 12.586 9.953 7.059 1 98.75 162 ALA B N 1
ATOM 2995 C CA . ALA B 1 162 ? 13.219 10.172 8.352 1 98.75 162 ALA B CA 1
ATOM 2996 C C . ALA B 1 162 ? 14.641 9.609 8.367 1 98.75 162 ALA B C 1
ATOM 2998 O O . ALA B 1 162 ? 15.578 10.289 8.781 1 98.75 162 ALA B O 1
ATOM 2999 N N . ALA B 1 163 ? 14.812 8.398 7.898 1 98.38 163 ALA B N 1
ATOM 3000 C CA . ALA B 1 163 ? 16.125 7.738 7.898 1 98.38 163 ALA B CA 1
ATOM 3001 C C . ALA B 1 163 ? 17.125 8.516 7.055 1 98.38 163 ALA B C 1
ATOM 3003 O O . ALA B 1 163 ? 18.297 8.641 7.43 1 98.38 163 ALA B O 1
ATOM 3004 N N . ASP B 1 164 ? 16.672 9.055 5.984 1 98.56 164 ASP B N 1
ATOM 3005 C CA . ASP B 1 164 ? 17.562 9.703 5.035 1 98.56 164 ASP B CA 1
ATOM 3006 C C . ASP B 1 164 ? 18.016 11.07 5.555 1 98.56 164 ASP B C 1
ATOM 3008 O O . ASP B 1 164 ? 19.141 11.5 5.289 1 98.56 164 ASP B O 1
ATOM 3012 N N . PHE B 1 165 ? 17.172 11.742 6.352 1 98.75 165 PHE B N 1
ATOM 3013 C CA . PHE B 1 165 ? 17.453 13.164 6.48 1 98.75 165 PHE B CA 1
ATOM 3014 C C . PHE B 1 165 ? 17.484 13.578 7.949 1 98.75 165 PHE B C 1
ATOM 3016 O O . PHE B 1 165 ? 17.656 14.758 8.266 1 98.75 165 PHE B O 1
ATOM 3023 N N . ILE B 1 166 ? 17.391 12.617 8.852 1 97.62 166 ILE B N 1
ATOM 3024 C CA . ILE B 1 166 ? 17.328 12.945 10.266 1 97.62 166 ILE B CA 1
ATOM 3025 C C . ILE B 1 166 ? 18.625 13.656 10.68 1 97.62 166 ILE B C 1
ATOM 3027 O O . ILE B 1 166 ? 18.594 14.57 11.508 1 97.62 166 ILE B O 1
ATOM 3031 N N . GLN B 1 167 ? 19.719 13.297 10.133 1 97.44 167 GLN B N 1
ATOM 3032 C CA . GLN B 1 167 ? 21 13.891 10.508 1 97.44 167 GLN B CA 1
ATOM 3033 C C . GLN B 1 167 ? 21.125 15.312 9.961 1 97.44 167 GLN B C 1
ATOM 3035 O O . GLN B 1 167 ? 22.016 16.062 10.367 1 97.44 167 GLN B O 1
ATOM 3040 N N . GLN B 1 168 ? 20.281 15.609 9.086 1 98 168 GLN B N 1
ATOM 3041 C CA . GLN B 1 168 ? 20.328 16.953 8.5 1 98 168 GLN B CA 1
ATOM 3042 C C . GLN B 1 168 ? 19.281 17.859 9.133 1 98 168 GLN B C 1
ATOM 3044 O O . GLN B 1 168 ? 18.953 18.922 8.586 1 98 168 GLN B O 1
ATOM 3049 N N . GLY B 1 169 ? 18.688 17.422 10.219 1 97.38 169 GLY B N 1
ATOM 3050 C CA . GLY B 1 169 ? 17.797 18.266 10.992 1 97.38 169 GLY B CA 1
ATOM 3051 C C . GLY B 1 169 ? 16.344 18.156 10.562 1 97.38 169 GLY B C 1
ATOM 3052 O O . GLY B 1 169 ? 15.516 18.984 10.938 1 97.38 16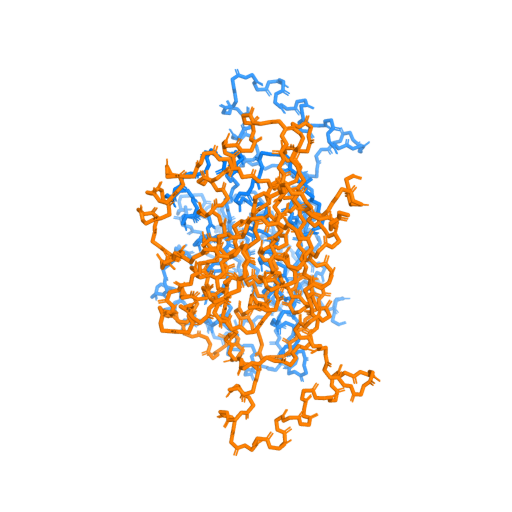9 GLY B O 1
ATOM 3053 N N . ILE B 1 170 ? 16.078 17.109 9.734 1 98.38 170 ILE B N 1
ATOM 3054 C CA . ILE B 1 170 ? 14.703 16.938 9.266 1 98.38 170 ILE B CA 1
ATOM 3055 C C . ILE B 1 170 ? 14.023 15.836 10.07 1 98.38 170 ILE B C 1
ATOM 3057 O O . ILE B 1 170 ? 14.555 14.727 10.195 1 98.38 170 ILE B O 1
ATOM 3061 N N . ARG B 1 171 ? 12.891 16.188 10.688 1 98.12 171 ARG B N 1
ATOM 3062 C CA . ARG B 1 171 ? 12.031 15.188 11.312 1 98.12 171 ARG B CA 1
ATOM 3063 C C . ARG B 1 171 ? 10.898 14.773 10.375 1 98.12 171 ARG B C 1
ATOM 3065 O O . ARG B 1 171 ? 10.352 15.609 9.648 1 98.12 171 ARG B O 1
ATOM 3072 N N . CYS B 1 172 ? 10.594 13.547 10.32 1 98.69 172 CYS B N 1
ATOM 3073 C CA . CYS B 1 172 ? 9.484 13.031 9.531 1 98.69 172 CYS B CA 1
ATOM 3074 C C . CYS B 1 172 ? 8.711 11.961 10.297 1 98.69 172 CYS B C 1
ATOM 3076 O O . CYS B 1 172 ? 9.273 10.922 10.656 1 98.69 172 CYS B O 1
ATOM 3078 N N . ASN B 1 173 ? 7.375 12.25 10.609 1 98.38 173 ASN B N 1
ATOM 3079 C CA . ASN B 1 173 ? 6.48 11.352 11.328 1 98.38 173 ASN B CA 1
ATOM 3080 C C . ASN B 1 173 ? 5.156 11.172 10.594 1 98.38 173 ASN B C 1
ATOM 3082 O O . ASN B 1 173 ? 4.84 11.938 9.68 1 98.38 173 ASN B O 1
ATOM 3086 N N . CYS B 1 174 ? 4.477 10.133 10.945 1 98.62 174 CYS B N 1
ATOM 3087 C CA . CYS B 1 174 ? 3.109 10.016 10.453 1 98.62 174 CYS B CA 1
ATOM 3088 C C . CYS B 1 174 ? 2.137 9.75 11.594 1 98.62 174 CYS B C 1
ATOM 3090 O O . CYS B 1 174 ? 2.523 9.211 12.633 1 98.62 174 CYS B O 1
ATOM 3092 N N . VAL B 1 175 ? 0.895 10.281 11.445 1 98.56 175 VAL B N 1
ATOM 3093 C CA . VAL B 1 175 ? -0.216 10.055 12.367 1 98.56 175 VAL B CA 1
ATOM 3094 C C . VAL B 1 175 ? -1.081 8.906 11.859 1 98.56 175 VAL B C 1
ATOM 3096 O O . VAL B 1 175 ? -1.382 8.828 10.664 1 98.56 175 VAL B O 1
ATOM 3099 N N . CYS B 1 176 ? -1.41 7.914 12.711 1 98.62 176 CYS B N 1
ATOM 3100 C CA . CYS B 1 176 ? -2.232 6.766 12.352 1 98.62 176 CYS B CA 1
ATOM 3101 C C . CYS B 1 176 ? -3.518 6.734 13.164 1 98.62 176 CYS B C 1
ATOM 3103 O O . CYS B 1 176 ? -3.631 5.965 14.125 1 98.62 176 CYS B O 1
ATOM 3105 N N . PRO B 1 177 ? -4.508 7.508 12.758 1 97.12 177 PRO B N 1
ATOM 3106 C CA . PRO B 1 177 ? -5.746 7.562 13.531 1 97.12 177 PRO B CA 1
ATOM 3107 C C . PRO B 1 177 ? -6.613 6.316 13.359 1 97.12 177 PRO B C 1
ATOM 3109 O O . PRO B 1 177 ? -6.492 5.617 12.344 1 97.12 177 PRO B O 1
ATOM 3112 N N . GLY B 1 178 ? -7.422 6.047 14.422 1 95.25 178 GLY B N 1
ATOM 3113 C CA . GLY B 1 178 ? -8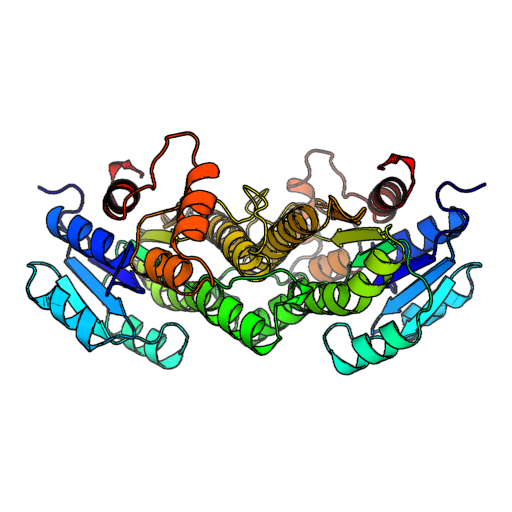.562 5.176 14.227 1 95.25 178 GLY B CA 1
ATOM 3114 C C . GLY B 1 178 ? -9.703 5.84 13.477 1 95.25 178 GLY B C 1
ATOM 3115 O O . GLY B 1 178 ? -9.469 6.582 12.516 1 95.25 178 GLY B O 1
ATOM 3116 N N . THR B 1 179 ? -10.914 5.512 13.867 1 95.31 179 THR B N 1
ATOM 3117 C CA . THR B 1 179 ? -12.062 6.121 13.203 1 95.31 179 THR B CA 1
ATOM 3118 C C . THR B 1 179 ? -12.312 7.527 13.742 1 95.31 179 THR B C 1
ATOM 3120 O O . THR B 1 179 ? -12.531 7.703 14.945 1 95.31 179 THR B O 1
ATOM 3123 N N . VAL B 1 180 ? -12.242 8.523 12.906 1 96 180 VAL B N 1
ATOM 3124 C CA . VAL B 1 180 ? -12.422 9.93 13.266 1 96 180 VAL B CA 1
ATOM 3125 C C . VAL B 1 180 ? -13.734 10.453 12.688 1 96 180 VAL B C 1
ATOM 3127 O O . VAL B 1 180 ? -14.047 10.195 11.516 1 96 180 VAL B O 1
ATOM 3130 N N . ASP B 1 181 ? -14.461 11.047 13.531 1 96.12 181 ASP B N 1
ATOM 3131 C CA . ASP B 1 181 ? -15.711 11.656 13.07 1 96.12 181 ASP B CA 1
ATOM 3132 C C . ASP B 1 181 ? -15.438 12.852 12.164 1 96.12 181 ASP B C 1
ATOM 3134 O O . ASP B 1 181 ? -15.148 13.953 12.648 1 96.12 181 ASP B O 1
ATOM 3138 N N . THR B 1 182 ? -15.539 12.664 10.859 1 96.31 182 THR B N 1
ATOM 3139 C CA . THR B 1 182 ? -15.312 13.664 9.828 1 96.31 182 THR B CA 1
ATOM 3140 C C . THR B 1 182 ? -16.453 13.648 8.805 1 96.31 182 THR B C 1
ATOM 3142 O O . THR B 1 182 ? -17.234 12.695 8.758 1 96.31 182 THR B O 1
ATOM 3145 N N . PRO B 1 183 ? -16.578 14.789 8.062 1 94.19 183 PRO B N 1
ATOM 3146 C CA . PRO B 1 183 ? -17.562 14.75 6.98 1 94.19 183 PRO B CA 1
ATOM 3147 C C . PRO B 1 183 ? -17.375 13.562 6.043 1 94.19 183 PRO B C 1
ATOM 3149 O O . PRO B 1 183 ? -18.344 12.977 5.578 1 94.19 183 PRO B O 1
ATOM 3152 N N . SER B 1 184 ? -16.125 13.234 5.809 1 91.88 184 SER B N 1
ATOM 3153 C CA . SER B 1 184 ? -15.844 12.086 4.957 1 91.88 184 SER B CA 1
ATOM 3154 C C . SER B 1 184 ? -16.406 10.797 5.555 1 91.88 184 SER B C 1
ATOM 3156 O O . SER B 1 184 ? -16.969 9.969 4.836 1 91.88 184 SER B O 1
ATOM 3158 N N . LEU B 1 185 ? -16.266 10.531 6.816 1 94.25 185 LEU B N 1
ATOM 3159 C CA . LEU B 1 185 ? -16.844 9.367 7.473 1 94.25 185 LEU B CA 1
ATOM 3160 C C . LEU B 1 185 ? -18.375 9.383 7.359 1 94.25 185 LEU B C 1
ATOM 3162 O O . LEU B 1 185 ? -18.984 8.367 7.031 1 94.25 185 LEU B O 1
ATOM 3166 N N . GLN B 1 186 ? -18.922 10.578 7.656 1 93.75 186 GLN B N 1
ATOM 3167 C CA . GLN B 1 186 ? -20.375 10.711 7.613 1 93.75 186 GLN B CA 1
ATOM 3168 C C . GLN B 1 186 ? -20.922 10.406 6.219 1 93.75 186 GLN B C 1
ATOM 3170 O O . GLN B 1 186 ? -21.953 9.773 6.074 1 93.75 186 GLN B O 1
ATOM 3175 N N . GLU B 1 187 ? -20.188 10.914 5.246 1 92.38 187 GLU B N 1
ATOM 3176 C CA . GLU B 1 187 ? -20.562 10.641 3.865 1 92.38 187 GLU B CA 1
ATOM 3177 C C . GLU B 1 187 ? -20.531 9.141 3.576 1 92.38 187 GLU B C 1
ATOM 3179 O O . GLU B 1 187 ? -21.438 8.617 2.91 1 92.38 187 GLU B O 1
ATOM 3184 N N . ARG B 1 188 ? -19.578 8.375 4.082 1 90.12 188 ARG B N 1
ATOM 3185 C CA . ARG B 1 188 ? -19.453 6.938 3.861 1 90.12 188 ARG B CA 1
ATOM 3186 C C . ARG B 1 188 ? -20.547 6.172 4.582 1 90.12 188 ARG B C 1
ATOM 3188 O O . ARG B 1 188 ? -21.078 5.191 4.055 1 90.12 188 ARG B O 1
ATOM 3195 N N . ILE B 1 189 ? -20.859 6.676 5.746 1 92.75 189 ILE B N 1
ATOM 3196 C CA . ILE B 1 189 ? -21.938 6.059 6.512 1 92.75 189 ILE B CA 1
ATOM 3197 C C . ILE B 1 189 ? -23.266 6.23 5.773 1 92.75 189 ILE B C 1
ATOM 3199 O O . ILE B 1 189 ? -24.016 5.27 5.602 1 92.75 189 ILE B O 1
ATOM 3203 N N . GLN B 1 190 ? -23.453 7.461 5.277 1 91.88 190 GLN B N 1
ATOM 3204 C CA . GLN B 1 190 ? -24.719 7.797 4.617 1 91.88 190 GLN B CA 1
ATOM 3205 C C . GLN B 1 190 ? -24.844 7.086 3.273 1 91.88 190 GLN B C 1
ATOM 3207 O O . GLN B 1 190 ? -25.953 6.871 2.779 1 91.88 190 GLN B O 1
ATOM 3212 N N . ALA B 1 191 ? -23.703 6.723 2.699 1 87.81 191 ALA B N 1
ATOM 3213 C CA . ALA B 1 191 ? -23.703 6.109 1.374 1 87.81 191 ALA B CA 1
ATOM 3214 C C . ALA B 1 191 ? -24.062 4.629 1.451 1 87.81 191 ALA B C 1
ATOM 3216 O O . ALA B 1 191 ? -24.375 4.008 0.433 1 87.81 191 ALA B O 1
ATOM 3217 N N . ARG B 1 192 ? -24.078 4.105 2.625 1 87 192 ARG B N 1
ATOM 3218 C CA . ARG B 1 192 ? -24.438 2.699 2.793 1 87 192 ARG B CA 1
ATOM 3219 C C . ARG B 1 192 ? -25.953 2.51 2.744 1 87 192 ARG B C 1
ATOM 3221 O O . ARG B 1 192 ? -26.719 3.465 2.938 1 87 192 ARG B O 1
ATOM 3228 N N . GLY B 1 193 ? -26.328 1.375 2.338 1 85.88 193 GLY B N 1
ATOM 3229 C CA . GLY B 1 193 ? -27.75 1.083 2.254 1 85.88 193 GLY B CA 1
ATOM 3230 C C . GLY B 1 193 ? -28.5 1.351 3.549 1 85.88 193 GLY B C 1
ATOM 3231 O O . GLY B 1 193 ? -29.641 1.812 3.533 1 85.88 193 GLY B O 1
ATOM 3232 N N . ASN B 1 194 ? -27.875 1.064 4.609 1 92.94 194 ASN B N 1
ATOM 3233 C CA . ASN B 1 194 ? -28.422 1.312 5.941 1 92.94 194 ASN B CA 1
ATOM 3234 C C . ASN B 1 194 ? -27.453 2.135 6.793 1 92.94 194 ASN B C 1
ATOM 3236 O O . ASN B 1 194 ? -26.625 1.577 7.52 1 92.94 194 ASN B O 1
ATOM 3240 N N . PRO B 1 195 ? -27.703 3.463 6.84 1 91.81 195 PRO B N 1
ATOM 3241 C CA . PRO B 1 195 ? -26.75 4.344 7.52 1 91.81 195 PRO B CA 1
ATOM 3242 C C . PRO B 1 195 ? -26.656 4.055 9.016 1 91.81 195 PRO B C 1
ATOM 3244 O O . PRO B 1 195 ? -25.562 4.152 9.594 1 91.81 195 PRO B O 1
ATOM 3247 N N . GLU B 1 196 ? -27.734 3.74 9.562 1 91.25 196 GLU B N 1
ATOM 3248 C CA . GLU B 1 196 ? -27.703 3.451 10.992 1 91.25 196 GLU B CA 1
ATOM 3249 C C . GLU B 1 196 ? -26.875 2.203 11.289 1 91.25 196 GLU B C 1
ATOM 3251 O O . GLU B 1 196 ? -26.078 2.193 12.219 1 91.25 196 GLU B O 1
ATOM 3256 N N . GLU B 1 197 ? -27.172 1.298 10.562 1 91.5 197 GLU B N 1
ATOM 3257 C CA . GLU B 1 197 ? -26.391 0.068 10.719 1 91.5 197 GLU B CA 1
ATOM 3258 C C . GLU B 1 197 ? -24.922 0.304 10.422 1 91.5 197 GLU B C 1
ATOM 3260 O O . GLU B 1 197 ? -24.047 -0.227 11.117 1 91.5 197 GLU B O 1
ATOM 3265 N N . ALA B 1 198 ? -24.688 1.061 9.43 1 90.44 198 ALA B N 1
ATOM 3266 C CA . ALA B 1 198 ? -23.312 1.399 9.086 1 90.44 198 ALA B CA 1
ATOM 3267 C C . ALA B 1 198 ? -22.609 2.107 10.242 1 90.44 198 ALA B C 1
ATOM 3269 O O . ALA B 1 198 ? -21.484 1.778 10.586 1 90.44 198 ALA B O 1
ATOM 3270 N N . ARG B 1 199 ? -23.328 2.994 10.773 1 90.81 199 ARG B N 1
ATOM 3271 C CA . ARG B 1 199 ? -22.781 3.723 11.914 1 90.81 199 ARG B CA 1
ATOM 3272 C C . ARG B 1 199 ? -22.469 2.781 13.07 1 90.81 199 ARG B C 1
ATOM 3274 O O . ARG B 1 199 ? -21.422 2.877 13.695 1 90.81 199 ARG B O 1
ATOM 3281 N N . ASN B 1 200 ? -23.359 1.96 13.266 1 90.19 200 ASN B N 1
ATOM 3282 C CA . ASN B 1 200 ? -23.188 0.991 14.344 1 90.19 200 ASN B CA 1
ATOM 3283 C C . ASN B 1 200 ? -22 0.07 14.07 1 90.19 200 ASN B C 1
ATOM 3285 O O . ASN B 1 200 ? -21.266 -0.297 14.992 1 90.19 200 ASN B O 1
ATOM 3289 N N . ASP B 1 201 ? -21.859 -0.263 12.906 1 87.56 201 ASP B N 1
ATOM 3290 C CA . ASP B 1 201 ? -20.734 -1.115 12.516 1 87.56 201 ASP B CA 1
ATOM 3291 C C . ASP B 1 201 ? -19.391 -0.422 12.781 1 87.56 201 ASP B C 1
ATOM 3293 O O . ASP B 1 201 ? -18.453 -1.048 13.266 1 87.56 201 ASP B O 1
ATOM 3297 N N . PHE B 1 202 ? -19.328 0.845 12.469 1 90.5 202 PHE B N 1
ATOM 3298 C CA . PHE B 1 202 ? -18.109 1.598 12.75 1 90.5 202 PHE B CA 1
ATOM 3299 C C . PHE B 1 202 ? -17.875 1.716 14.25 1 90.5 202 PHE B C 1
ATOM 3301 O O . PHE B 1 202 ? -16.75 1.59 14.719 1 90.5 202 PHE B O 1
ATOM 3308 N N . LEU B 1 203 ? -18.984 1.86 14.945 1 89.56 203 LEU B N 1
ATOM 3309 C CA . LEU B 1 203 ? -18.859 2.057 16.375 1 89.56 203 LEU B CA 1
ATOM 3310 C C . LEU B 1 203 ? -18.438 0.766 17.078 1 89.56 203 LEU B C 1
ATOM 3312 O O . LEU B 1 203 ? -17.703 0.799 18.062 1 89.56 203 LEU B O 1
ATOM 3316 N N . LYS B 1 204 ? -18.859 -0.327 16.625 1 87.12 204 LYS B N 1
ATOM 3317 C CA . LYS B 1 204 ? -18.531 -1.631 17.188 1 87.12 204 LYS B CA 1
ATOM 3318 C C . LYS B 1 204 ? -17.031 -1.883 17.156 1 87.12 204 LYS B C 1
ATOM 3320 O O . LYS B 1 204 ? -16.5 -2.633 17.984 1 87.12 204 LYS B O 1
ATOM 3325 N N . ARG B 1 205 ? -16.391 -1.208 16.297 1 84.69 205 ARG B N 1
ATOM 3326 C CA . ARG B 1 205 ? -14.945 -1.366 16.172 1 84.69 205 ARG B CA 1
ATOM 3327 C C . ARG B 1 205 ? -14.211 -0.538 17.219 1 84.69 205 ARG B C 1
ATOM 3329 O O . ARG B 1 205 ? -13.008 -0.704 17.422 1 84.69 205 ARG B O 1
ATOM 3336 N N . GLN B 1 206 ? -14.953 0.356 17.766 1 89.31 206 GLN B N 1
ATOM 3337 C CA . GLN B 1 206 ? -14.375 1.276 18.75 1 89.31 206 GLN B CA 1
ATOM 3338 C C . GLN B 1 206 ? -14.727 0.865 20.172 1 89.31 206 GLN B C 1
ATOM 3340 O O . GLN B 1 206 ? -15.773 1.24 20.688 1 89.31 206 GLN B O 1
ATOM 3345 N N . LYS B 1 207 ? -13.805 0.265 20.906 1 87.19 207 LYS B N 1
ATOM 3346 C CA . LYS B 1 207 ? -14.055 -0.205 22.266 1 87.19 207 LYS B CA 1
ATOM 3347 C C . LYS B 1 207 ? -14.266 0.964 23.219 1 87.19 207 LYS B C 1
ATOM 3349 O O . LYS B 1 207 ? -14.844 0.799 24.297 1 87.19 207 LYS B O 1
ATOM 3354 N N . THR B 1 208 ? -13.852 2.205 22.859 1 89.69 208 THR B N 1
ATOM 3355 C CA . THR B 1 208 ? -14.07 3.4 23.672 1 89.69 208 THR B CA 1
ATOM 3356 C C . THR B 1 208 ? -15.531 3.83 23.609 1 89.69 208 THR B C 1
ATOM 3358 O O . THR B 1 208 ? -15.977 4.641 24.438 1 89.69 208 THR B O 1
ATOM 3361 N N . GLY B 1 209 ? -16.266 3.328 22.609 1 90.06 209 GLY B N 1
ATOM 3362 C CA . GLY B 1 209 ? -17.688 3.641 22.469 1 90.06 209 GLY B CA 1
ATOM 3363 C C . GLY B 1 209 ? -17.938 4.934 21.719 1 90.06 209 GLY B C 1
ATOM 3364 O O . GLY B 1 209 ? -19.078 5.41 21.656 1 90.06 209 GLY B O 1
ATOM 3365 N N . ARG B 1 210 ? -16.859 5.539 21.203 1 92.56 210 ARG B N 1
ATOM 3366 C CA . ARG B 1 210 ? -17.016 6.773 20.438 1 92.56 210 ARG B CA 1
ATOM 3367 C C . ARG B 1 210 ? -15.969 6.887 19.344 1 92.56 210 ARG B C 1
ATOM 3369 O O . ARG B 1 210 ? -14.953 6.191 19.375 1 92.56 210 ARG B O 1
ATOM 3376 N N . PHE B 1 211 ? -16.266 7.715 18.375 1 95.06 211 PHE B N 1
ATOM 3377 C CA . PHE B 1 211 ? -15.281 8.094 17.375 1 95.06 211 PHE B CA 1
ATOM 3378 C C . PHE B 1 211 ? -14.32 9.141 17.922 1 95.06 211 PHE B C 1
ATOM 3380 O O . PHE B 1 211 ? -14.703 9.945 18.781 1 95.06 211 PHE B O 1
ATOM 3387 N N . ALA B 1 212 ? -13.078 9.141 17.453 1 95.81 212 ALA B N 1
ATOM 3388 C CA . ALA B 1 212 ? -12.211 10.289 17.672 1 95.81 212 ALA B CA 1
ATOM 3389 C C . ALA B 1 212 ? -12.727 11.516 16.938 1 95.81 212 ALA B C 1
ATOM 3391 O O . ALA B 1 212 ? -13.438 11.391 15.938 1 95.81 212 ALA B O 1
ATOM 3392 N N . THR B 1 213 ? -12.391 12.641 17.453 1 97.31 213 THR B N 1
ATOM 3393 C CA . THR B 1 213 ? -12.766 13.867 16.766 1 97.31 213 THR B CA 1
ATOM 3394 C C . THR B 1 213 ? -11.602 14.414 15.953 1 97.31 213 THR B C 1
ATOM 3396 O O . THR B 1 213 ? -10.445 14.102 16.234 1 97.31 213 THR B O 1
ATOM 3399 N N . ALA B 1 214 ? -11.953 15.18 14.969 1 98.38 214 ALA B N 1
ATOM 3400 C CA . ALA B 1 214 ? -10.922 15.844 14.18 1 98.38 214 ALA B CA 1
ATOM 3401 C C . ALA B 1 214 ? -10.016 16.703 15.055 1 98.38 214 ALA B C 1
ATOM 3403 O O . ALA B 1 214 ? -8.812 16.781 14.82 1 98.38 214 ALA B O 1
ATOM 3404 N N . GLU B 1 215 ? -10.523 17.328 16.078 1 98.06 215 GLU B N 1
ATOM 3405 C CA . GLU B 1 215 ? -9.789 18.188 17 1 98.06 215 GLU B CA 1
ATOM 3406 C C . GLU B 1 215 ? -8.766 17.391 17.797 1 98.06 215 GLU B C 1
ATOM 3408 O O . GLU B 1 215 ? -7.668 17.875 18.078 1 98.06 215 GLU B O 1
ATOM 3413 N N . GLU B 1 216 ? -9.18 16.234 18.188 1 97.88 216 GLU B N 1
ATOM 3414 C CA . GLU B 1 216 ? -8.242 15.383 18.922 1 97.88 216 GLU B CA 1
ATOM 3415 C C . GLU B 1 216 ? -7.02 15.055 18.062 1 97.88 216 GLU B C 1
ATOM 3417 O O . GLU B 1 216 ? -5.891 15.07 18.562 1 97.88 216 GLU B O 1
ATOM 3422 N N . ILE B 1 217 ? -7.246 14.781 16.781 1 98.5 217 ILE B N 1
ATOM 3423 C CA . ILE B 1 217 ? -6.133 14.516 15.875 1 98.5 217 ILE B CA 1
ATOM 3424 C C . ILE B 1 217 ? -5.309 15.789 15.688 1 98.5 217 ILE B C 1
ATOM 3426 O O . ILE B 1 217 ? -4.078 15.742 15.664 1 98.5 217 ILE B O 1
ATOM 3430 N N . ALA B 1 218 ? -5.988 16.891 15.555 1 98.62 218 ALA B N 1
ATOM 3431 C CA . ALA B 1 218 ? -5.324 18.172 15.367 1 98.62 218 ALA B CA 1
ATOM 3432 C C . ALA B 1 218 ? -4.348 18.469 16.5 1 98.62 218 ALA B C 1
ATOM 3434 O O . ALA B 1 218 ? -3.254 18.984 16.281 1 98.62 218 ALA B O 1
ATOM 3435 N N . MET B 1 219 ? -4.711 18.125 17.719 1 98.06 219 MET B N 1
ATOM 3436 C CA . MET B 1 219 ? -3.852 18.406 18.859 1 98.06 219 MET B CA 1
ATOM 3437 C C . MET B 1 219 ? -2.58 17.562 18.812 1 98.06 219 MET B C 1
ATOM 3439 O O . MET B 1 219 ? -1.506 18.031 19.203 1 98.06 219 MET B O 1
ATOM 3443 N N . LEU B 1 220 ? -2.73 16.391 18.375 1 98.31 220 LEU B N 1
ATOM 3444 C CA . LEU B 1 220 ? -1.535 15.586 18.156 1 98.31 220 LEU B CA 1
ATOM 3445 C C . LEU B 1 220 ? -0.616 16.234 17.125 1 98.31 220 LEU B C 1
ATOM 3447 O O . LEU B 1 220 ? 0.604 16.25 17.297 1 98.31 220 LEU B O 1
ATOM 3451 N N . CYS B 1 221 ? -1.193 16.781 16.062 1 98.62 221 CYS B N 1
ATOM 3452 C CA . CYS B 1 221 ? -0.406 17.422 15.016 1 98.62 221 CYS B CA 1
ATOM 3453 C C . CYS B 1 221 ? 0.265 18.688 15.539 1 98.62 221 CYS B C 1
ATOM 3455 O O . CYS B 1 221 ? 1.372 19.031 15.117 1 98.62 221 CYS B O 1
ATOM 3457 N N . VAL B 1 222 ? -0.404 19.375 16.484 1 98.75 222 VAL B N 1
ATOM 3458 C CA . VAL B 1 222 ? 0.222 20.531 17.125 1 98.75 222 VAL B CA 1
ATOM 3459 C C . VAL B 1 222 ? 1.465 20.078 17.891 1 98.75 222 VAL B C 1
ATOM 3461 O O . VAL B 1 222 ? 2.529 20.688 17.766 1 98.75 222 VAL B O 1
ATOM 3464 N N . TYR B 1 223 ? 1.344 19.078 18.625 1 98.56 223 TYR B N 1
ATOM 3465 C CA . TYR B 1 223 ? 2.482 18.547 19.375 1 98.56 223 TYR B CA 1
ATOM 3466 C C . TYR B 1 223 ? 3.621 18.172 18.422 1 98.56 223 TYR B C 1
ATOM 3468 O O . TYR B 1 223 ? 4.77 18.578 18.641 1 98.56 223 TYR B O 1
ATOM 3476 N N . LEU B 1 224 ? 3.297 17.484 17.328 1 98.44 224 LEU B N 1
ATOM 3477 C CA . LEU B 1 224 ? 4.312 17.016 16.391 1 98.44 224 LEU B CA 1
ATOM 3478 C C . LEU B 1 224 ? 4.973 18.203 15.68 1 98.44 224 LEU B C 1
ATOM 3480 O O . LEU B 1 224 ? 6.16 18.156 15.359 1 98.44 224 LEU B O 1
ATOM 3484 N N . ALA B 1 225 ? 4.219 19.25 15.453 1 98.31 225 ALA B N 1
ATOM 3485 C CA . ALA B 1 225 ? 4.715 20.438 14.742 1 98.31 225 ALA B CA 1
ATOM 3486 C C . ALA B 1 225 ? 5.543 21.312 15.664 1 98.31 225 ALA B C 1
ATOM 3488 O O . ALA B 1 225 ? 6.273 22.203 15.195 1 98.31 225 ALA B O 1
ATOM 3489 N N . SER B 1 226 ? 5.41 21.141 16.984 1 97.81 226 SER B N 1
ATOM 3490 C CA . SER B 1 226 ? 6.043 22.031 17.953 1 97.81 226 SER B CA 1
ATOM 3491 C C . SER B 1 226 ? 7.449 21.547 18.312 1 97.81 226 SER B C 1
ATOM 3493 O O . SER B 1 226 ? 7.871 20.469 17.891 1 97.81 226 SER B O 1
ATOM 3495 N N . ASP B 1 227 ? 8.094 22.375 19.031 1 94.94 227 ASP B N 1
ATOM 3496 C CA . ASP B 1 227 ? 9.445 22.047 19.484 1 94.94 227 ASP B CA 1
ATOM 3497 C C . ASP B 1 227 ? 9.406 21 20.594 1 94.94 227 ASP B C 1
ATOM 3499 O O . ASP B 1 227 ? 10.438 20.422 20.953 1 94.94 227 ASP B O 1
ATOM 3503 N N . GLU B 1 228 ? 8.195 20.719 21.047 1 93.62 228 GLU B N 1
ATOM 3504 C CA . GLU B 1 228 ? 8.039 19.719 22.109 1 93.62 228 GLU B CA 1
ATOM 3505 C C . GLU B 1 228 ? 8.375 18.312 21.594 1 93.62 228 GLU B C 1
ATOM 3507 O O . GLU B 1 228 ? 8.633 17.406 22.375 1 93.62 228 GLU B O 1
ATOM 3512 N N . SER B 1 229 ? 8.352 18.156 20.297 1 90.12 229 SER B N 1
ATOM 3513 C CA . SER B 1 229 ? 8.594 16.859 19.703 1 90.12 229 SER B CA 1
ATOM 3514 C C . SER B 1 229 ? 9.984 16.781 19.078 1 90.12 229 SER B C 1
ATOM 3516 O O . SER B 1 229 ? 10.281 15.844 18.328 1 90.12 229 SER B O 1
ATOM 3518 N N . ALA B 1 230 ? 10.758 17.828 19.234 1 83.94 230 ALA B N 1
ATOM 3519 C CA . ALA B 1 230 ? 12.094 17.875 18.641 1 83.94 230 ALA B CA 1
ATOM 3520 C C . ALA B 1 230 ? 13.016 16.859 19.297 1 83.94 230 ALA B C 1
ATOM 3522 O O . ALA B 1 230 ? 12.836 16.516 20.469 1 83.94 230 ALA B O 1
#

Organism: Chlorocebus sabaeus (NCBI:txid60711)

Foldseek 3Di:
DFLQAPAEEEEEPLLWFLNVLLQQVNVVRHYQYEYEYQPPVSQVVCVVRPNYDYDYDDLLDLVRLLVVLVVDQAHAEYEYDWADFAFADPVPQDPVNLVVRQSGLAVSLVSNCVRNVVRCLVVLAHEYEYEAACLEPNDPDPRRHSNNPSSNNVQVVQVVVCVVCVVSHYHGYYDHAQAEDIPNLQVVLVPDPHSVVSVVVSQVVPPVSDHHYSNVVSVVVSCRSGPVVD/DFLQAPAEEEEEPCLWFLNVLLQQVNVVRHYQYEYEYQPPVSQVVCVVRPNYHYDYDDLLDLVRLLVVLVVDQAHAEYEYDWADFAFADPVPQDPVNLVVRQSGLAVSLVSNCVNNVVRCLVVLHHEYEYEAACLEPNDPDPRRHSNNPSSNNRQVVQVVVCVVCVVSHYHGYYDHAQAEDIPNQQVVLVPDPHSVVSVVVSQVVPPVSDHHYSNVSSVVVSCRSGPVVD

InterPro domains:
  IPR002347 Short-chain dehydrogenase/reductase SDR [PF13561] (14-229)
  IPR002347 Short-chain dehydrogenase/reductase SDR [PR00080] (73-84)
  IPR002347 Short-chain dehydrogenase/reductase SDR [PR00080] (126-134)
  IPR002347 Short-chain dehydrogenase/reductase SDR [PR00080] (147-166)
  IPR002347 Short-chain dehydrogenase/reductase SDR [PR00081] (8-25)
  IPR002347 Short-chain dehydrogenase/reductase SDR [PR00081] (73-84)
  IPR002347 Short-chain dehydrogenase/reductase SDR [PR00081] (120-136)
  IPR002347 Short-chain dehydrogenase/reductase SDR [PR00081] (147-166)
  IPR002347 Short-chain dehydrogenase/reductase SDR [PR00081] (168-185)
  IPR002347 Short-chain dehydrogenase/reductase SDR [PR00081] (207-227)
  IPR020904 Short-chain dehydrogenase/reductase, conserved site [PS00061] (134-162)
  IPR036291 NAD(P)-binding domain superfamily [SSF51735] (5-229)
  IPR051122 SDR DHRS6-like [PTHR43477] (1-229)

Radius of gyration: 23.06 Å; Cα contacts (8 Å, |Δi|>4): 1028; chains: 2; bounding box: 62×72×45 Å

Solvent-accessible surface area (backbone atoms only — not comparable to full-atom values): 22354 Å² total; per-residue (Å²): 129,37,73,30,53,82,35,31,34,40,33,32,37,25,44,46,43,48,27,27,34,27,54,52,49,38,22,72,21,39,15,41,29,41,37,20,16,67,54,52,77,54,30,57,64,49,51,79,40,76,44,37,42,69,44,77,40,55,64,74,37,64,67,57,46,46,55,51,40,71,71,51,86,70,53,42,29,43,36,43,50,47,65,65,85,56,82,29,40,61,82,65,54,46,69,70,56,46,51,50,41,41,39,44,39,33,48,19,49,53,51,51,46,49,51,44,44,62,55,14,53,74,66,49,35,28,34,39,37,35,60,39,28,33,46,6,65,78,34,55,35,66,45,21,16,66,32,11,15,28,23,7,18,37,45,2,37,28,32,11,53,21,52,59,32,42,90,52,41,31,46,43,45,68,47,54,50,75,65,48,61,28,65,70,49,52,50,54,26,61,67,37,98,46,34,68,60,41,47,48,55,60,43,71,73,28,89,84,71,56,66,42,46,27,57,63,53,18,51,54,50,45,45,64,70,18,75,84,59,105,128,37,73,30,54,82,34,32,34,39,33,32,37,24,44,49,43,49,26,27,34,27,53,51,49,38,22,71,21,40,14,41,29,41,37,19,16,67,52,52,76,55,30,57,63,49,51,78,40,77,46,36,42,70,46,76,41,54,64,74,38,64,70,60,46,46,55,51,41,72,73,52,89,71,53,41,28,42,37,43,48,48,64,66,83,54,81,29,40,61,82,65,55,44,69,69,55,47,52,50,40,40,39,45,39,32,49,18,48,53,51,50,46,49,52,45,45,61,55,15,52,75,65,48,34,29,36,39,38,37,61,39,28,32,46,6,64,79,34,54,38,65,44,22,16,65,32,11,15,28,23,7,18,39,45,2,38,27,32,11,51,21,51,59,30,40,93,53,41,30,47,41,45,65,48,56,51,74,66,49,60,28,64,69,49,52,52,55,25,61,68,39,96,47,36,67,58,41,46,49,57,59,43,70,71,28,90,84,71,57,64,44,46,26,57,61,54,18,52,53,50,46,45,64,69,18,74,86,59,106

Secondary structure (DSSP, 8-state):
--TTTT-EEEESS-SSHHHHHHHHHHHHTT-EEEEEES-HHHHHGGGGSTTEEEEE--TT-HHHHHHHHHH-S--SEEEE-------B-TTT--HHHHHHHHIIIIIHHHHHHHHHHHHHHHHT-EEEEEE--SBTTTB--TTBHHHHHHHHHHHHHHHHHHHHHGGGTEEEEEE----EE-HHHHHHHHHSS-HHHHHHHHHHT-TTSSPEEHHHHHHHHHHHHSGGG-/--TTTT-EEEESS-SSHHHHHHHHHHHHTT-EEEEEES-HHHHHGGGGSTTEEEEE--TT-HHHHHHHHHH-S--SEEEE-------B-TTT--HHHHHHHHIIIIIHHHHHHHHHHHHHHHHT-EEEEEE--SBTTTB--TTBHHHHHHHHHHHHHHHHHHHHHGGGTEEEEEE----EE-HHHHHHHHHSS-HHHHHHHHHHT-TTSSPEEHHHHHHHHHHHHSGGG-

Sequence (460 aa):
MGRLDGKVIILTAAAQGIGRAAALAFAREGAKVIATDINESKLQELEKYPGIQTRVLDVTKKKQIDQFANEVERLDVLFNVAGFVHHGTVLDCEEKDWDFSMNLNVRSMYLMIKAFLPKMLAQKSGNIINMSSVASSIKGVVNRCVYSTTKAAVIGLTKSVAADFIQQGIRCNCVCPGTVDTPSLQERIQARGNPEEARNDFLKRQKTGRFATAEEIAMLCVYLASDESAMGRLDGKVIILTAAAQGIGRAAALAFAREGAKVIATDINESKLQELEKYPGIQTRVLDVTKKKQIDQFANEVERLDVLFNVAGFVHHGTVLDCEEKDWDFSMNLNVRSMYLMIKAFLPKMLAQKSGNIINMSSVASSIKGVVNRCVYSTTKAAVIGLTKSVAADFIQQGIRCNCVCPGTVDTPSLQERIQARGNPEEARNDFLKRQKTGRFATAEEIAMLCVYLASDESA

Nearest PDB structures (foldseek):
  2ag5-assembly1_D  TM=1.001E+00  e=2.238E-43  Homo sapiens
  8y11-assembly1_A  TM=9.876E-01  e=1.888E-32  Herbaspirillum huttiense
  8xwk-assembly1_A  TM=9.785E-01  e=6.837E-33  Herbaspirillum huttiense
  8y4b-assembly1_A  TM=9.805E-01  e=1.401E-32  Herbaspirillum huttiense
  8y11-assembly2_B  TM=9.842E-01  e=1.676E-32  Herbaspirillum huttiense

pLDDT: mean 97.01, std 3.21, range [81.44, 98.94]